Protein AF-A0A151SMK7-F1 (afdb_monomer)

Foldseek 3Di:
DVVVVVLVLVLVVLVLVLCLCLVFQVVVLVVLPDDVPPSVVLNVLSVVLVVLSVVLVVLVVVLVVLVVVCPDDDPVSVVVSVVVNVVSVVVNVVSVVVSVVSVVVSVVCCVVPRVVSCVVRDDLLVVLQSLLVSVVVDDPVSCVVVVVVVCVVDDPVVNVVVLVSNLSSNPPHPVNVVSVVVVVVVVVCVVDVDDPDDDDDDDDDPPPPLVVLVPQDPVNLVVVLVVLVPDPVDDPVRNVVVNVCSVCVVVVVVVVVVVVVVPDDDDDDPAAPLAFDACDVVVRFGAHPVAGWFKWWQQPVVRHTHRDQVRCVVVDPDGGDQVPTQWMAGNPPSDIDGQDQFDPPPVGRHGGAPDADPQRRDHHHPFQWDADPQLSDIDTDVDDVPQWHQDVQDSDIDGPVCVPPDRDHPQQQAAAPQPRHRRSPDPADKDQFPVGHIHGPVSVVVVVVPDQADPVQGAGRDDCVVVLVVVVVVVVPDDDDPVQQPDWFWKQASHVRDIDTFRDDPQFGADPPPRDRRIDGD

pLDDT: mean 75.45, std 16.43, range [25.84, 96.12]

Mean predicted aligned error: 21.35 Å

Organism: Cajanus cajan (NCBI:txid3821)

InterPro domains:
  IPR001841 Zinc finger, RING-type [PF13639] (414-457)
  IPR001841 Zinc finger, RING-type [PS50089] (416-458)
  IPR001841 Zinc finger, RING-type [SM00184] (416-457)
  IPR008913 Zinc finger, CHY-type [PF05495] (288-355)
  IPR008913 Zinc finger, CHY-type [PS51266] (281-350)
  IPR013083 Zinc finger, RING/FYVE/PHD-type [G3DSA:3.30.40.10] (409-460)
  IPR017921 Zinc finger, CTCHY-type [PS51270] (352-415)
  IPR037274 Zinc finger, CHY-type superfamily [SSF161219] (279-344)
  IPR037275 Zinc finger, CTCHY-type superfamily [SSF161245] (353-408)
  IPR039512 RCHY1, zinc-ribbon [PF14599] (463-520)

Secondary structure (DSSP, 8-state):
-HHHHHHHHHHHHHHHHHHHIIIIIHHHHHHTTS-TTHHHHHHHHHHHHHHHHHHHHHHHHHHHHHHHHTTSS-HHHHHHHHHHHHHHHHHHHHHHHHHHHHHHHHHHHHHHHHHHHHHHHS-HHHHHHHHHHHHTTS-HHHHHHHHHHHHHTS-HHHHHHHHHHHHHHHTTSHHHHHHHHHHHHHHHHHH--------------SHHHHHHHHT--HHHHHHHHHHHHH-TTS-HHHHHHHHHHHHHHHHHHHHHHHHHGGGS-----SSTT-S--EEETTTTEEB-SS-B-SEEEEETTTTEEESSHHHHHHHSSS---TTT--EEEETTT--EEE--SB-S-TTT--BS-SEEETTTTEEESSS-EEEETTTTEEEESS-BTTTEEEETTTTEEEEGGGTT----TTTTSSB-TTT--BTTT--S-EEE-TTS-EEEHHHHHHHHTT-SB-TTT--BSS--HHHHHHHHHHHHHS---TTTTT-EEEEEETTT--EEEEEP-SS----TTT--S-EEE-

Structure (mmCIF, N/CA/C/O backbone):
data_AF-A0A151SMK7-F1
#
_entry.id   AF-A0A151SMK7-F1
#
loop_
_atom_site.group_PDB
_atom_site.id
_atom_site.type_symbol
_atom_site.label_atom_id
_atom_site.label_alt_id
_atom_site.label_comp_id
_atom_site.label_asym_id
_atom_site.label_entity_id
_atom_site.label_seq_id
_atom_site.pdbx_PDB_ins_code
_atom_site.Cartn_x
_atom_site.Cartn_y
_atom_site.Cartn_z
_atom_site.occupancy
_atom_site.B_iso_or_equiv
_atom_site.auth_seq_id
_atom_site.auth_comp_id
_atom_site.auth_asym_id
_atom_site.auth_atom_id
_atom_site.pdbx_PDB_model_num
ATOM 1 N N . MET A 1 1 ? -10.493 35.741 15.627 1.00 49.12 1 MET A N 1
ATOM 2 C CA . MET A 1 1 ? -9.877 35.306 14.353 1.00 49.12 1 MET A CA 1
ATOM 3 C C . MET A 1 1 ? -8.533 34.611 14.566 1.00 49.12 1 MET A C 1
ATOM 5 O O . MET A 1 1 ? -8.364 33.528 14.030 1.00 49.12 1 MET A O 1
ATOM 9 N N . ASP A 1 2 ? -7.620 35.162 15.374 1.00 71.56 2 ASP A N 1
ATOM 10 C CA . ASP A 1 2 ? -6.272 34.597 15.591 1.00 71.56 2 ASP A CA 1
ATOM 11 C C . ASP A 1 2 ? -6.269 33.219 16.298 1.00 71.56 2 ASP A C 1
ATOM 13 O O . ASP A 1 2 ? -5.710 32.258 15.781 1.00 71.56 2 ASP A O 1
ATOM 17 N N . PHE A 1 3 ? -7.017 33.062 17.400 1.00 77.25 3 PHE A N 1
ATOM 18 C CA . PHE A 1 3 ? -7.098 31.783 18.130 1.00 77.25 3 PHE A CA 1
ATOM 19 C C . PHE A 1 3 ? -7.582 30.607 17.266 1.00 77.25 3 PHE A C 1
ATOM 21 O O . PHE A 1 3 ? -6.972 29.543 17.279 1.00 77.25 3 PHE A O 1
ATOM 28 N N . LYS A 1 4 ? -8.656 30.796 16.479 1.00 74.88 4 LYS A N 1
ATOM 29 C CA . LYS A 1 4 ? -9.203 29.740 15.609 1.00 74.88 4 LYS A CA 1
ATOM 30 C C . LYS A 1 4 ? -8.151 29.290 14.593 1.00 74.88 4 LYS A C 1
ATOM 32 O O . LYS A 1 4 ? -7.987 28.092 14.417 1.00 74.88 4 LYS A O 1
ATOM 37 N N . LYS A 1 5 ? -7.411 30.215 13.974 1.00 72.81 5 LYS A N 1
ATOM 38 C CA . LYS A 1 5 ? -6.344 29.877 13.017 1.00 72.81 5 LYS A CA 1
ATOM 39 C C . LYS A 1 5 ? -5.215 29.079 13.676 1.00 72.81 5 LYS A C 1
ATOM 41 O O . LYS A 1 5 ? -4.864 28.021 13.170 1.00 72.81 5 LYS A O 1
ATOM 46 N N . ARG A 1 6 ? -4.720 29.531 14.835 1.00 77.25 6 ARG A N 1
ATOM 47 C CA . ARG A 1 6 ? -3.672 28.820 15.594 1.00 77.25 6 ARG A CA 1
ATOM 48 C C . ARG A 1 6 ? -4.114 27.427 16.034 1.00 77.25 6 ARG A C 1
ATOM 50 O O . ARG A 1 6 ? -3.344 26.483 15.939 1.00 77.25 6 ARG A O 1
ATOM 57 N N . PHE A 1 7 ? -5.368 27.287 16.456 1.00 83.00 7 PHE A N 1
ATOM 58 C CA . PHE A 1 7 ? -5.944 25.992 16.802 1.00 83.00 7 PHE A CA 1
ATOM 59 C C . PHE A 1 7 ? -5.971 25.027 15.604 1.00 83.00 7 PHE A C 1
ATOM 61 O O . PHE A 1 7 ? -5.558 23.882 15.749 1.00 83.00 7 PHE A O 1
ATOM 68 N N . HIS A 1 8 ? -6.409 25.484 14.424 1.00 77.75 8 HIS A N 1
ATOM 69 C CA . HIS A 1 8 ? -6.418 24.637 13.223 1.00 77.75 8 HIS A CA 1
ATOM 70 C C . HIS A 1 8 ? -5.002 24.239 12.799 1.00 77.75 8 HIS A C 1
ATOM 72 O O . HIS A 1 8 ? -4.809 23.103 12.386 1.00 77.75 8 HIS A O 1
ATOM 78 N N . LEU A 1 9 ? -4.022 25.137 12.945 1.00 74.75 9 LEU A N 1
ATOM 79 C CA . LEU A 1 9 ? -2.619 24.820 12.683 1.00 74.75 9 LEU A CA 1
ATOM 80 C C . LEU A 1 9 ? -2.107 23.716 13.619 1.00 74.75 9 LEU A C 1
ATOM 82 O O . LEU A 1 9 ? -1.549 22.739 13.142 1.00 74.75 9 LEU A O 1
ATOM 86 N N . ILE A 1 10 ? -2.344 23.829 14.931 1.00 78.94 10 ILE A N 1
ATOM 87 C CA . ILE A 1 10 ? -1.931 22.802 15.906 1.00 78.94 10 ILE A CA 1
ATOM 88 C C . ILE A 1 10 ? -2.620 21.465 15.618 1.00 78.94 10 ILE A C 1
ATOM 90 O O . ILE A 1 10 ? -1.970 20.426 15.651 1.00 78.94 10 ILE A O 1
ATOM 94 N N . TYR A 1 11 ? -3.920 21.485 15.314 1.00 82.81 11 TYR A N 1
ATOM 95 C CA . TYR A 1 11 ? -4.653 20.266 14.977 1.00 82.81 11 TYR A CA 1
ATOM 96 C C . TYR A 1 11 ? -4.084 19.588 13.725 1.00 82.81 11 TYR A C 1
ATOM 98 O O . TYR A 1 11 ? -3.905 18.375 13.697 1.00 82.81 11 TYR A O 1
ATOM 106 N N . PHE A 1 12 ? -3.742 20.385 12.715 1.00 80.44 12 PHE A N 1
ATOM 107 C CA . PHE A 1 12 ? -3.152 19.897 11.479 1.00 80.44 12 PHE A CA 1
ATOM 108 C C . PHE A 1 12 ? -1.731 19.342 11.674 1.00 80.44 12 PHE A C 1
ATOM 110 O O . PHE A 1 12 ? -1.420 18.278 11.148 1.00 80.44 12 PHE A O 1
ATOM 117 N N . LEU A 1 13 ? -0.887 20.009 12.470 1.00 77.19 13 LEU A N 1
ATOM 118 C CA . LEU A 1 13 ? 0.454 19.515 12.810 1.00 77.19 13 LEU A CA 1
ATOM 119 C C . LEU A 1 13 ? 0.395 18.203 13.597 1.00 77.19 13 LEU A C 1
ATOM 121 O O . LEU A 1 13 ? 1.144 17.282 13.293 1.00 77.19 13 LEU A O 1
ATOM 125 N N . HIS A 1 14 ? -0.528 18.096 14.556 1.00 84.94 14 HIS A N 1
ATOM 126 C CA . HIS A 1 14 ? -0.768 16.841 15.264 1.00 84.94 14 HIS A CA 1
ATOM 127 C C . HIS A 1 14 ? -1.184 15.726 14.303 1.00 84.94 14 HIS A C 1
ATOM 129 O O . HIS A 1 14 ? -0.706 14.612 14.437 1.00 84.94 14 HIS A O 1
ATOM 135 N N . GLN A 1 15 ? -2.062 16.006 13.336 1.00 82.56 15 GLN A N 1
ATOM 136 C CA . GLN A 1 15 ? -2.489 14.995 12.371 1.00 82.56 15 GLN A CA 1
ATOM 137 C C . GLN A 1 15 ? -1.313 14.484 11.526 1.00 82.56 15 GLN A C 1
ATOM 139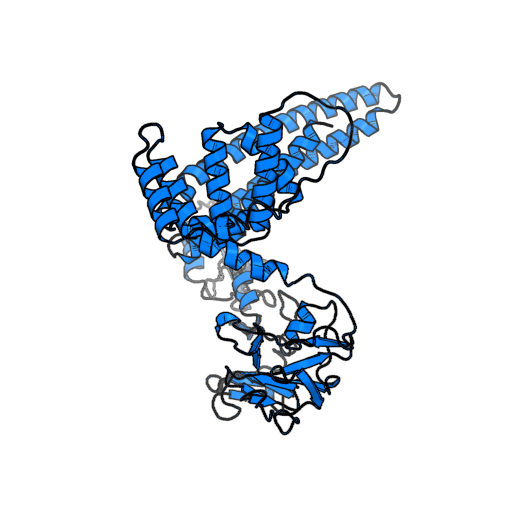 O O . GLN A 1 15 ? -1.164 13.283 11.354 1.00 82.56 15 GLN A O 1
ATOM 144 N N . ILE A 1 16 ? -0.440 15.383 11.062 1.00 78.88 16 ILE A N 1
ATOM 145 C CA . ILE A 1 16 ? 0.787 14.997 10.349 1.00 78.88 16 ILE A CA 1
ATOM 146 C C . ILE A 1 16 ? 1.687 14.120 11.229 1.00 78.88 16 ILE A C 1
ATOM 148 O O . ILE A 1 16 ? 2.227 13.131 10.740 1.00 78.88 16 ILE A O 1
ATOM 152 N N . HIS A 1 17 ? 1.847 14.489 12.503 1.00 83.56 17 HIS A N 1
ATOM 153 C CA . HIS A 1 17 ? 2.619 13.727 13.488 1.00 83.56 17 HIS A CA 1
ATOM 154 C C . HIS A 1 17 ? 2.049 12.315 13.673 1.00 83.56 17 HIS A C 1
ATOM 156 O O . HIS A 1 17 ? 2.737 11.342 13.370 1.00 83.56 17 HIS A O 1
ATOM 162 N N . SER A 1 18 ? 0.768 12.204 14.038 1.00 87.81 18 SER A N 1
ATOM 163 C CA . SER A 1 18 ? 0.119 10.914 14.294 1.00 87.81 18 SER A CA 1
ATOM 164 C C . SER A 1 18 ? 0.066 10.023 13.050 1.00 87.81 18 SER A C 1
ATOM 166 O O . SER A 1 18 ? 0.305 8.822 13.142 1.00 87.81 18 SER A O 1
ATOM 168 N N . ASP A 1 19 ? -0.192 10.597 11.866 1.00 84.44 19 ASP A N 1
ATOM 169 C CA . ASP A 1 19 ? -0.225 9.846 10.604 1.00 84.44 19 ASP A CA 1
A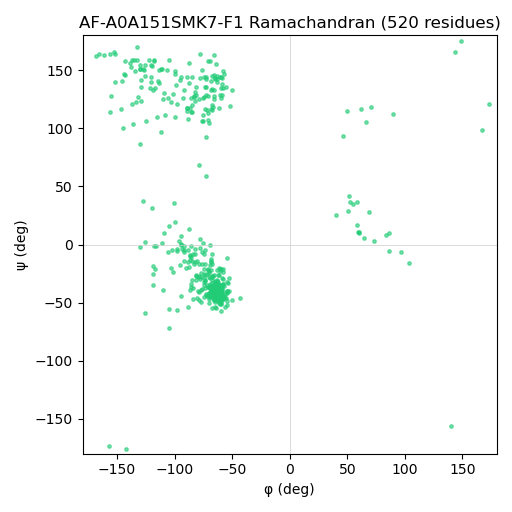TOM 170 C C . ASP A 1 19 ? 1.176 9.314 10.247 1.00 84.44 19 ASP A C 1
ATOM 172 O O . ASP A 1 19 ? 1.327 8.186 9.771 1.00 84.44 19 ASP A O 1
ATOM 176 N N . ALA A 1 20 ? 2.229 10.100 10.496 1.00 84.56 20 ALA A N 1
ATOM 177 C CA . ALA A 1 20 ? 3.606 9.663 10.283 1.00 84.56 20 ALA A CA 1
ATOM 178 C C . ALA A 1 20 ? 3.989 8.508 11.222 1.00 84.56 20 ALA A C 1
ATOM 180 O O . ALA A 1 20 ? 4.685 7.574 10.810 1.00 84.56 20 ALA A O 1
ATOM 181 N N . GLU A 1 21 ? 3.522 8.532 12.463 1.00 87.38 21 GLU A N 1
ATOM 182 C CA . GLU A 1 21 ? 3.764 7.458 13.421 1.00 87.38 21 GLU A CA 1
ATOM 183 C C . GLU A 1 21 ? 2.998 6.185 13.066 1.00 87.38 21 GLU A C 1
ATOM 185 O O . GLU A 1 21 ? 3.612 5.121 12.929 1.00 87.38 21 GLU A O 1
ATOM 190 N N . ASP A 1 22 ? 1.694 6.308 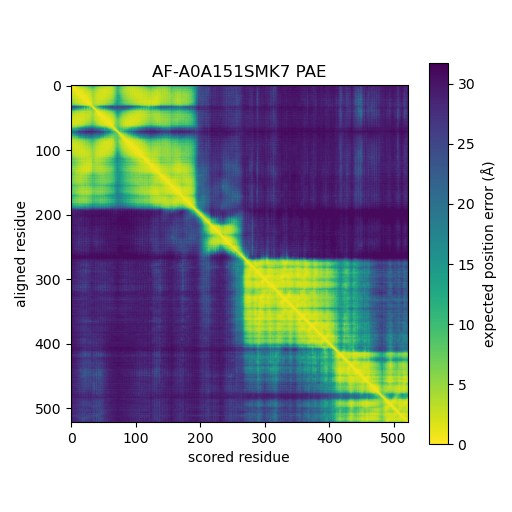12.814 1.00 86.44 22 ASP A N 1
ATOM 191 C CA . ASP A 1 22 ? 0.805 5.191 12.494 1.00 86.44 22 ASP A CA 1
ATOM 192 C C . ASP A 1 22 ? 1.169 4.514 11.161 1.00 86.44 22 ASP A C 1
ATOM 194 O O . ASP A 1 22 ? 1.091 3.289 11.041 1.00 86.44 22 ASP A O 1
ATOM 198 N N . GLU A 1 23 ? 1.606 5.275 10.153 1.00 86.62 23 GLU A N 1
ATOM 199 C CA . GLU A 1 23 ? 1.898 4.730 8.822 1.00 86.62 23 GLU A CA 1
ATOM 200 C C . GLU A 1 23 ? 3.371 4.372 8.580 1.00 86.62 23 GLU A C 1
ATOM 202 O O . GLU A 1 23 ? 3.673 3.657 7.615 1.00 86.62 23 GLU A O 1
ATOM 207 N N . ILE A 1 24 ? 4.305 4.887 9.389 1.00 87.19 24 ILE A N 1
ATOM 208 C CA . ILE A 1 24 ? 5.751 4.712 9.163 1.00 87.19 24 ILE A CA 1
ATOM 209 C C . ILE A 1 24 ? 6.442 4.129 10.387 1.00 87.19 24 ILE A C 1
ATOM 211 O O . ILE A 1 24 ? 7.067 3.071 10.277 1.00 87.19 24 ILE A O 1
ATOM 215 N N . VAL A 1 25 ? 6.357 4.804 11.536 1.00 86.12 25 VAL A N 1
ATOM 216 C CA . VAL A 1 25 ? 7.136 4.441 12.732 1.00 86.12 25 VAL A CA 1
ATOM 217 C C . VAL A 1 25 ? 6.680 3.107 13.288 1.00 86.12 25 VAL A C 1
ATOM 219 O O . VAL A 1 25 ? 7.494 2.191 13.428 1.00 86.12 25 VAL A O 1
ATOM 222 N N . PHE A 1 26 ? 5.385 2.968 13.570 1.00 86.25 26 PHE A N 1
ATOM 223 C CA . PHE A 1 26 ? 4.838 1.758 14.167 1.00 86.25 26 PHE A CA 1
ATOM 224 C C . PHE A 1 26 ? 4.972 0.548 13.240 1.00 86.25 26 PHE A C 1
ATOM 226 O O . PHE A 1 26 ? 5.500 -0.465 13.704 1.00 86.25 26 PHE A O 1
ATOM 233 N N . PRO A 1 27 ? 4.665 0.623 11.929 1.00 86.94 27 PRO A N 1
ATOM 234 C CA . PRO A 1 27 ? 4.912 -0.495 11.020 1.00 86.94 27 PRO A CA 1
ATOM 235 C C . PRO A 1 27 ? 6.392 -0.893 10.933 1.00 86.94 27 PRO A C 1
ATOM 237 O O . PRO A 1 27 ? 6.713 -2.084 10.883 1.00 86.94 27 PRO A O 1
ATOM 240 N N . ALA A 1 28 ? 7.317 0.077 10.948 1.00 85.56 28 ALA A N 1
ATOM 241 C CA . ALA A 1 28 ? 8.750 -0.214 10.951 1.00 85.56 28 ALA A CA 1
ATOM 242 C C . ALA A 1 28 ? 9.180 -0.934 12.240 1.00 85.56 28 ALA A C 1
ATOM 244 O O . ALA A 1 28 ? 9.970 -1.883 12.191 1.00 85.56 28 ALA A O 1
ATOM 245 N N . LEU A 1 29 ? 8.654 -0.503 13.388 1.00 82.81 29 LEU A N 1
ATOM 246 C CA . LEU A 1 29 ? 8.899 -1.106 14.699 1.00 82.81 29 LEU A CA 1
ATOM 247 C C . LEU A 1 29 ? 8.300 -2.516 14.813 1.00 82.81 29 LEU A C 1
ATOM 249 O O . LEU A 1 29 ? 8.955 -3.442 15.298 1.00 82.81 29 LEU A O 1
ATOM 253 N N . GLU A 1 30 ? 7.085 -2.717 14.311 1.00 82.19 30 GLU A N 1
ATOM 254 C CA . GLU A 1 30 ? 6.409 -4.014 14.284 1.00 82.19 30 GLU A CA 1
ATOM 255 C C . GLU A 1 30 ? 7.128 -5.029 13.393 1.00 82.19 30 GLU A C 1
ATOM 257 O O . GLU A 1 30 ? 7.262 -6.197 13.773 1.00 82.19 30 GLU A O 1
ATOM 262 N N . ALA A 1 31 ? 7.662 -4.588 12.249 1.00 82.38 31 ALA A N 1
ATOM 263 C CA . ALA A 1 31 ? 8.447 -5.430 11.347 1.00 82.38 31 ALA A CA 1
ATOM 264 C C . ALA A 1 31 ? 9.711 -6.009 12.014 1.00 82.38 31 ALA A C 1
ATOM 266 O O . ALA A 1 31 ? 10.206 -7.057 11.596 1.00 82.38 31 ALA A O 1
ATOM 267 N N . ARG A 1 32 ? 10.217 -5.373 13.082 1.00 79.00 32 ARG A N 1
ATOM 268 C CA . ARG A 1 32 ? 11.340 -5.869 13.901 1.00 79.00 32 ARG A CA 1
ATOM 269 C C . ARG A 1 32 ? 10.928 -6.897 14.964 1.00 79.00 32 ARG A C 1
ATOM 271 O O . ARG A 1 32 ? 11.795 -7.477 15.615 1.00 79.00 32 ARG A O 1
ATOM 278 N N . GLY A 1 33 ? 9.632 -7.181 15.108 1.00 62.31 33 GLY A N 1
ATOM 279 C CA . GLY A 1 33 ? 9.119 -8.384 15.768 1.00 62.31 33 GLY A CA 1
ATOM 280 C C . GLY A 1 33 ? 9.002 -8.354 17.295 1.00 62.31 33 GLY A C 1
ATOM 281 O O . GLY A 1 33 ? 8.704 -9.398 17.872 1.00 62.31 33 GLY A O 1
ATOM 282 N N . LYS A 1 34 ? 9.205 -7.211 17.970 1.00 55.47 34 LYS A N 1
ATOM 283 C CA . LYS A 1 34 ? 9.178 -7.132 19.450 1.00 55.47 34 LYS A CA 1
ATOM 284 C C . LYS A 1 34 ? 8.071 -6.274 20.076 1.00 55.47 34 LYS A C 1
ATOM 286 O O . LYS A 1 34 ? 7.981 -6.247 21.296 1.00 55.47 34 LYS A O 1
ATOM 291 N N . LEU A 1 35 ? 7.214 -5.622 19.287 1.00 59.91 35 LEU A N 1
ATOM 292 C CA . LEU A 1 35 ? 6.276 -4.601 19.793 1.00 59.91 35 LEU A CA 1
ATOM 293 C C . LEU A 1 35 ? 4.822 -4.851 19.381 1.00 59.91 35 LEU A C 1
ATOM 295 O O . LEU A 1 35 ? 4.072 -3.917 19.113 1.00 59.91 35 LEU A O 1
ATOM 299 N N . LYS A 1 36 ? 4.400 -6.119 19.343 1.00 54.53 36 LYS A N 1
ATOM 300 C CA . LYS A 1 36 ? 2.973 -6.428 19.195 1.00 54.53 36 LYS A CA 1
ATOM 301 C C . LYS A 1 36 ? 2.243 -5.847 20.411 1.00 54.53 36 LYS A C 1
ATOM 303 O O . LYS A 1 36 ? 2.535 -6.275 21.523 1.00 54.53 36 LYS A O 1
ATOM 308 N N . ASN A 1 37 ? 1.340 -4.891 20.170 1.00 55.81 37 ASN A N 1
ATOM 309 C CA . ASN A 1 37 ? 0.442 -4.189 21.110 1.00 55.81 37 ASN A CA 1
ATOM 310 C C . ASN A 1 37 ? 0.823 -2.753 21.513 1.00 55.81 37 ASN A C 1
ATOM 312 O O . ASN A 1 37 ? -0.060 -2.053 21.999 1.00 55.81 37 ASN A O 1
ATOM 316 N N . ILE A 1 38 ? 2.059 -2.282 21.299 1.00 63.31 38 ILE A N 1
ATOM 317 C CA . ILE A 1 38 ? 2.413 -0.884 21.632 1.00 63.31 38 ILE A CA 1
ATOM 318 C C . ILE A 1 38 ? 1.813 0.084 20.609 1.00 63.31 38 ILE A C 1
ATOM 320 O O . ILE A 1 38 ? 1.150 1.043 20.988 1.00 63.31 38 ILE A O 1
ATOM 324 N N . SER A 1 39 ? 1.932 -0.239 19.324 1.00 67.38 39 SER A N 1
ATOM 325 C CA . SER A 1 39 ? 1.276 0.483 18.228 1.00 67.38 39 SER A CA 1
ATOM 326 C C . SER A 1 39 ? -0.222 0.684 18.472 1.00 67.38 39 SER A C 1
ATOM 328 O O . SER A 1 39 ? -0.720 1.797 18.402 1.00 67.38 39 SER A O 1
ATOM 330 N N . HIS A 1 40 ? -0.938 -0.374 18.862 1.00 68.75 40 HIS A N 1
ATOM 331 C CA . HIS A 1 40 ? -2.373 -0.306 19.141 1.00 68.75 40 HIS A CA 1
ATOM 332 C C . HIS A 1 40 ? -2.735 0.639 20.297 1.00 68.75 40 HIS A C 1
ATOM 334 O O . HIS A 1 40 ? -3.801 1.254 20.243 1.00 68.75 40 HIS A O 1
ATOM 340 N N . ALA A 1 41 ? -1.883 0.756 21.322 1.00 74.50 41 ALA A N 1
ATOM 341 C CA . ALA A 1 41 ? -2.100 1.681 22.432 1.00 74.50 41 ALA A CA 1
ATOM 342 C C . ALA A 1 41 ? -1.936 3.141 21.980 1.00 74.50 41 ALA A C 1
ATOM 344 O O . ALA A 1 41 ? -2.831 3.950 22.216 1.00 74.50 41 ALA A O 1
ATOM 345 N N . TYR A 1 42 ? -0.865 3.453 21.242 1.00 79.25 42 TYR A N 1
ATOM 346 C CA . TYR A 1 42 ? -0.631 4.802 20.715 1.00 79.25 42 TYR A CA 1
ATOM 347 C C . TYR A 1 42 ? -1.663 5.202 19.648 1.00 79.25 42 TYR A C 1
ATOM 349 O O . TYR A 1 42 ? -2.238 6.282 19.735 1.00 79.25 42 TYR A O 1
ATOM 357 N N . THR A 1 43 ? -2.046 4.307 18.729 1.00 77.81 43 THR A N 1
ATOM 358 C CA . THR A 1 43 ? -3.123 4.585 17.759 1.00 77.81 43 THR A CA 1
ATOM 359 C C . THR A 1 43 ? -4.480 4.815 18.449 1.00 77.81 43 THR A C 1
ATOM 361 O O . THR A 1 43 ? -5.329 5.563 17.952 1.00 77.81 43 THR A O 1
ATOM 364 N N . PHE A 1 44 ? -4.737 4.175 19.597 1.00 78.19 44 PHE A N 1
ATOM 365 C CA . PHE A 1 44 ? -5.931 4.466 20.396 1.00 78.19 44 PHE A CA 1
ATOM 366 C C . PHE A 1 44 ? -5.840 5.846 21.059 1.00 78.19 44 PHE A C 1
ATOM 368 O O . PHE A 1 44 ? -6.808 6.612 20.999 1.00 78.19 44 PHE A O 1
ATOM 375 N N . ASP A 1 45 ? -4.676 6.192 21.612 1.00 81.69 45 ASP A N 1
ATOM 376 C CA . ASP A 1 45 ? -4.405 7.525 22.150 1.00 81.69 45 ASP A CA 1
ATOM 377 C C . ASP A 1 45 ? -4.598 8.606 21.071 1.00 81.69 45 ASP A C 1
ATOM 379 O O . ASP A 1 45 ? -5.324 9.570 21.319 1.00 81.69 45 ASP A O 1
ATOM 383 N N . HIS A 1 46 ? -4.106 8.405 19.840 1.00 85.44 46 HIS A N 1
ATOM 384 C CA . HIS A 1 46 ? -4.318 9.320 18.705 1.00 85.44 46 HIS A CA 1
ATOM 385 C C . HIS A 1 46 ? -5.805 9.584 18.450 1.00 85.44 46 HIS A C 1
ATOM 387 O O . HIS A 1 46 ? -6.233 10.735 18.321 1.00 85.44 46 HIS A O 1
ATOM 393 N N . LYS A 1 47 ? -6.637 8.532 18.440 1.00 85.00 47 LYS A N 1
ATOM 394 C CA . LYS A 1 47 ? -8.095 8.675 18.275 1.00 85.00 47 LYS A CA 1
ATOM 395 C C . LYS A 1 47 ? -8.709 9.492 19.407 1.00 85.00 47 LYS A C 1
ATOM 397 O O . LYS A 1 47 ? -9.537 10.370 19.154 1.00 85.00 47 LYS A O 1
ATOM 402 N N . HIS A 1 48 ? -8.286 9.245 20.643 1.00 84.88 48 HIS A N 1
ATOM 403 C CA . HIS A 1 48 ? -8.768 9.982 21.806 1.00 84.88 48 HIS A CA 1
ATOM 404 C C . HIS A 1 48 ? -8.355 11.467 21.776 1.00 84.88 48 HIS A C 1
ATOM 406 O O . HIS A 1 48 ? -9.147 12.347 22.142 1.00 84.88 48 HIS A O 1
ATOM 412 N N . VAL A 1 49 ? -7.151 11.773 21.285 1.00 87.50 49 VAL A N 1
ATOM 413 C CA . VAL A 1 49 ? -6.661 13.143 21.076 1.00 87.50 49 VAL A CA 1
ATOM 414 C C . VAL A 1 49 ? -7.467 13.850 19.974 1.00 87.50 49 VAL A C 1
ATOM 416 O O . VAL A 1 49 ? -7.947 14.972 20.171 1.00 87.50 49 VAL A O 1
ATOM 419 N N . VAL A 1 50 ? -7.739 13.174 18.852 1.00 88.69 50 VAL A N 1
ATOM 420 C CA . VAL A 1 50 ? -8.591 13.686 17.759 1.00 88.69 50 VAL A CA 1
ATOM 421 C C . VAL A 1 50 ? -10.016 13.986 18.237 1.00 88.69 50 VAL A C 1
ATOM 423 O O . VAL A 1 50 ? -10.601 15.016 17.883 1.00 88.69 50 VAL A O 1
ATOM 426 N N . GLU A 1 51 ? -10.600 13.143 19.089 1.00 88.00 51 GLU A N 1
ATOM 427 C CA . GLU A 1 51 ? -11.905 13.427 19.693 1.00 88.00 51 GLU A CA 1
ATOM 428 C C . GLU A 1 51 ? -11.905 14.717 20.525 1.00 88.00 51 GLU A C 1
ATOM 430 O O . GLU A 1 51 ? -12.887 15.471 20.498 1.00 88.00 51 GLU A O 1
ATOM 435 N N . HIS A 1 52 ? -10.813 15.011 21.236 1.00 86.94 52 HIS A N 1
ATOM 436 C CA . HIS A 1 52 ? -10.663 16.251 21.997 1.00 86.94 52 HIS A CA 1
ATOM 437 C C . HIS A 1 52 ? -10.538 17.480 21.093 1.00 86.94 52 HIS A C 1
ATOM 439 O O . HIS A 1 52 ? -11.244 18.469 21.325 1.00 86.94 52 HIS A O 1
ATOM 445 N N . PHE A 1 53 ? -9.756 17.401 20.013 1.00 89.69 53 PHE A N 1
ATOM 446 C CA . PHE A 1 53 ? -9.729 18.444 18.984 1.00 89.69 53 PHE A CA 1
ATOM 447 C C . PHE A 1 53 ? -11.130 18.709 18.412 1.00 89.69 53 PHE A C 1
ATOM 449 O O . PHE A 1 53 ? -11.586 19.854 18.368 1.00 89.69 53 PHE A O 1
ATOM 456 N N . ASN A 1 54 ? -11.884 17.656 18.086 1.00 88.44 54 ASN A N 1
ATOM 457 C CA . ASN A 1 54 ? -13.254 17.783 17.584 1.00 88.44 54 ASN A CA 1
ATOM 458 C C . ASN A 1 54 ? -14.208 18.451 18.593 1.00 88.44 54 ASN A C 1
ATOM 460 O O . ASN A 1 54 ? -15.099 19.211 18.196 1.00 88.44 54 ASN A O 1
ATOM 464 N N . LYS A 1 55 ? -14.036 18.219 19.904 1.00 90.56 55 LYS A N 1
ATOM 465 C CA . LYS A 1 55 ? -14.797 18.933 20.949 1.00 90.56 55 LYS A CA 1
ATOM 466 C C . LYS A 1 55 ? -14.506 20.438 20.913 1.00 90.56 55 LYS A C 1
ATOM 468 O O . LYS A 1 55 ? -15.454 21.222 20.994 1.00 90.56 55 LYS A O 1
ATOM 473 N N . ILE A 1 56 ? -13.243 20.840 20.751 1.00 89.62 56 ILE A N 1
ATOM 474 C CA . ILE A 1 56 ? -12.841 22.253 20.659 1.00 89.62 56 ILE A CA 1
ATOM 475 C C . ILE A 1 56 ? -13.410 22.902 19.390 1.00 89.62 56 ILE A C 1
ATOM 477 O O . ILE A 1 56 ? -14.038 23.960 19.489 1.00 89.62 56 ILE A O 1
ATOM 481 N N . SER A 1 57 ? -13.298 22.247 18.228 1.00 89.38 57 SER A N 1
ATOM 482 C CA . SER A 1 57 ? -13.871 22.731 16.960 1.00 89.38 57 SER A CA 1
ATOM 483 C C . SER A 1 57 ? -15.368 23.020 17.085 1.00 89.38 57 SER A C 1
ATOM 485 O O . SER A 1 57 ? -15.819 24.129 16.795 1.00 89.38 57 SER A O 1
ATOM 487 N N . ARG A 1 58 ? -16.137 22.076 17.650 1.00 88.94 58 ARG A N 1
ATOM 488 C CA . ARG A 1 58 ? -17.584 22.243 17.881 1.00 88.94 58 ARG A CA 1
ATOM 489 C C . ARG A 1 58 ? -17.908 23.432 18.790 1.00 88.94 58 ARG A C 1
ATOM 491 O O . ARG A 1 58 ? -18.948 24.066 18.613 1.00 88.94 58 ARG A O 1
ATOM 498 N N . ILE A 1 59 ? -17.069 23.728 19.787 1.00 87.56 59 ILE A N 1
ATOM 499 C CA . ILE A 1 59 ? -17.251 24.901 20.659 1.00 87.56 59 ILE A CA 1
ATOM 500 C C . ILE A 1 59 ? -16.970 26.189 19.874 1.00 87.56 59 ILE A C 1
ATOM 502 O O . ILE A 1 59 ? -17.779 27.116 19.928 1.00 87.56 59 ILE A O 1
ATOM 506 N N . LEU A 1 60 ? -15.885 26.235 19.097 1.00 86.69 60 LEU A N 1
ATOM 507 C CA . LEU A 1 60 ? -15.515 27.394 18.277 1.00 86.69 60 LEU A CA 1
ATOM 508 C C . LEU A 1 60 ? -16.553 27.718 17.194 1.00 86.69 60 LEU A C 1
ATOM 510 O O . LEU A 1 60 ? -16.815 28.894 16.922 1.00 86.69 60 LEU A O 1
ATOM 514 N N . ASP A 1 61 ? -17.181 26.703 16.605 1.00 85.44 61 ASP A N 1
ATOM 515 C CA . ASP A 1 61 ? -18.247 26.891 15.619 1.00 85.44 61 ASP A CA 1
ATOM 516 C C . ASP A 1 61 ? -19.525 27.433 16.267 1.00 85.44 61 ASP A C 1
ATOM 518 O O . ASP A 1 61 ? -20.112 28.395 15.767 1.00 85.44 61 ASP A O 1
ATOM 522 N N . LYS A 1 62 ? -19.896 26.925 17.453 1.00 85.44 62 LYS A N 1
ATOM 523 C CA . LYS A 1 62 ? -20.998 27.490 18.256 1.00 85.44 62 LYS A CA 1
ATOM 524 C C . LYS A 1 62 ? -20.743 28.948 18.642 1.00 85.44 62 LYS A C 1
ATOM 526 O O . LYS A 1 62 ? -21.662 29.762 18.591 1.00 85.44 62 LYS A O 1
ATOM 531 N N . MET A 1 63 ? -19.506 29.297 19.001 1.00 82.44 63 MET A N 1
ATOM 532 C CA . MET A 1 63 ? -19.127 30.679 19.322 1.00 82.44 63 MET A CA 1
ATOM 533 C C . MET A 1 63 ? -19.195 31.599 18.098 1.00 82.44 63 MET A C 1
ATOM 535 O O . MET A 1 63 ? -19.626 32.744 18.220 1.00 82.44 63 MET A O 1
ATOM 539 N N . SER A 1 64 ? -18.812 31.092 16.923 1.00 81.44 64 SER A N 1
ATOM 540 C CA . SER A 1 64 ? -18.869 31.833 15.658 1.00 81.44 64 SER A CA 1
ATOM 541 C C . SER A 1 64 ? -20.322 32.097 15.232 1.00 81.44 64 SER A C 1
ATOM 543 O O . SER A 1 64 ? -20.655 33.219 14.855 1.00 81.44 64 SER A O 1
ATOM 545 N N . GLY A 1 65 ? -21.211 31.106 15.382 1.00 75.75 65 GLY A N 1
ATOM 546 C CA . GLY A 1 65 ? -22.651 31.259 15.133 1.00 75.75 65 GLY A CA 1
ATOM 547 C C . GLY A 1 65 ? -23.341 32.247 16.082 1.00 75.75 65 GLY A C 1
ATOM 548 O O . GLY A 1 65 ? -24.205 33.013 15.659 1.00 75.75 65 GLY A O 1
ATOM 549 N N . LEU A 1 66 ? -22.927 32.294 17.354 1.00 70.25 66 LEU A N 1
ATOM 550 C CA . LEU A 1 66 ? -23.468 33.255 18.322 1.00 70.25 66 LEU A CA 1
ATOM 551 C C . LEU A 1 66 ? -23.018 34.695 18.043 1.00 70.25 66 LEU A C 1
ATOM 553 O O . LEU A 1 66 ? -23.834 35.604 18.181 1.00 70.25 66 LEU A O 1
ATOM 557 N N . HIS A 1 67 ? -21.775 34.908 17.594 1.00 63.09 67 HIS A N 1
ATOM 558 C CA . HIS A 1 67 ? -21.288 36.237 17.181 1.00 63.09 67 HIS A CA 1
ATOM 559 C C . HIS A 1 67 ? -22.120 36.835 16.040 1.00 63.09 67 HIS A C 1
ATOM 561 O O . HIS A 1 67 ? -22.415 38.026 16.061 1.00 63.09 67 HIS A O 1
ATOM 567 N N . LEU A 1 68 ? -22.564 36.006 15.090 1.00 58.78 68 LEU A N 1
ATOM 568 C CA . LEU A 1 68 ? -23.453 36.429 14.001 1.00 58.78 68 LEU A CA 1
ATOM 569 C C . LEU A 1 68 ? -24.856 36.810 14.510 1.00 58.78 68 LEU A C 1
ATOM 571 O O . LEU A 1 68 ? -25.417 37.812 14.069 1.00 58.78 68 LEU A O 1
ATOM 575 N N . SER A 1 69 ? -25.398 36.062 15.478 1.00 55.53 69 SER A N 1
ATOM 576 C CA . SER A 1 69 ? -26.756 36.277 16.013 1.00 55.53 69 SER A CA 1
ATOM 577 C C . SER A 1 69 ? -26.912 37.491 16.943 1.00 55.53 69 SER A C 1
ATOM 579 O O . SER A 1 69 ? -28.018 37.981 17.130 1.00 55.53 69 SER A O 1
ATOM 581 N N . VAL A 1 70 ? -25.822 37.992 17.533 1.00 55.25 70 VAL A N 1
ATOM 582 C CA . VAL A 1 70 ? -25.846 39.109 18.504 1.00 55.25 70 VAL A CA 1
ATOM 583 C C . VAL A 1 70 ? -25.820 40.488 17.814 1.00 55.25 70 VAL A C 1
ATOM 585 O O . VAL A 1 70 ? -25.904 41.521 18.473 1.00 55.25 70 VAL A O 1
ATOM 588 N N . SER A 1 71 ? -25.762 40.526 16.479 1.00 53.25 71 SER A N 1
ATOM 589 C CA . SER A 1 71 ? -25.798 41.763 15.682 1.00 53.25 71 SER A CA 1
ATOM 590 C C . SER A 1 71 ? -27.193 42.410 15.560 1.00 53.25 71 SER A C 1
ATOM 592 O O . SER A 1 71 ? -27.305 43.524 15.054 1.00 53.25 71 SER A O 1
ATOM 594 N N . THR A 1 72 ? -28.257 41.759 16.051 1.00 55.09 72 THR A N 1
ATOM 595 C CA . THR A 1 72 ? -29.643 42.268 16.027 1.00 55.09 72 THR A CA 1
ATOM 596 C C . THR A 1 72 ? -30.055 42.979 17.329 1.00 55.09 72 THR A C 1
ATOM 598 O O . THR A 1 72 ? -29.710 42.544 18.423 1.00 55.09 72 THR A O 1
ATOM 601 N N . ILE A 1 73 ? -30.830 44.063 17.188 1.00 54.19 73 ILE A N 1
ATOM 602 C CA . ILE A 1 73 ? -30.980 45.244 18.076 1.00 54.19 73 ILE A CA 1
ATOM 603 C C . ILE A 1 73 ? -31.673 45.003 19.451 1.00 54.19 73 ILE A C 1
ATOM 605 O O . ILE A 1 73 ? -31.772 45.927 20.254 1.00 54.19 73 ILE A O 1
ATOM 609 N N . ASP A 1 74 ? -32.108 43.787 19.795 1.00 58.84 74 ASP A N 1
ATOM 610 C CA . ASP A 1 74 ? -32.875 43.539 21.034 1.00 58.84 74 ASP A CA 1
ATOM 611 C C . ASP A 1 74 ? -31.978 43.321 22.279 1.00 58.84 74 ASP A C 1
ATOM 613 O O . ASP A 1 74 ? -31.163 42.392 22.349 1.00 58.84 74 ASP A O 1
ATOM 617 N N . SER A 1 75 ? -32.144 44.177 23.292 1.00 60.19 75 SER A N 1
ATOM 618 C CA . SER A 1 75 ? -31.341 44.218 24.523 1.00 60.19 75 SER A CA 1
ATOM 619 C C . SER A 1 75 ? -31.465 42.952 25.381 1.00 60.19 75 SER A C 1
ATOM 621 O O . SER A 1 75 ? -30.458 42.491 25.923 1.00 60.19 75 SER A O 1
ATOM 623 N N . ASN A 1 76 ? -32.646 42.326 25.433 1.00 59.94 76 ASN A N 1
ATOM 624 C CA . ASN A 1 76 ? -32.877 41.094 26.203 1.00 59.94 76 ASN A CA 1
ATOM 625 C C . ASN A 1 76 ? -32.245 39.855 25.541 1.00 59.94 76 ASN A C 1
ATOM 627 O O . ASN A 1 76 ? -31.806 38.916 26.215 1.00 59.94 76 ASN A O 1
ATOM 631 N N . ILE A 1 77 ? -32.178 39.842 24.205 1.00 60.56 77 ILE A N 1
ATOM 632 C CA . ILE A 1 77 ? -31.534 38.772 23.427 1.00 60.56 77 ILE A CA 1
ATOM 633 C C . ILE A 1 77 ? -30.011 38.887 23.543 1.00 60.56 77 ILE A C 1
ATOM 635 O O . ILE A 1 77 ? -29.317 37.876 23.691 1.00 60.56 77 ILE A O 1
ATOM 639 N N . ARG A 1 78 ? -29.494 40.119 23.559 1.00 60.22 78 ARG A N 1
ATOM 640 C CA . ARG A 1 78 ? -28.069 40.420 23.716 1.00 60.22 78 ARG A CA 1
ATOM 641 C C . ARG A 1 78 ? -27.517 39.969 25.072 1.00 60.22 78 ARG A C 1
ATOM 643 O O . ARG A 1 78 ? -26.445 39.371 25.107 1.00 60.22 78 ARG A O 1
ATOM 650 N N . GLU A 1 79 ? -28.261 40.148 26.164 1.00 62.53 79 GLU A N 1
ATOM 651 C CA . GLU A 1 79 ? -27.841 39.721 27.510 1.00 62.53 79 GLU A CA 1
ATOM 652 C C . GLU A 1 79 ? -27.807 38.184 27.662 1.00 62.53 79 GLU A C 1
ATOM 654 O O . GLU A 1 79 ? -26.807 37.611 28.107 1.00 62.53 79 GLU A O 1
ATOM 659 N N . LYS A 1 80 ? -28.839 37.476 27.171 1.00 64.25 80 LYS A N 1
ATOM 660 C CA . LYS A 1 80 ? -28.844 35.997 27.107 1.00 64.25 80 LYS A CA 1
ATOM 661 C C . LYS A 1 80 ? -27.765 35.443 26.170 1.00 64.25 80 LYS A C 1
ATOM 663 O O . LYS A 1 80 ? -27.165 34.406 26.467 1.00 64.25 80 LYS A O 1
ATOM 668 N N . GLY A 1 81 ? -27.508 36.115 25.047 1.00 65.06 81 GLY A N 1
ATOM 669 C CA . GLY A 1 81 ? -26.435 35.776 24.109 1.00 65.06 81 GLY A CA 1
ATOM 670 C C . GLY A 1 81 ? -25.047 35.931 24.735 1.00 65.06 81 GLY A C 1
ATOM 671 O O . GLY A 1 81 ? -24.200 35.051 24.583 1.00 65.06 81 GLY A O 1
ATOM 672 N N . MET A 1 82 ? -24.844 36.991 25.518 1.00 68.56 82 MET A N 1
ATOM 673 C CA . MET A 1 82 ? -23.590 37.272 26.216 1.00 68.56 82 MET A CA 1
ATOM 674 C C . MET A 1 82 ? -23.315 36.263 27.344 1.00 68.56 82 MET A C 1
ATOM 676 O O . MET A 1 82 ? -22.198 35.756 27.447 1.00 68.56 82 MET A O 1
ATOM 680 N N . LEU A 1 83 ? -24.334 35.859 28.113 1.00 72.56 83 LEU A N 1
ATOM 681 C CA . LEU A 1 83 ? -24.228 34.773 29.103 1.00 72.56 83 LEU A CA 1
ATOM 682 C C . LEU A 1 83 ? -23.859 33.425 28.457 1.00 72.56 83 LEU A C 1
ATOM 684 O O . LEU A 1 83 ? -22.976 32.716 28.947 1.00 72.56 83 LEU A O 1
ATOM 688 N N . ARG A 1 84 ? -24.488 33.080 27.323 1.00 75.62 84 ARG A N 1
ATOM 689 C CA . ARG A 1 84 ? -24.158 31.867 26.549 1.00 75.62 84 ARG A CA 1
ATOM 690 C C . ARG A 1 84 ? -22.738 31.909 25.990 1.00 75.62 84 ARG A C 1
ATOM 692 O O . ARG A 1 84 ? -22.042 30.896 26.032 1.00 75.62 84 ARG A O 1
ATOM 699 N N . TYR A 1 85 ? -22.295 33.068 25.510 1.00 78.81 85 TYR A N 1
ATOM 700 C CA . TYR A 1 85 ? -20.932 33.262 25.026 1.00 78.81 85 TYR A CA 1
ATOM 701 C C . TYR A 1 85 ? -19.904 33.092 26.153 1.00 78.81 85 TYR A C 1
ATOM 703 O O . TYR A 1 85 ? -18.949 32.335 25.996 1.00 78.81 85 TYR A O 1
ATOM 711 N N . HIS A 1 86 ? -20.138 33.690 27.327 1.00 79.19 86 HIS A N 1
ATOM 712 C CA . HIS A 1 86 ? -19.281 33.498 28.503 1.00 79.19 86 HIS A CA 1
ATOM 713 C C . HIS A 1 86 ? -19.220 32.036 28.963 1.00 79.19 86 HIS A C 1
ATOM 715 O O . HIS A 1 86 ? -18.141 31.552 29.311 1.00 79.19 86 HIS A O 1
ATOM 721 N N . HIS A 1 87 ? -20.343 31.313 28.934 1.00 81.56 87 HIS A N 1
ATOM 722 C CA . HIS A 1 87 ? -20.361 29.882 29.241 1.00 81.56 87 HIS A CA 1
ATOM 723 C C . HIS A 1 87 ? -19.512 29.071 28.248 1.00 81.56 87 HIS A C 1
ATOM 725 O O . HIS A 1 87 ? -18.717 28.227 28.662 1.00 81.56 87 HIS A O 1
ATOM 731 N N . LEU A 1 88 ? -19.618 29.360 26.946 1.00 83.44 88 LEU A N 1
ATOM 732 C CA . LEU A 1 88 ? -18.791 28.710 25.925 1.00 83.44 88 LEU A CA 1
ATOM 733 C C . LEU A 1 88 ? -17.306 29.052 26.066 1.00 83.44 88 LEU A C 1
ATOM 735 O O . LEU A 1 88 ? -16.489 28.160 25.879 1.00 83.44 88 LEU A O 1
ATOM 739 N N . CYS A 1 89 ? -16.948 30.281 26.453 1.00 85.44 89 CYS A N 1
ATOM 740 C CA . CYS A 1 89 ? -15.561 30.646 26.749 1.00 85.44 89 CYS A CA 1
ATOM 741 C C . CYS A 1 89 ? -14.982 29.821 27.906 1.00 85.44 89 CYS A C 1
ATOM 743 O O . CYS A 1 89 ? -13.867 29.318 27.789 1.00 85.44 89 CYS A O 1
ATOM 745 N N . ARG A 1 90 ? -15.733 29.643 29.006 1.00 85.50 90 ARG A N 1
ATOM 746 C CA . ARG A 1 90 ? -15.281 28.802 30.132 1.00 85.50 90 ARG A CA 1
ATOM 747 C C . ARG A 1 90 ? -15.117 27.347 29.707 1.00 85.50 90 ARG A C 1
ATOM 749 O O . ARG A 1 90 ? -14.077 26.752 29.958 1.00 85.50 90 ARG A O 1
ATOM 756 N N . LYS A 1 91 ? -16.101 26.812 28.980 1.00 88.25 91 LYS A N 1
ATOM 757 C CA . LYS A 1 91 ? -16.044 25.446 28.453 1.00 88.25 91 LYS A CA 1
ATOM 758 C C . LYS A 1 91 ? -14.876 25.254 27.481 1.00 88.25 91 LYS A C 1
ATOM 760 O O . LYS A 1 91 ? -14.202 24.234 27.534 1.00 88.25 91 LYS A O 1
ATOM 765 N N . LEU A 1 92 ? -14.612 26.232 26.612 1.00 89.19 92 LEU A N 1
ATOM 766 C CA . LEU A 1 92 ? -13.451 26.230 25.722 1.00 89.19 92 LEU A CA 1
ATOM 767 C C . LEU A 1 92 ? -12.155 26.180 26.533 1.00 89.19 92 LEU A C 1
ATOM 769 O O . LEU A 1 92 ? -11.290 25.365 26.243 1.00 89.19 92 LEU A O 1
ATOM 773 N N . GLN A 1 93 ? -12.038 27.009 27.571 1.00 91.12 93 GLN A N 1
ATOM 774 C CA . GLN A 1 93 ? -10.861 27.042 28.434 1.00 91.12 93 GLN A CA 1
ATOM 775 C C . GLN A 1 93 ? -10.629 25.705 29.156 1.00 91.12 93 GLN A C 1
ATOM 777 O O . GLN A 1 93 ? -9.495 25.235 29.201 1.00 91.12 93 GLN A O 1
ATOM 782 N N . GLU A 1 94 ? -11.678 25.084 29.698 1.00 89.44 94 GLU A N 1
ATOM 783 C CA . GLU A 1 94 ? -11.599 23.773 30.357 1.00 89.44 94 GLU A CA 1
ATOM 784 C C . GLU A 1 94 ? -11.149 22.675 29.389 1.00 89.44 94 GLU A C 1
ATOM 786 O O . GLU A 1 94 ? -10.219 21.926 29.690 1.00 89.44 94 GLU A O 1
ATOM 791 N N . VAL A 1 95 ? -11.750 22.618 28.196 1.00 88.81 95 VAL A N 1
ATOM 792 C CA . VAL A 1 95 ? -11.388 21.614 27.187 1.00 88.81 95 VAL A CA 1
ATOM 793 C C . VAL A 1 95 ? -9.975 21.859 26.648 1.00 88.81 95 VAL A C 1
ATOM 795 O O . VAL A 1 95 ? -9.236 20.899 26.468 1.00 88.81 95 VAL A O 1
ATOM 798 N N . CYS A 1 96 ? -9.547 23.112 26.460 1.00 89.50 96 CYS A N 1
ATOM 799 C CA . CYS A 1 96 ? -8.170 23.432 26.066 1.00 89.50 96 CYS A CA 1
ATOM 800 C C . CYS A 1 96 ? -7.142 23.021 27.131 1.00 89.50 96 CYS A C 1
ATOM 802 O O . CYS A 1 96 ? -6.075 22.532 26.776 1.00 89.50 96 CYS A O 1
ATOM 804 N N . LYS A 1 97 ? -7.451 23.178 28.427 1.00 91.56 97 LYS A N 1
ATOM 805 C CA . LYS A 1 97 ? -6.580 22.693 29.513 1.00 91.56 97 LYS A CA 1
ATOM 806 C C . LYS A 1 97 ? -6.481 21.170 29.514 1.00 91.56 97 LYS A C 1
ATOM 808 O O . LYS A 1 97 ? -5.385 20.632 29.594 1.00 91.56 97 LYS A O 1
ATOM 813 N N . SER A 1 98 ? -7.618 20.488 29.375 1.00 91.56 98 SER A N 1
ATOM 814 C CA . SER A 1 98 ? -7.648 19.027 29.257 1.00 91.56 98 SER A CA 1
ATOM 815 C C . SER A 1 98 ? -6.849 18.542 28.047 1.00 91.56 98 SER A C 1
ATOM 817 O O . SER A 1 98 ? -6.127 17.559 28.151 1.00 91.56 98 SER A O 1
ATOM 819 N N . MET A 1 99 ? -6.969 19.239 26.915 1.00 89.50 99 MET A N 1
ATOM 820 C CA . MET A 1 99 ? -6.243 18.940 25.684 1.00 89.50 99 MET A CA 1
ATOM 821 C C . MET A 1 99 ? -4.735 19.129 25.851 1.00 89.50 99 MET A C 1
ATOM 823 O O . MET A 1 99 ? -3.965 18.293 25.399 1.00 89.50 99 MET A O 1
ATOM 827 N N . HIS A 1 100 ? -4.319 20.213 26.508 1.00 90.31 100 HIS A N 1
ATOM 828 C CA . HIS A 1 100 ? -2.910 20.470 26.783 1.00 90.31 100 HIS A CA 1
ATOM 829 C C . HIS A 1 100 ? -2.290 19.345 27.613 1.00 90.31 100 HIS A C 1
ATOM 831 O O . HIS A 1 100 ? -1.283 18.792 27.193 1.00 90.31 100 HIS A O 1
ATOM 837 N N . ASN A 1 101 ? -2.929 18.954 28.721 1.00 90.06 101 ASN A N 1
ATOM 838 C CA . ASN A 1 101 ? -2.439 17.857 29.557 1.00 90.06 101 ASN A CA 1
ATOM 839 C C . ASN A 1 101 ? -2.370 16.543 28.769 1.00 90.06 101 ASN A C 1
ATOM 841 O O . ASN A 1 101 ? -1.342 15.881 28.778 1.00 90.06 101 ASN A O 1
ATOM 845 N N . LEU A 1 102 ? -3.436 16.209 28.031 1.00 89.69 102 LEU A N 1
ATOM 846 C CA . LEU A 1 102 ? -3.493 14.989 27.227 1.00 89.69 102 LEU A CA 1
ATOM 847 C C . LEU A 1 102 ? -2.359 14.930 26.193 1.00 89.69 102 LEU A C 1
ATOM 849 O O . LEU A 1 102 ? -1.703 13.901 26.071 1.00 89.69 102 LEU A O 1
ATOM 853 N N . LEU A 1 103 ? -2.133 16.025 25.462 1.00 87.88 103 LEU A N 1
ATOM 854 C CA . LEU A 1 103 ? -1.109 16.091 24.421 1.00 87.88 103 LEU A CA 1
ATOM 855 C C . LEU A 1 103 ? 0.304 16.077 25.013 1.00 87.88 103 LEU A C 1
ATOM 857 O O . LEU A 1 103 ? 1.173 15.390 24.493 1.00 87.88 103 LEU A O 1
ATOM 861 N N . SER A 1 104 ? 0.530 16.803 26.109 1.00 89.94 104 SER A N 1
ATOM 862 C CA . SER A 1 104 ? 1.817 16.804 26.804 1.00 89.94 104 SER A CA 1
ATOM 863 C C . SER A 1 104 ? 2.157 15.431 27.381 1.00 89.94 104 SER A C 1
ATOM 865 O O . SER A 1 104 ? 3.287 14.980 27.223 1.00 89.94 104 SER A O 1
ATOM 867 N N . ASP A 1 105 ? 1.189 14.744 27.991 1.00 86.12 105 ASP A N 1
ATOM 868 C CA . ASP A 1 105 ? 1.392 13.392 28.516 1.00 86.12 105 ASP A CA 1
ATOM 869 C C . ASP A 1 105 ? 1.667 12.391 27.388 1.00 86.12 105 ASP A C 1
ATOM 871 O O . ASP A 1 105 ? 2.516 11.515 27.538 1.00 86.12 105 ASP A O 1
ATOM 875 N N . HIS A 1 106 ? 0.964 12.524 26.263 1.00 85.88 106 HIS A N 1
ATOM 876 C CA . HIS A 1 106 ? 1.137 11.680 25.085 1.00 85.88 106 HIS A CA 1
ATOM 877 C C . HIS A 1 106 ? 2.533 11.841 24.465 1.00 85.88 106 HIS A C 1
ATOM 879 O O . HIS A 1 106 ? 3.273 10.862 24.425 1.00 85.88 106 HIS A O 1
ATOM 885 N N . ILE A 1 107 ? 2.942 13.071 24.128 1.00 87.44 107 ILE A N 1
ATOM 886 C CA . ILE A 1 107 ? 4.273 13.357 23.561 1.00 87.44 107 ILE A CA 1
ATOM 887 C C . ILE A 1 107 ? 5.382 12.912 24.524 1.00 87.44 107 ILE A C 1
ATOM 889 O O . ILE A 1 107 ? 6.358 12.296 24.112 1.00 87.44 107 ILE A O 1
ATOM 893 N N . ASN A 1 108 ? 5.229 13.157 25.829 1.00 87.44 108 ASN A N 1
ATOM 894 C CA . ASN A 1 108 ? 6.229 12.741 26.812 1.00 87.44 108 ASN A CA 1
ATOM 895 C C . ASN A 1 108 ? 6.364 11.208 26.899 1.00 87.44 108 ASN A C 1
ATOM 897 O O . ASN A 1 108 ? 7.471 10.689 27.046 1.00 87.44 108 ASN A O 1
ATOM 901 N N . ARG A 1 109 ? 5.256 10.458 26.793 1.00 84.38 109 ARG A N 1
ATOM 902 C CA . ARG A 1 109 ? 5.318 8.988 26.722 1.00 84.38 109 ARG A CA 1
ATOM 903 C C . ARG A 1 109 ? 6.023 8.523 25.457 1.00 84.38 109 ARG A C 1
ATOM 905 O O . ARG A 1 109 ? 6.814 7.586 25.525 1.00 84.38 109 ARG A O 1
ATOM 912 N N . GLU A 1 110 ? 5.749 9.156 24.323 1.00 85.50 110 GLU A N 1
ATOM 913 C CA . GLU A 1 110 ? 6.441 8.854 23.072 1.00 85.50 110 GLU A CA 1
ATOM 914 C C . GLU A 1 110 ? 7.945 9.091 23.227 1.00 85.50 110 GLU A C 1
ATOM 916 O O . GLU A 1 110 ? 8.724 8.170 22.989 1.00 85.50 110 GLU A O 1
ATOM 921 N N . GLU A 1 111 ? 8.352 10.264 23.725 1.00 85.31 111 GLU A N 1
ATOM 922 C CA . GLU A 1 111 ? 9.756 10.654 23.946 1.00 85.31 111 GLU A CA 1
ATOM 923 C C . GLU A 1 111 ? 10.535 9.662 24.801 1.00 85.31 111 GLU A C 1
ATOM 925 O O . GLU A 1 111 ? 11.693 9.348 24.515 1.00 85.31 111 GLU A O 1
ATOM 930 N N . ILE A 1 112 ? 9.902 9.125 25.837 1.00 83.25 112 ILE A N 1
ATOM 931 C CA . ILE A 1 112 ? 10.555 8.186 26.743 1.00 83.25 112 ILE A CA 1
ATOM 932 C C . ILE A 1 112 ? 10.611 6.783 26.130 1.00 83.25 112 ILE A C 1
ATOM 934 O O . ILE A 1 112 ? 11.663 6.137 26.148 1.00 83.25 112 ILE A O 1
ATOM 938 N N . GLU A 1 113 ? 9.493 6.297 25.594 1.00 82.81 113 GLU A N 1
ATOM 939 C CA . GLU A 1 113 ? 9.363 4.901 25.179 1.00 82.81 113 GLU A CA 1
ATOM 940 C C . GLU A 1 113 ? 9.828 4.693 23.733 1.00 82.81 113 GLU A C 1
ATOM 942 O O . GLU A 1 113 ? 10.720 3.880 23.473 1.00 82.81 113 GLU A O 1
ATOM 947 N N . LEU A 1 114 ? 9.282 5.455 22.783 1.00 82.12 114 LEU A N 1
ATOM 948 C CA . LEU A 1 114 ? 9.521 5.255 21.354 1.00 82.12 114 LEU A CA 1
ATOM 949 C C . LEU A 1 114 ? 10.934 5.656 20.940 1.00 82.12 114 LEU A C 1
ATOM 951 O O . LEU A 1 114 ? 11.584 4.896 20.223 1.00 82.12 114 LEU A O 1
ATOM 955 N N . TRP A 1 115 ? 11.460 6.796 21.399 1.00 81.44 115 TRP A N 1
ATOM 956 C CA . TRP A 1 115 ? 12.806 7.226 20.989 1.00 81.44 115 TRP A CA 1
ATOM 957 C C . TRP A 1 115 ? 13.901 6.289 21.501 1.00 81.44 115 TRP A C 1
ATOM 959 O O . TRP A 1 115 ? 14.877 6.050 20.783 1.00 81.44 115 TRP A O 1
ATOM 969 N N . SER A 1 116 ? 13.757 5.727 22.710 1.00 82.50 116 SER A N 1
ATOM 970 C CA . SER A 1 116 ? 14.720 4.731 23.194 1.00 82.50 116 SER A CA 1
ATOM 971 C C . SER A 1 116 ? 14.694 3.491 22.314 1.00 82.50 116 SER A C 1
ATOM 973 O O . SER A 1 116 ? 15.735 3.038 21.846 1.00 82.50 116 SER A O 1
ATOM 975 N N . ILE A 1 117 ? 13.496 2.995 22.010 1.00 83.25 117 ILE A N 1
ATOM 976 C CA . ILE A 1 117 ? 13.317 1.830 21.151 1.00 83.25 117 ILE A CA 1
ATOM 977 C C . ILE A 1 117 ? 13.880 2.102 19.747 1.00 83.25 117 ILE A C 1
ATOM 979 O O . ILE A 1 117 ? 14.637 1.295 19.214 1.00 83.25 117 ILE A O 1
ATOM 983 N N . ILE A 1 118 ? 13.573 3.241 19.128 1.00 84.06 118 ILE A N 1
ATOM 984 C CA . ILE A 1 118 ? 14.059 3.551 17.778 1.00 84.06 118 ILE A CA 1
ATOM 985 C C . ILE A 1 118 ? 15.592 3.566 17.740 1.00 84.06 118 ILE A C 1
ATOM 987 O O . ILE A 1 118 ? 16.194 2.988 16.831 1.00 84.06 118 ILE A O 1
ATOM 991 N N . ARG A 1 119 ? 16.225 4.171 18.751 1.00 84.19 119 ARG A N 1
ATOM 992 C CA . ARG A 1 119 ? 17.684 4.233 18.871 1.00 84.19 119 ARG A CA 1
ATOM 993 C C . ARG A 1 119 ? 18.321 2.855 19.046 1.00 84.19 119 ARG A C 1
ATOM 995 O O . ARG A 1 119 ? 19.385 2.612 18.482 1.00 84.19 119 ARG A O 1
ATOM 1002 N N . ASP A 1 120 ? 17.676 1.968 19.795 1.00 84.25 120 ASP A N 1
ATOM 1003 C CA . ASP A 1 120 ? 18.220 0.648 20.117 1.00 84.25 120 ASP A CA 1
ATOM 1004 C C . ASP A 1 120 ? 18.007 -0.369 18.980 1.00 84.25 120 ASP A C 1
ATOM 1006 O O . ASP A 1 120 ? 18.814 -1.282 18.792 1.00 84.25 120 ASP A O 1
ATOM 1010 N N . PHE A 1 121 ? 16.927 -0.223 18.204 1.00 83.69 121 PHE A N 1
ATOM 1011 C CA . PHE A 1 121 ? 16.518 -1.207 17.195 1.00 83.69 121 PHE A CA 1
ATOM 1012 C C . PHE A 1 121 ? 16.882 -0.843 15.751 1.00 83.69 121 PHE A C 1
ATOM 1014 O O . PHE A 1 121 ? 16.996 -1.751 14.916 1.00 83.69 121 PHE A O 1
ATOM 1021 N N . PHE A 1 122 ? 17.081 0.438 15.436 1.00 85.56 122 PHE A N 1
ATOM 1022 C CA . PHE A 1 122 ? 17.433 0.888 14.089 1.00 85.56 122 PHE A CA 1
ATOM 1023 C C . PHE A 1 122 ? 18.831 1.480 14.032 1.00 85.56 122 PHE A C 1
ATOM 1025 O O . PHE A 1 122 ? 19.234 2.274 14.877 1.00 85.56 122 PHE A O 1
ATOM 1032 N N . THR A 1 123 ? 19.554 1.155 12.964 1.00 88.69 123 THR A N 1
ATOM 1033 C CA . THR A 1 123 ? 20.819 1.827 12.652 1.00 88.69 123 THR A CA 1
ATOM 1034 C C . THR A 1 123 ? 20.571 3.276 12.227 1.00 88.69 123 THR A C 1
ATOM 1036 O O . THR A 1 123 ? 19.507 3.596 11.700 1.00 88.69 123 THR A O 1
ATOM 1039 N N . ASN A 1 124 ? 21.575 4.151 12.345 1.00 83.25 124 ASN A N 1
ATOM 1040 C CA . ASN A 1 124 ? 21.465 5.552 11.901 1.00 83.25 124 ASN A CA 1
ATOM 1041 C C . ASN A 1 124 ? 21.015 5.686 10.433 1.00 83.25 124 ASN A C 1
ATOM 1043 O O . ASN A 1 124 ? 20.292 6.614 10.082 1.00 83.25 124 ASN A O 1
ATOM 1047 N N . GLN A 1 125 ? 21.400 4.740 9.567 1.00 82.12 125 GLN A N 1
ATOM 1048 C CA . GLN A 1 125 ? 20.962 4.730 8.171 1.00 82.12 125 GLN A CA 1
ATOM 1049 C C . GLN A 1 125 ? 19.465 4.409 8.034 1.00 82.12 125 GLN A C 1
ATOM 1051 O O . GLN A 1 125 ? 18.791 4.939 7.155 1.00 82.12 125 GLN A O 1
ATOM 1056 N N . GLU A 1 126 ? 18.935 3.530 8.879 1.00 86.12 126 GLU A N 1
ATOM 1057 C CA . GLU A 1 126 ? 17.518 3.158 8.886 1.00 86.12 126 GLU A CA 1
ATOM 1058 C C . GLU A 1 126 ? 16.657 4.230 9.545 1.00 86.12 126 GLU A C 1
ATOM 1060 O O . GLU A 1 126 ? 15.603 4.557 9.009 1.00 86.12 126 GLU A O 1
ATOM 1065 N N . GLN A 1 127 ? 17.144 4.842 10.626 1.00 86.44 127 GLN A N 1
ATOM 1066 C CA . GLN A 1 127 ? 16.533 6.032 11.215 1.00 86.44 127 GLN A CA 1
ATOM 1067 C C . GLN A 1 127 ? 16.437 7.158 10.175 1.00 86.44 127 GLN A C 1
ATOM 1069 O O . GLN A 1 127 ? 15.372 7.740 9.996 1.00 86.44 127 GLN A O 1
ATOM 1074 N N . GLY A 1 128 ? 17.505 7.389 9.399 1.00 82.25 128 GLY A N 1
ATOM 1075 C CA . GLY A 1 128 ? 17.493 8.344 8.288 1.00 82.25 128 GLY A CA 1
ATOM 1076 C C . GLY A 1 128 ? 16.445 8.019 7.218 1.00 82.25 128 GLY A C 1
ATOM 1077 O O . GLY A 1 128 ? 15.765 8.920 6.741 1.00 82.25 128 GLY A O 1
ATOM 1078 N N . LYS A 1 129 ? 16.241 6.737 6.880 1.00 84.62 129 LYS A N 1
ATOM 1079 C CA . LYS A 1 129 ? 15.166 6.327 5.954 1.00 84.62 129 LYS A CA 1
ATOM 1080 C C . LYS A 1 129 ? 13.776 6.598 6.524 1.00 84.62 129 LYS A C 1
ATOM 1082 O O . LYS A 1 129 ? 12.917 7.060 5.782 1.00 84.62 129 LYS A O 1
ATOM 1087 N N . ILE A 1 130 ? 13.556 6.321 7.811 1.00 86.06 130 ILE A N 1
ATOM 1088 C CA . ILE A 1 130 ? 12.279 6.592 8.488 1.00 86.06 130 ILE A CA 1
ATOM 1089 C C . ILE A 1 130 ? 11.983 8.094 8.442 1.00 86.06 130 ILE A C 1
ATOM 1091 O O . ILE A 1 130 ? 10.932 8.483 7.940 1.00 86.06 130 ILE A O 1
ATOM 1095 N N . ILE A 1 131 ? 12.942 8.929 8.851 1.00 84.25 131 ILE A N 1
ATOM 1096 C CA . ILE A 1 131 ? 12.823 10.395 8.814 1.00 84.25 131 ILE A CA 1
ATOM 1097 C C . ILE A 1 131 ? 12.583 10.891 7.381 1.00 84.25 131 ILE A C 1
ATOM 1099 O O . ILE A 1 131 ? 11.695 11.708 7.152 1.00 84.25 131 ILE A O 1
ATOM 1103 N N . GLY A 1 132 ? 13.312 10.362 6.395 1.00 82.38 132 GLY A N 1
ATOM 1104 C CA . GLY A 1 132 ? 13.109 10.709 4.987 1.00 82.38 132 GLY A CA 1
ATOM 1105 C C . GLY A 1 132 ? 11.703 10.358 4.483 1.00 82.38 132 GLY A C 1
ATOM 1106 O O . GLY A 1 132 ? 11.089 11.150 3.771 1.00 82.38 132 GLY A O 1
ATOM 1107 N N . CYS A 1 133 ? 11.152 9.210 4.891 1.00 84.31 133 CYS A N 1
ATOM 1108 C CA . CYS A 1 133 ? 9.775 8.828 4.572 1.00 84.31 133 CYS A CA 1
ATOM 1109 C C . CYS A 1 133 ? 8.731 9.720 5.259 1.00 84.31 133 CYS A C 1
ATOM 1111 O O . CYS A 1 133 ? 7.692 9.981 4.654 1.00 84.31 133 CYS A O 1
ATOM 1113 N N . MET A 1 134 ? 8.989 10.179 6.489 1.00 83.25 134 MET A N 1
ATOM 1114 C CA . MET A 1 134 ? 8.114 11.126 7.191 1.00 83.25 134 MET A CA 1
ATOM 1115 C C . MET A 1 134 ? 8.083 12.466 6.469 1.00 83.25 134 MET A C 1
ATOM 1117 O O . MET A 1 134 ? 7.015 12.925 6.077 1.00 83.25 134 MET A O 1
ATOM 1121 N N . LEU A 1 135 ? 9.258 13.050 6.217 1.00 79.88 135 LEU A N 1
ATOM 1122 C CA . LEU A 1 135 ? 9.384 14.328 5.516 1.00 79.88 135 LEU A CA 1
ATOM 1123 C C . LEU A 1 135 ? 8.759 14.260 4.117 1.00 79.88 135 LEU A C 1
ATOM 1125 O O . LEU A 1 135 ? 8.050 15.178 3.723 1.00 79.88 135 LEU A O 1
ATOM 1129 N N . GLY A 1 136 ? 8.936 13.143 3.402 1.00 78.00 136 GLY A N 1
ATOM 1130 C CA . GLY A 1 136 ? 8.364 12.934 2.070 1.00 78.00 136 GLY A CA 1
ATOM 1131 C C . GLY A 1 136 ? 6.835 12.801 2.017 1.00 78.00 136 GLY A C 1
ATOM 1132 O O . GLY A 1 136 ? 6.265 12.906 0.932 1.00 78.00 136 GLY A O 1
ATOM 1133 N N . ARG A 1 137 ? 6.156 12.573 3.150 1.00 78.00 137 ARG A N 1
ATOM 1134 C CA . ARG A 1 137 ? 4.683 12.592 3.234 1.00 78.0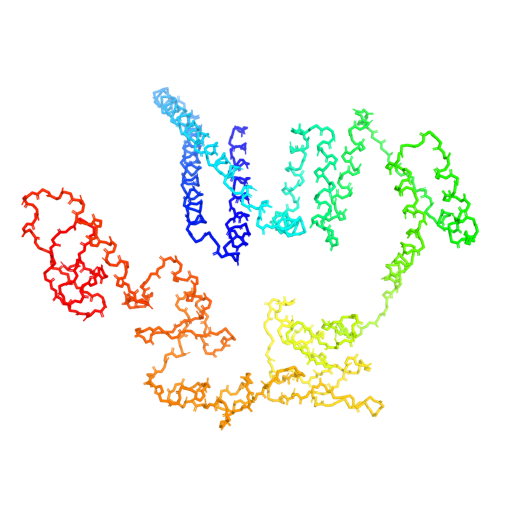0 137 ARG A CA 1
ATOM 1135 C C . ARG A 1 137 ? 4.119 13.987 3.496 1.00 78.00 137 ARG A C 1
ATOM 1137 O O . ARG A 1 137 ? 2.941 14.226 3.233 1.00 78.00 137 ARG A O 1
ATOM 1144 N N . ILE A 1 138 ? 4.938 14.907 3.999 1.00 73.81 138 ILE A N 1
ATOM 1145 C CA . ILE A 1 138 ? 4.519 16.279 4.265 1.00 73.81 138 ILE A CA 1
ATOM 1146 C C . ILE A 1 138 ? 4.619 17.064 2.959 1.00 73.81 138 ILE A C 1
ATOM 1148 O O . ILE A 1 138 ? 5.657 17.085 2.301 1.00 73.81 138 ILE A O 1
ATOM 1152 N N . ARG A 1 139 ? 3.530 17.726 2.561 1.00 70.25 139 ARG A N 1
ATOM 1153 C CA . ARG A 1 139 ? 3.551 18.551 1.348 1.00 70.25 139 ARG A CA 1
ATOM 1154 C C . ARG A 1 139 ? 4.499 19.742 1.520 1.00 70.25 139 ARG A C 1
ATOM 1156 O O . ARG A 1 139 ? 4.578 20.323 2.605 1.00 70.25 139 ARG A O 1
ATOM 1163 N N . ALA A 1 140 ? 5.159 20.145 0.438 1.00 70.38 140 ALA A N 1
ATOM 1164 C CA . ALA A 1 140 ? 6.182 21.190 0.459 1.00 70.38 140 ALA A CA 1
ATOM 1165 C C . ALA A 1 140 ? 5.671 22.541 0.992 1.00 70.38 140 ALA A C 1
ATOM 1167 O O . ALA A 1 140 ? 6.407 23.234 1.689 1.00 70.38 140 ALA A O 1
ATOM 1168 N N . GLU A 1 141 ? 4.407 22.895 0.738 1.00 70.62 141 GLU A N 1
ATOM 1169 C CA . GLU A 1 141 ? 3.826 24.157 1.220 1.00 70.62 141 GLU A CA 1
ATOM 1170 C C . GLU A 1 141 ? 3.745 24.189 2.751 1.00 70.62 141 GLU A C 1
ATOM 1172 O O . GLU A 1 141 ? 3.901 25.235 3.366 1.00 70.62 141 GLU A O 1
ATOM 1177 N N . ILE A 1 142 ? 3.540 23.029 3.379 1.00 70.38 142 ILE A N 1
ATOM 1178 C CA . ILE A 1 142 ? 3.478 22.916 4.839 1.00 70.38 142 ILE A CA 1
ATOM 1179 C C . ILE A 1 142 ? 4.878 22.982 5.446 1.00 70.38 142 ILE A C 1
ATOM 1181 O O . ILE A 1 142 ? 5.074 23.606 6.487 1.00 70.38 142 ILE A O 1
ATOM 1185 N N . LEU A 1 143 ? 5.865 22.368 4.792 1.00 74.69 143 LEU A N 1
ATOM 1186 C CA . LEU A 1 143 ? 7.261 22.437 5.224 1.00 74.69 143 LEU A CA 1
ATOM 1187 C C . LEU A 1 143 ? 7.794 23.875 5.156 1.00 74.69 143 LEU A C 1
ATOM 1189 O O . LEU A 1 143 ? 8.504 24.296 6.065 1.00 74.69 143 LEU A O 1
ATOM 1193 N N . GLN A 1 144 ? 7.387 24.654 4.151 1.00 74.12 144 GLN A N 1
ATOM 1194 C CA . GLN A 1 144 ? 7.713 26.082 4.047 1.00 74.12 144 GLN A CA 1
ATOM 1195 C C . GLN A 1 144 ? 7.226 26.905 5.244 1.00 74.12 144 GLN A C 1
ATOM 1197 O O . GLN A 1 144 ? 7.928 27.823 5.661 1.00 74.12 144 GLN A O 1
ATOM 1202 N N . ASP A 1 145 ? 6.075 26.556 5.820 1.00 71.06 145 ASP A N 1
ATOM 1203 C CA . ASP A 1 145 ? 5.528 27.234 6.998 1.00 71.06 145 ASP A CA 1
ATOM 1204 C C . ASP A 1 145 ? 6.117 26.691 8.314 1.00 71.06 145 ASP A C 1
ATOM 1206 O O . ASP A 1 145 ? 6.369 27.443 9.259 1.00 71.06 145 ASP A O 1
ATOM 1210 N N . MET A 1 146 ? 6.350 25.378 8.392 1.00 73.88 146 MET A N 1
ATOM 1211 C CA . MET A 1 146 ? 6.777 24.694 9.616 1.00 73.88 146 MET A CA 1
ATOM 1212 C C . MET A 1 146 ? 8.272 24.860 9.905 1.00 73.88 146 MET A C 1
ATOM 1214 O O . MET A 1 146 ? 8.650 25.059 11.061 1.00 73.88 146 MET A O 1
ATOM 1218 N N . ILE A 1 147 ? 9.130 24.781 8.880 1.00 80.06 147 ILE A N 1
ATOM 1219 C CA . ILE A 1 147 ? 10.587 24.841 9.060 1.00 80.06 147 ILE A CA 1
ATOM 1220 C C . ILE A 1 147 ? 11.016 26.171 9.705 1.00 80.06 147 ILE A C 1
ATOM 1222 O O . ILE A 1 147 ? 11.723 26.101 10.706 1.00 80.06 147 ILE A O 1
ATOM 1226 N N . PRO A 1 148 ? 10.565 27.368 9.270 1.00 79.94 148 PRO A N 1
ATOM 1227 C CA . PRO A 1 148 ? 10.912 28.617 9.952 1.00 79.94 148 PRO A CA 1
ATOM 1228 C C . PRO A 1 148 ? 10.576 28.618 11.450 1.00 79.94 148 PRO A C 1
ATOM 1230 O O . PRO A 1 148 ? 11.362 29.113 12.259 1.00 79.94 148 PRO A O 1
ATOM 1233 N N . TRP A 1 149 ? 9.425 28.051 11.829 1.00 75.44 149 TRP A N 1
ATOM 1234 C CA . TRP A 1 149 ? 9.002 27.954 13.227 1.00 75.44 149 TRP A CA 1
ATOM 1235 C C . TRP A 1 149 ? 9.909 27.016 14.029 1.00 75.44 149 TRP A C 1
ATOM 1237 O O . TRP A 1 149 ? 10.336 27.363 15.131 1.00 75.44 149 TRP A O 1
ATOM 1247 N N . LEU A 1 150 ? 10.264 25.868 13.446 1.00 78.12 150 LEU A N 1
ATOM 1248 C CA . LEU A 1 150 ? 11.214 24.930 14.036 1.00 78.12 150 LEU A CA 1
ATOM 1249 C C . LEU A 1 150 ? 12.591 25.580 14.210 1.00 78.12 150 LEU A C 1
ATOM 1251 O O . LEU A 1 150 ? 13.152 25.534 15.302 1.00 78.12 150 LEU A O 1
ATOM 1255 N N . MET A 1 151 ? 13.107 26.265 13.188 1.00 80.06 151 MET A N 1
ATOM 1256 C CA . MET A 1 151 ? 14.409 26.933 13.267 1.00 80.06 151 MET A CA 1
ATOM 1257 C C . MET A 1 151 ? 14.426 28.028 14.333 1.00 80.06 151 MET A C 1
ATOM 1259 O O . MET A 1 151 ? 15.386 28.118 15.093 1.00 80.06 151 MET A O 1
ATOM 1263 N N . ALA A 1 152 ? 13.347 28.802 14.468 1.00 80.88 152 ALA A N 1
ATOM 1264 C CA . ALA A 1 152 ? 13.227 29.830 15.502 1.00 80.88 152 ALA A CA 1
ATOM 1265 C C . ALA A 1 152 ? 13.255 29.268 16.938 1.00 80.88 152 ALA A C 1
ATOM 1267 O O . ALA A 1 152 ? 13.566 30.003 17.874 1.00 80.88 152 ALA A O 1
ATOM 1268 N N . SER A 1 153 ? 12.939 27.980 17.118 1.00 77.62 153 SER A N 1
ATOM 1269 C CA . SER A 1 153 ? 12.979 27.295 18.417 1.00 77.62 153 SER A CA 1
ATOM 1270 C C . SER A 1 153 ? 14.350 26.702 18.777 1.00 77.62 153 SER A C 1
ATOM 1272 O O . SER A 1 153 ? 14.553 26.295 19.919 1.00 77.62 153 SER A O 1
ATOM 1274 N N . LEU A 1 154 ? 15.291 26.677 17.826 1.00 74.81 154 LEU A N 1
ATOM 1275 C CA . LEU A 1 154 ? 16.599 26.034 17.948 1.00 74.81 154 LEU A CA 1
ATOM 1276 C C . LEU A 1 154 ? 17.731 27.062 18.004 1.00 74.81 154 LEU A C 1
ATOM 1278 O O . LEU A 1 154 ? 17.661 28.136 17.401 1.00 74.81 154 LEU A O 1
ATOM 1282 N N . LYS A 1 155 ? 18.825 26.713 18.683 1.00 81.56 155 LYS A N 1
ATOM 1283 C CA . LYS A 1 155 ? 20.072 27.491 18.638 1.00 81.56 155 LYS A CA 1
ATOM 1284 C C . LYS A 1 155 ? 20.736 27.347 17.273 1.00 81.56 155 LYS A C 1
ATOM 1286 O O . LYS A 1 155 ? 20.568 26.341 16.594 1.00 81.56 155 LYS A O 1
ATOM 1291 N N . GLN A 1 156 ? 21.586 28.304 16.906 1.00 74.00 156 GLN A N 1
ATOM 1292 C CA . GLN A 1 156 ? 22.271 28.303 15.608 1.00 74.00 156 GLN A CA 1
ATOM 1293 C C . GLN A 1 156 ? 23.055 27.003 15.339 1.00 74.00 156 GLN A C 1
ATOM 1295 O O . GLN A 1 156 ? 22.987 26.449 14.247 1.00 74.00 156 GLN A O 1
ATOM 1300 N N . GLU A 1 157 ? 23.748 26.459 16.341 1.00 70.56 157 GLU A N 1
ATOM 1301 C CA . GLU A 1 157 ? 24.459 25.177 16.215 1.00 70.56 157 GLU A CA 1
ATOM 1302 C C . GLU A 1 157 ? 23.500 23.996 15.971 1.00 70.56 157 GLU A C 1
ATOM 1304 O O . GLU A 1 157 ? 23.766 23.139 15.129 1.00 70.56 157 GLU A O 1
ATOM 1309 N N . GLU A 1 158 ? 22.351 23.979 16.652 1.00 67.44 158 GLU A N 1
ATOM 1310 C CA . GLU A 1 158 ? 21.316 22.943 16.526 1.00 67.44 158 GLU A CA 1
ATOM 1311 C C . GLU A 1 158 ? 20.619 23.014 15.161 1.00 67.44 158 GLU A C 1
ATOM 1313 O O . GLU A 1 158 ? 20.353 21.983 14.546 1.00 67.44 158 GLU A O 1
ATOM 1318 N N . GLN A 1 159 ? 20.400 24.226 14.647 1.00 75.06 159 GLN A N 1
ATOM 1319 C CA . GLN A 1 159 ? 19.874 24.475 13.307 1.00 75.06 159 GLN A CA 1
ATOM 1320 C C . GLN A 1 159 ? 20.769 23.854 12.222 1.00 75.06 159 GLN A C 1
ATOM 1322 O O . GLN A 1 159 ? 20.282 23.138 11.345 1.00 75.06 159 GLN A O 1
ATOM 1327 N N . HIS A 1 160 ? 22.087 24.078 12.301 1.00 72.94 160 HIS A N 1
ATOM 1328 C CA . HIS A 1 160 ? 23.049 23.498 11.359 1.00 72.94 160 HIS A CA 1
ATOM 1329 C C . HIS A 1 160 ? 23.067 21.965 11.420 1.00 72.94 160 HIS A C 1
ATOM 1331 O O . HIS A 1 160 ? 23.118 21.307 10.378 1.00 72.94 160 HIS A O 1
ATOM 1337 N N . VAL A 1 161 ? 23.009 21.389 12.626 1.00 73.06 161 VAL A N 1
ATOM 1338 C CA . VAL A 1 161 ? 22.973 19.931 12.817 1.00 73.06 161 VAL A CA 1
ATOM 1339 C C . VAL A 1 161 ? 21.686 19.337 12.252 1.00 73.06 161 VAL A C 1
ATOM 1341 O O . VAL A 1 161 ? 21.750 18.348 11.523 1.00 73.06 161 VAL A O 1
ATOM 1344 N N . LEU A 1 162 ? 20.530 19.942 12.533 1.00 74.38 162 LEU A N 1
ATOM 1345 C CA . LEU A 1 162 ? 19.243 19.473 12.022 1.00 74.38 162 LEU A CA 1
ATOM 1346 C C . LEU A 1 162 ? 19.225 19.468 10.492 1.00 74.38 162 LEU A C 1
ATOM 1348 O O . LEU A 1 162 ? 18.860 18.463 9.883 1.00 74.38 162 LEU A O 1
ATOM 1352 N N . MET A 1 163 ? 19.679 20.563 9.878 1.00 78.69 163 MET A N 1
ATOM 1353 C CA . MET A 1 163 ? 19.704 20.700 8.425 1.00 78.69 163 MET A CA 1
ATOM 1354 C C . MET A 1 163 ? 20.618 19.662 7.769 1.00 78.69 163 MET A C 1
ATOM 1356 O O . MET A 1 163 ? 20.247 19.015 6.789 1.00 78.69 163 MET A O 1
ATOM 1360 N N . TYR A 1 164 ? 21.792 19.433 8.361 1.00 77.19 164 TYR A N 1
ATOM 1361 C CA . TYR A 1 164 ? 22.702 18.378 7.928 1.00 77.19 164 TYR A CA 1
ATOM 1362 C C . TYR A 1 164 ? 22.056 16.986 8.013 1.00 77.19 164 TYR A C 1
ATOM 1364 O O . TYR A 1 164 ? 22.142 16.206 7.063 1.00 77.19 164 TYR A O 1
ATOM 1372 N N . LEU A 1 165 ? 21.378 16.672 9.122 1.00 75.25 165 LEU A N 1
ATOM 1373 C CA . LEU A 1 165 ? 20.704 15.385 9.304 1.00 75.25 165 LEU A CA 1
ATOM 1374 C C . LEU A 1 165 ? 19.561 15.189 8.301 1.00 75.25 165 LEU A C 1
ATOM 1376 O O . LEU A 1 165 ? 19.417 14.093 7.760 1.00 75.25 165 LEU A O 1
ATOM 1380 N N . TRP A 1 166 ? 18.784 16.234 8.012 1.00 81.00 166 TRP A N 1
ATOM 1381 C CA . TRP A 1 166 ? 17.693 16.180 7.037 1.00 81.00 166 TRP A CA 1
ATOM 1382 C C . TRP A 1 166 ? 18.202 16.024 5.602 1.00 81.00 166 TRP A C 1
ATOM 1384 O O . TRP A 1 166 ? 17.686 15.173 4.877 1.00 81.00 166 TRP A O 1
ATOM 1394 N N . SER A 1 167 ? 19.258 16.743 5.210 1.00 77.50 167 SER A N 1
ATOM 1395 C CA . SER A 1 167 ? 19.919 16.546 3.909 1.00 77.50 167 SER A CA 1
ATOM 1396 C C . SER A 1 167 ? 20.478 15.123 3.778 1.00 77.50 167 SER A C 1
ATOM 1398 O O . SER A 1 167 ? 20.277 14.445 2.772 1.00 77.50 167 SER A O 1
ATOM 1400 N N . MET A 1 168 ? 21.090 14.580 4.836 1.00 73.75 168 MET A N 1
ATOM 1401 C CA . MET A 1 168 ? 21.547 13.185 4.834 1.00 73.75 168 MET A CA 1
ATOM 1402 C C . MET A 1 168 ? 20.398 12.173 4.739 1.00 73.75 168 MET A C 1
ATOM 1404 O O . MET A 1 168 ? 20.522 11.189 4.007 1.00 73.75 168 MET A O 1
ATOM 1408 N N . ALA A 1 169 ? 19.286 12.408 5.438 1.00 76.88 169 ALA A N 1
ATOM 1409 C CA . ALA A 1 169 ? 18.099 11.551 5.411 1.00 76.88 169 ALA A CA 1
ATOM 1410 C C . ALA A 1 169 ? 17.378 11.572 4.052 1.00 76.88 169 ALA A C 1
ATOM 1412 O O . ALA A 1 169 ? 16.785 10.571 3.649 1.00 76.88 169 ALA A O 1
ATOM 1413 N N . THR A 1 170 ? 17.453 12.693 3.335 1.00 78.62 170 THR A N 1
ATOM 1414 C CA . THR A 1 170 ? 16.729 12.930 2.075 1.00 78.62 170 THR A CA 1
ATOM 1415 C C . THR A 1 170 ? 17.641 12.944 0.848 1.00 78.62 170 THR A C 1
ATOM 1417 O O . THR A 1 170 ? 17.199 13.228 -0.264 1.00 78.62 170 THR A O 1
ATOM 1420 N N . LYS A 1 171 ? 18.906 12.555 1.021 1.00 73.75 171 LYS A N 1
ATOM 1421 C CA . LYS A 1 171 ? 19.929 12.521 -0.023 1.00 73.75 171 LYS A CA 1
ATOM 1422 C C . LYS A 1 171 ? 19.458 11.785 -1.282 1.00 73.75 171 LYS A C 1
ATOM 1424 O O . LYS A 1 171 ? 19.005 10.639 -1.215 1.00 73.75 171 LYS A O 1
ATOM 1429 N N . ASN A 1 172 ? 19.696 12.395 -2.444 1.00 70.50 172 ASN A N 1
ATOM 1430 C CA . ASN A 1 172 ? 19.244 11.928 -3.766 1.00 70.50 172 ASN A CA 1
ATOM 1431 C C . ASN A 1 172 ? 17.719 12.006 -3.980 1.00 70.50 172 ASN A C 1
ATOM 1433 O O . ASN A 1 172 ? 17.161 11.221 -4.750 1.00 70.50 172 ASN A O 1
ATOM 1437 N N . THR A 1 173 ? 17.038 12.933 -3.306 1.00 73.94 173 THR A N 1
ATOM 1438 C CA . THR A 1 173 ? 15.638 13.275 -3.585 1.00 73.94 173 THR A CA 1
ATOM 1439 C C . THR A 1 173 ? 15.533 14.732 -4.026 1.00 73.94 173 THR A C 1
ATOM 1441 O O . THR A 1 173 ? 16.381 15.546 -3.675 1.00 73.94 173 THR A O 1
ATOM 1444 N N . MET A 1 174 ? 14.456 15.082 -4.735 1.00 72.31 174 MET A N 1
ATOM 1445 C CA . MET A 1 174 ? 14.155 16.482 -5.084 1.00 72.31 174 MET A CA 1
ATOM 1446 C C . MET A 1 174 ? 13.985 17.376 -3.842 1.00 72.31 174 MET A C 1
ATOM 1448 O O . MET A 1 174 ? 14.104 18.593 -3.933 1.00 72.31 174 MET A O 1
ATOM 1452 N N . PHE A 1 175 ? 13.694 16.779 -2.681 1.00 76.56 175 PHE A N 1
ATOM 1453 C CA . PHE A 1 175 ? 13.574 17.509 -1.425 1.00 76.56 175 PHE A CA 1
ATOM 1454 C C . PHE A 1 175 ? 14.932 17.985 -0.897 1.00 76.56 175 PHE A C 1
ATOM 1456 O O . PHE A 1 175 ? 14.997 19.080 -0.362 1.00 76.56 175 PHE A O 1
ATOM 1463 N N . ASP A 1 176 ? 16.011 17.218 -1.085 1.00 76.62 176 ASP A N 1
ATOM 1464 C CA . ASP A 1 176 ? 17.373 17.619 -0.687 1.00 76.62 176 ASP A CA 1
ATOM 1465 C C . ASP A 1 176 ? 17.836 18.856 -1.474 1.00 76.62 176 ASP A C 1
ATOM 1467 O O . ASP A 1 176 ? 18.350 19.805 -0.890 1.00 76.62 176 ASP A O 1
ATOM 1471 N N . GLU A 1 177 ? 17.555 18.899 -2.783 1.00 77.19 177 GLU A N 1
ATOM 1472 C CA . GLU A 1 177 ? 17.832 20.071 -3.630 1.00 77.19 177 GLU A CA 1
ATOM 1473 C C . GLU A 1 177 ? 17.063 21.309 -3.146 1.00 77.19 177 GLU A C 1
ATOM 1475 O O . GLU A 1 177 ? 17.654 22.367 -2.930 1.00 77.19 177 GLU A O 1
ATOM 1480 N N . TRP A 1 178 ? 15.759 21.156 -2.897 1.00 84.19 178 TRP A N 1
ATOM 1481 C CA . TRP A 1 178 ? 14.917 22.229 -2.369 1.00 84.19 178 TRP A CA 1
ATOM 1482 C C . TRP A 1 178 ? 15.363 22.704 -0.976 1.00 84.19 178 TRP A C 1
ATOM 1484 O O . TRP A 1 178 ? 15.372 23.902 -0.697 1.00 84.19 178 TRP A O 1
ATOM 1494 N N . LEU A 1 179 ? 15.747 21.776 -0.097 1.00 78.06 179 LEU A N 1
ATOM 1495 C CA . LEU A 1 179 ? 16.140 22.060 1.280 1.00 78.06 179 LEU A CA 1
ATOM 1496 C C . LEU A 1 179 ? 17.449 22.863 1.342 1.00 78.06 179 LEU A C 1
ATOM 1498 O O . LEU A 1 179 ? 17.567 23.771 2.165 1.00 78.06 179 LEU A O 1
ATOM 1502 N N . VAL A 1 180 ? 18.403 22.569 0.452 1.00 75.94 180 VAL A N 1
ATOM 1503 C CA . VAL A 1 180 ? 19.651 23.337 0.307 1.00 75.94 180 VAL A CA 1
ATOM 1504 C C . VAL A 1 180 ? 19.363 24.764 -0.161 1.00 75.94 180 VAL A C 1
ATOM 1506 O O . VAL A 1 180 ? 19.849 25.709 0.457 1.00 75.94 180 VAL A O 1
ATOM 1509 N N . GLU A 1 181 ? 18.532 24.937 -1.194 1.00 81.00 181 GLU A N 1
ATOM 1510 C CA . GLU A 1 181 ? 18.143 26.269 -1.681 1.00 81.00 181 GLU A CA 1
ATOM 1511 C C . GLU A 1 181 ? 17.415 27.086 -0.605 1.00 81.00 181 GLU A C 1
ATOM 1513 O O . GLU A 1 181 ? 17.703 28.270 -0.410 1.00 81.00 181 GLU A O 1
ATOM 1518 N N . TRP A 1 182 ? 16.496 26.447 0.127 1.00 83.81 182 TRP A N 1
ATOM 1519 C CA . TRP A 1 182 ? 15.771 27.076 1.227 1.00 83.81 182 TRP A CA 1
ATOM 1520 C C . TRP A 1 182 ? 16.716 27.510 2.357 1.00 83.81 182 TRP A C 1
ATOM 1522 O O . TRP A 1 182 ? 16.610 28.632 2.855 1.00 83.81 182 TRP A O 1
ATOM 1532 N N . TRP A 1 183 ? 17.664 26.650 2.745 1.00 80.31 183 TRP A N 1
ATOM 1533 C CA . TRP A 1 183 ? 18.622 26.932 3.816 1.00 80.31 183 TRP A CA 1
ATOM 1534 C C . TRP A 1 183 ? 19.598 28.057 3.462 1.00 80.31 183 TRP A C 1
ATOM 1536 O O . TRP A 1 183 ? 19.848 28.936 4.290 1.00 80.31 183 TRP A O 1
ATOM 1546 N N . ASP A 1 184 ? 20.103 28.076 2.228 1.00 77.06 184 ASP A N 1
ATOM 1547 C CA . ASP A 1 184 ? 20.970 29.150 1.735 1.00 77.06 184 ASP A CA 1
ATOM 1548 C C . ASP A 1 184 ? 20.231 30.501 1.732 1.00 77.06 184 ASP A C 1
ATOM 1550 O O . ASP A 1 184 ? 20.790 31.521 2.152 1.00 77.06 184 ASP A O 1
ATOM 1554 N N . GLY A 1 185 ? 18.952 30.510 1.338 1.00 78.00 185 GLY A N 1
ATOM 1555 C CA . GLY A 1 185 ? 18.080 31.682 1.452 1.00 78.00 185 GLY A CA 1
ATOM 1556 C C . GLY A 1 185 ? 17.899 32.143 2.902 1.00 78.00 185 GLY A C 1
ATOM 1557 O O . GLY A 1 185 ? 18.140 33.308 3.215 1.00 78.00 185 GLY A O 1
ATOM 1558 N N . TYR A 1 186 ? 17.578 31.219 3.810 1.00 73.19 186 TYR A N 1
ATOM 1559 C CA . TYR A 1 186 ? 17.366 31.504 5.233 1.00 73.19 186 TYR A CA 1
ATOM 1560 C C . TYR A 1 186 ? 18.606 32.101 5.923 1.00 73.19 186 TYR A C 1
ATOM 1562 O O . TYR A 1 186 ? 18.500 33.062 6.688 1.00 73.19 186 TYR A O 1
ATOM 1570 N N . ILE A 1 187 ? 19.806 31.589 5.625 1.00 67.94 187 ILE A N 1
ATOM 1571 C CA . ILE A 1 187 ? 21.066 32.152 6.138 1.00 67.94 187 ILE A CA 1
ATOM 1572 C C . ILE A 1 187 ? 21.318 33.554 5.573 1.00 67.94 187 ILE A C 1
ATOM 1574 O O . ILE A 1 187 ? 21.808 34.429 6.293 1.00 67.94 187 ILE A O 1
ATOM 1578 N N . THR A 1 188 ? 20.963 33.794 4.310 1.00 65.69 188 THR A N 1
ATOM 1579 C CA . THR A 1 188 ? 21.101 35.111 3.671 1.00 65.69 188 THR A CA 1
ATOM 1580 C C . THR A 1 188 ? 20.184 36.150 4.329 1.00 65.69 188 THR A C 1
ATOM 1582 O O . THR A 1 188 ? 20.626 37.266 4.605 1.00 65.69 188 THR A O 1
ATOM 1585 N N . ASP A 1 189 ? 18.956 35.761 4.678 1.00 60.81 189 ASP A N 1
ATOM 1586 C CA . ASP A 1 189 ? 17.990 36.614 5.381 1.00 60.81 189 ASP A CA 1
ATOM 1587 C C . ASP A 1 189 ? 18.399 36.909 6.836 1.00 60.81 189 ASP A C 1
ATOM 1589 O O . ASP A 1 189 ? 18.236 38.030 7.317 1.00 60.81 189 ASP A O 1
ATOM 1593 N N . ILE A 1 190 ? 18.994 35.941 7.546 1.00 59.53 190 ILE A N 1
ATOM 1594 C CA . ILE A 1 190 ? 19.511 36.153 8.913 1.00 59.53 190 ILE A CA 1
ATOM 1595 C C . ILE A 1 190 ? 20.743 37.061 8.918 1.00 59.53 190 ILE A C 1
ATOM 1597 O O . ILE A 1 190 ? 20.942 37.849 9.846 1.00 59.53 190 ILE A O 1
ATOM 1601 N N . THR A 1 191 ? 21.596 36.942 7.901 1.00 51.22 191 THR A N 1
ATOM 1602 C CA . THR A 1 191 ? 22.866 37.678 7.836 1.00 51.22 191 THR A CA 1
ATOM 1603 C C . THR A 1 191 ? 22.721 39.112 7.325 1.00 51.22 191 THR A C 1
ATOM 1605 O O . THR A 1 191 ? 23.619 39.914 7.577 1.00 51.22 191 THR A O 1
ATOM 1608 N N . ASN A 1 192 ? 21.589 39.476 6.708 1.00 45.22 192 ASN A N 1
ATOM 1609 C CA . ASN A 1 192 ? 21.295 40.840 6.253 1.00 45.22 192 ASN A CA 1
ATOM 1610 C C . ASN A 1 192 ? 19.910 41.333 6.727 1.00 45.22 192 ASN A C 1
ATOM 1612 O O . ASN A 1 192 ? 18.947 41.287 5.964 1.00 45.22 192 ASN A O 1
ATOM 1616 N N . PRO A 1 193 ? 19.784 41.906 7.941 1.00 42.50 193 PRO A N 1
ATOM 1617 C CA . PRO A 1 193 ? 18.477 42.304 8.473 1.00 42.50 193 PRO A CA 1
ATOM 1618 C C . PRO A 1 193 ? 17.894 43.619 7.917 1.00 42.50 193 PRO A C 1
ATOM 1620 O O . PRO A 1 193 ? 16.876 44.081 8.429 1.00 42.50 193 PRO A O 1
ATOM 1623 N N . VAL A 1 194 ? 18.515 44.289 6.934 1.00 38.97 194 VAL A N 1
ATOM 1624 C CA . VAL A 1 194 ? 18.093 45.637 6.496 1.00 38.97 194 VAL A CA 1
ATOM 1625 C C . VAL A 1 194 ? 18.275 45.833 4.987 1.00 38.97 194 VAL A C 1
ATOM 1627 O O . VAL A 1 194 ? 19.381 46.101 4.527 1.00 38.97 194 VAL A O 1
ATOM 1630 N N . ASN A 1 195 ? 17.180 45.713 4.226 1.00 32.91 195 ASN A N 1
ATOM 1631 C CA . ASN A 1 195 ? 16.676 46.721 3.273 1.00 32.91 195 ASN A CA 1
ATOM 1632 C C . ASN A 1 195 ? 15.595 46.119 2.361 1.00 32.91 195 ASN A C 1
ATOM 1634 O O . ASN A 1 195 ? 15.875 45.504 1.334 1.00 32.91 195 ASN A O 1
ATOM 1638 N N . ASN A 1 196 ? 14.339 46.379 2.717 1.00 38.59 196 ASN A N 1
ATOM 1639 C CA . ASN A 1 196 ? 13.259 46.454 1.742 1.00 38.59 196 ASN A CA 1
ATOM 1640 C C . ASN A 1 196 ? 13.465 47.738 0.925 1.00 38.59 196 ASN A C 1
ATOM 1642 O O . ASN A 1 196 ? 13.267 48.811 1.479 1.00 38.59 196 ASN A O 1
ATOM 1646 N N . GLU A 1 197 ? 13.887 47.619 -0.340 1.00 29.83 197 GLU A N 1
ATOM 1647 C CA . GLU A 1 197 ? 13.427 48.419 -1.494 1.00 29.83 197 GLU A CA 1
ATOM 1648 C C . GLU A 1 197 ? 14.257 48.120 -2.767 1.00 29.83 197 GLU A C 1
ATOM 1650 O O . GLU A 1 197 ? 15.456 48.360 -2.818 1.00 29.83 197 GLU A O 1
ATOM 1655 N N . GLY A 1 198 ? 13.580 47.659 -3.829 1.00 32.25 198 GLY A N 1
ATOM 1656 C CA . GLY A 1 198 ? 13.844 48.038 -5.228 1.00 32.25 198 GLY A CA 1
ATOM 1657 C C . GLY A 1 198 ? 15.112 47.567 -5.982 1.00 32.25 198 GLY A C 1
ATOM 1658 O O . GLY A 1 198 ? 16.200 48.083 -5.778 1.00 32.25 198 GLY A O 1
ATOM 1659 N N . LYS A 1 199 ? 14.854 46.811 -7.069 1.00 27.16 199 LYS A N 1
ATOM 1660 C CA . LYS A 1 199 ? 15.573 46.712 -8.375 1.00 27.16 199 LYS A CA 1
ATOM 1661 C C . LYS A 1 199 ? 16.723 45.696 -8.592 1.00 27.16 199 LYS A C 1
ATOM 1663 O O . LYS A 1 199 ? 17.859 45.901 -8.203 1.00 27.16 199 LYS A O 1
ATOM 1668 N N . SER A 1 200 ? 16.389 44.730 -9.462 1.00 27.92 200 SER A N 1
ATOM 1669 C CA . SER A 1 200 ? 17.001 44.388 -10.771 1.00 27.92 200 SER A CA 1
ATOM 1670 C C . SER A 1 200 ? 18.471 43.935 -10.888 1.00 27.92 200 SER A C 1
ATOM 1672 O O . SER A 1 200 ? 19.393 44.731 -10.802 1.00 27.92 200 SER A O 1
ATOM 1674 N N . SER A 1 201 ? 18.613 42.678 -11.339 1.00 38.38 201 SER A N 1
ATOM 1675 C CA . SER A 1 201 ? 19.546 42.159 -12.364 1.00 38.38 201 SER A CA 1
ATOM 1676 C C . SER A 1 201 ? 21.045 42.497 -12.291 1.00 38.38 201 SER A C 1
ATOM 1678 O O . SER A 1 201 ? 21.453 43.587 -12.687 1.00 38.38 201 SER A O 1
ATOM 1680 N N . GLN A 1 202 ? 21.879 41.472 -12.070 1.00 26.89 202 GLN A N 1
ATOM 1681 C CA . GLN A 1 202 ? 23.141 41.322 -12.808 1.00 26.89 202 GLN A CA 1
ATOM 1682 C C . GLN A 1 202 ? 23.618 39.860 -12.829 1.00 26.89 202 GLN A C 1
ATOM 1684 O O . GLN A 1 202 ? 23.958 39.277 -11.802 1.00 26.89 202 GLN A O 1
ATOM 1689 N N . LEU A 1 203 ? 23.625 39.270 -14.031 1.00 36.47 203 LEU A N 1
ATOM 1690 C CA . LEU A 1 203 ? 24.355 38.044 -14.351 1.00 36.47 203 LEU A CA 1
ATOM 1691 C C . LEU A 1 203 ? 25.854 38.269 -14.099 1.00 36.47 203 LEU A C 1
ATOM 1693 O O . LEU A 1 203 ? 26.413 39.247 -14.594 1.00 36.47 203 LEU A O 1
ATOM 1697 N N . CYS A 1 204 ? 26.516 37.318 -13.438 1.00 25.84 204 CYS A N 1
ATOM 1698 C CA . CYS A 1 204 ? 27.960 37.143 -13.553 1.00 25.84 204 CYS A CA 1
ATOM 1699 C C . CYS A 1 204 ? 28.289 35.677 -13.868 1.00 25.84 204 CYS A C 1
ATOM 1701 O O . CYS A 1 204 ? 27.700 34.737 -13.335 1.00 25.84 204 CYS A O 1
ATOM 1703 N N . ASP A 1 205 ? 29.203 35.549 -14.816 1.00 30.86 205 ASP A N 1
ATOM 1704 C CA . ASP A 1 205 ? 29.529 34.433 -15.688 1.00 30.86 205 ASP A CA 1
ATOM 1705 C C . ASP A 1 205 ? 30.140 33.221 -14.948 1.00 30.86 205 ASP A C 1
ATOM 1707 O O . ASP A 1 205 ? 31.189 33.317 -14.306 1.00 30.86 205 ASP A O 1
ATOM 1711 N N . LYS A 1 206 ? 29.482 32.051 -15.033 1.00 36.28 206 LYS A N 1
ATOM 1712 C CA . LYS A 1 206 ? 29.912 30.794 -14.383 1.00 36.28 206 LYS A CA 1
ATOM 1713 C C . LYS A 1 206 ? 30.957 30.013 -15.195 1.00 36.28 206 LYS A C 1
ATOM 1715 O O . LYS A 1 206 ? 31.520 29.054 -14.669 1.00 36.28 206 LYS A O 1
ATOM 1720 N N . SER A 1 207 ? 31.265 30.396 -16.438 1.00 34.25 207 SER A N 1
ATOM 1721 C CA . SER A 1 207 ? 32.070 29.547 -17.332 1.00 34.25 207 SER A CA 1
ATOM 1722 C C . SER A 1 207 ? 33.579 29.552 -17.025 1.00 34.25 207 SER A C 1
ATOM 1724 O O . SER A 1 207 ? 34.263 28.562 -17.273 1.00 34.25 207 SER A O 1
ATOM 1726 N N . GLY A 1 208 ? 34.129 30.628 -16.448 1.00 34.09 208 GLY A N 1
ATOM 1727 C CA . GLY A 1 208 ? 35.586 30.798 -16.300 1.00 34.09 208 GLY A CA 1
ATOM 1728 C C . GLY A 1 208 ? 36.242 30.101 -15.097 1.00 34.09 208 GLY A C 1
ATOM 1729 O O . GLY A 1 208 ? 37.465 29.947 -15.061 1.00 34.09 208 GLY A O 1
ATOM 1730 N N . ARG A 1 209 ? 35.466 29.675 -14.090 1.00 34.19 209 ARG A N 1
ATOM 1731 C CA . ARG A 1 209 ? 36.015 29.104 -12.841 1.00 34.19 209 ARG A CA 1
ATOM 1732 C C . ARG A 1 209 ? 36.326 27.606 -12.951 1.00 34.19 209 ARG A C 1
ATOM 1734 O O . ARG A 1 209 ? 37.275 27.137 -12.326 1.00 34.19 209 ARG A O 1
ATOM 1741 N N . TYR A 1 210 ? 35.573 26.875 -13.770 1.00 33.53 210 TYR A N 1
ATOM 1742 C CA . TYR A 1 210 ? 35.723 25.425 -13.941 1.00 33.53 210 TYR A CA 1
ATOM 1743 C C . TYR A 1 210 ? 36.904 25.052 -14.843 1.00 33.53 210 TYR A C 1
ATOM 1745 O O . TYR A 1 210 ? 37.570 24.044 -14.608 1.00 33.53 210 TYR A O 1
ATOM 1753 N N . ASP A 1 211 ? 37.240 25.916 -15.801 1.00 35.50 211 ASP A N 1
ATOM 1754 C CA . ASP A 1 211 ? 38.303 25.659 -16.776 1.00 35.50 211 ASP A CA 1
ATOM 1755 C C . ASP A 1 211 ? 39.718 25.737 -16.156 1.00 35.50 211 ASP A C 1
ATOM 1757 O O . ASP A 1 211 ? 40.646 25.051 -16.586 1.00 35.50 211 ASP A O 1
ATOM 1761 N N . ARG A 1 212 ? 39.885 26.498 -15.059 1.00 38.44 212 ARG A N 1
ATOM 1762 C CA . ARG A 1 212 ? 41.136 26.511 -14.270 1.00 38.44 212 ARG A CA 1
ATOM 1763 C C . ARG A 1 212 ? 41.328 25.252 -13.421 1.00 38.44 212 ARG A C 1
ATOM 1765 O O . ARG A 1 212 ? 42.465 24.856 -13.193 1.00 38.44 212 ARG A O 1
ATOM 1772 N N . LEU A 1 213 ? 40.244 24.620 -12.964 1.00 38.91 213 LEU A N 1
ATOM 1773 C CA . LEU A 1 213 ? 40.298 23.413 -12.128 1.00 38.91 213 LEU A CA 1
ATOM 1774 C C . LEU A 1 213 ? 40.518 22.134 -12.953 1.00 38.91 213 LEU A C 1
ATOM 1776 O O . LEU A 1 213 ? 41.120 21.184 -12.459 1.00 38.91 213 LEU A O 1
ATOM 1780 N N . LEU A 1 214 ? 40.098 22.128 -14.223 1.00 41.50 214 LEU A N 1
ATOM 1781 C CA . LEU A 1 214 ? 40.318 21.023 -15.164 1.00 41.50 214 LEU A CA 1
ATOM 1782 C C . LEU A 1 214 ? 41.782 20.875 -15.617 1.00 41.50 214 LEU A C 1
ATOM 1784 O O . LEU A 1 214 ? 42.179 19.786 -16.028 1.00 41.50 214 LEU A O 1
ATOM 1788 N N . LYS A 1 215 ? 42.593 21.939 -15.519 1.00 42.25 215 LYS A N 1
ATOM 1789 C CA . LYS A 1 215 ? 44.006 21.955 -15.951 1.00 42.25 215 LYS A CA 1
ATOM 1790 C C . LYS A 1 215 ? 45.023 21.657 -14.842 1.00 42.25 215 LYS A C 1
ATOM 1792 O O . LYS A 1 215 ? 46.217 21.652 -15.126 1.00 42.25 215 LYS A O 1
ATOM 1797 N N . LEU A 1 216 ? 44.585 21.400 -13.606 1.00 47.22 216 LEU A N 1
ATOM 1798 C CA . LEU A 1 216 ? 45.488 21.053 -12.502 1.00 47.22 216 LEU A CA 1
ATOM 1799 C C . LEU A 1 216 ? 46.112 19.670 -12.736 1.00 47.22 216 LEU A C 1
ATOM 1801 O O . LEU A 1 216 ? 45.412 18.645 -12.778 1.00 47.22 216 LEU A O 1
ATOM 1805 N N . SER A 1 217 ? 47.438 19.652 -12.889 1.00 51.69 217 SER A N 1
ATOM 1806 C CA . SER A 1 217 ? 48.207 18.415 -12.981 1.00 51.69 217 SER A CA 1
ATOM 1807 C C . SER A 1 217 ? 48.142 17.654 -11.650 1.00 51.69 217 SER A C 1
ATOM 1809 O O . SER A 1 217 ? 47.742 18.193 -10.615 1.00 51.69 217 SER A O 1
ATOM 1811 N N . GLN A 1 218 ? 48.485 16.365 -11.667 1.00 47.62 218 GLN A N 1
ATOM 1812 C CA . GLN A 1 218 ? 48.451 15.549 -10.450 1.00 47.62 218 GLN A CA 1
ATOM 1813 C C . GLN A 1 218 ? 49.426 16.074 -9.380 1.00 47.62 218 GLN A C 1
ATOM 1815 O O . GLN A 1 218 ? 49.090 16.062 -8.195 1.00 47.62 218 GLN A O 1
ATOM 1820 N N . ASP A 1 219 ? 50.551 16.648 -9.810 1.00 49.09 219 ASP A N 1
ATOM 1821 C CA . ASP A 1 219 ? 51.555 17.253 -8.933 1.00 49.09 219 ASP A CA 1
ATOM 1822 C C . ASP A 1 219 ? 51.039 18.536 -8.257 1.00 49.09 219 ASP A C 1
ATOM 1824 O O . ASP A 1 219 ? 51.298 18.766 -7.073 1.00 49.09 219 ASP A O 1
ATOM 1828 N N . ASP A 1 220 ? 50.229 19.341 -8.955 1.00 49.94 220 ASP A N 1
ATOM 1829 C CA . ASP A 1 220 ? 49.637 20.568 -8.398 1.00 49.94 220 ASP A CA 1
ATOM 1830 C C . ASP A 1 220 ? 48.576 20.268 -7.331 1.00 49.94 220 ASP A C 1
ATOM 1832 O O . ASP A 1 220 ? 48.459 20.980 -6.327 1.00 49.94 220 ASP A O 1
ATOM 1836 N N . LEU A 1 221 ? 47.812 19.186 -7.523 1.00 54.19 221 LEU A N 1
ATOM 1837 C CA . LEU A 1 221 ? 46.806 18.733 -6.566 1.00 54.19 221 LEU A CA 1
ATOM 1838 C C . LEU A 1 221 ? 47.463 18.237 -5.271 1.00 54.19 221 LEU A C 1
ATOM 1840 O O . LEU A 1 221 ? 47.027 18.601 -4.176 1.00 54.19 221 LEU A O 1
ATOM 1844 N N . GLU A 1 222 ? 48.547 17.466 -5.380 1.00 55.06 222 GLU A N 1
ATOM 1845 C CA . GLU A 1 222 ? 49.327 17.040 -4.216 1.00 55.06 222 GLU A CA 1
ATOM 1846 C C . GLU A 1 222 ? 49.975 18.225 -3.492 1.00 55.06 222 GLU A C 1
ATOM 1848 O O . GLU A 1 222 ? 49.997 18.264 -2.258 1.00 55.06 222 GLU A O 1
ATOM 1853 N N . MET A 1 223 ? 50.462 19.224 -4.232 1.00 53.00 223 MET A N 1
ATOM 1854 C CA . MET A 1 223 ? 51.049 20.431 -3.653 1.00 53.00 223 MET A CA 1
ATOM 1855 C C . MET A 1 223 ? 50.007 21.261 -2.886 1.00 53.00 223 MET A C 1
ATOM 1857 O O . MET A 1 223 ? 50.282 21.729 -1.777 1.00 53.00 223 MET A O 1
ATOM 1861 N N . ALA A 1 224 ? 48.786 21.378 -3.419 1.00 51.66 224 ALA A N 1
ATOM 1862 C CA . ALA A 1 224 ? 47.661 22.032 -2.753 1.00 51.66 224 ALA A CA 1
ATOM 1863 C C . ALA A 1 224 ? 47.224 21.288 -1.478 1.00 51.66 224 ALA A C 1
ATOM 1865 O O . ALA A 1 224 ? 47.032 21.918 -0.435 1.00 51.66 224 ALA A O 1
ATOM 1866 N N . ILE A 1 225 ? 47.151 19.953 -1.516 1.00 59.00 225 ILE A N 1
ATOM 1867 C CA . ILE A 1 225 ? 46.823 19.126 -0.343 1.00 59.00 225 ILE A CA 1
ATOM 1868 C C . ILE A 1 225 ? 47.899 19.271 0.744 1.00 59.00 225 ILE A C 1
ATOM 1870 O O . ILE A 1 225 ? 47.578 19.484 1.915 1.00 59.00 225 ILE A O 1
ATOM 1874 N N . ARG A 1 226 ? 49.185 19.235 0.369 1.00 63.53 226 ARG A N 1
ATOM 1875 C CA . ARG A 1 226 ? 50.306 19.426 1.308 1.00 63.53 226 ARG A CA 1
ATOM 1876 C C . ARG A 1 226 ? 50.304 20.821 1.932 1.00 63.53 226 ARG A C 1
ATOM 1878 O O . ARG A 1 226 ? 50.633 20.949 3.110 1.00 63.53 226 ARG A O 1
ATOM 1885 N N . ARG A 1 227 ? 49.913 21.854 1.180 1.00 65.69 227 ARG A N 1
ATOM 1886 C CA . ARG A 1 227 ? 49.797 23.232 1.682 1.00 65.69 227 ARG A CA 1
ATOM 1887 C C . ARG A 1 227 ? 48.692 23.360 2.732 1.00 65.69 227 ARG A C 1
ATOM 1889 O O . ARG A 1 227 ? 48.954 23.885 3.807 1.00 65.69 227 ARG A O 1
ATOM 1896 N N . VAL A 1 228 ? 47.506 22.815 2.460 1.00 63.88 228 VAL A N 1
ATOM 1897 C CA . VAL A 1 228 ? 46.367 22.827 3.400 1.00 63.88 228 VAL A CA 1
ATOM 1898 C C . VAL A 1 228 ? 46.661 21.989 4.648 1.00 63.88 228 VAL A C 1
ATOM 1900 O O . VAL A 1 228 ? 46.332 22.389 5.763 1.00 63.88 228 VAL A O 1
ATOM 1903 N N . SER A 1 229 ? 47.349 20.855 4.491 1.00 65.12 229 SER A N 1
ATOM 1904 C CA . SER A 1 229 ? 47.738 20.004 5.619 1.00 65.12 229 SER A CA 1
ATOM 1905 C C . SER A 1 229 ? 48.733 20.681 6.571 1.00 65.12 229 SER A C 1
ATOM 1907 O O . SER A 1 229 ? 48.716 20.383 7.765 1.00 65.12 229 SER A O 1
ATOM 1909 N N . ARG A 1 230 ? 49.599 21.569 6.064 1.00 64.31 230 ARG A N 1
ATOM 1910 C CA . ARG A 1 230 ? 50.651 22.250 6.843 1.00 64.31 230 ARG A CA 1
ATOM 1911 C C . ARG A 1 230 ? 50.222 23.597 7.431 1.00 64.31 230 ARG A C 1
ATOM 1913 O O . ARG A 1 230 ? 50.981 24.174 8.200 1.00 64.31 230 ARG A O 1
ATOM 1920 N N . ASP A 1 231 ? 49.035 24.095 7.095 1.00 61.41 231 ASP A N 1
ATOM 1921 C CA . ASP A 1 231 ? 48.569 25.414 7.530 1.00 61.41 231 ASP A CA 1
ATOM 1922 C C . ASP A 1 231 ? 48.110 25.397 8.997 1.00 61.41 231 ASP A C 1
ATOM 1924 O O . ASP A 1 231 ? 47.057 24.860 9.321 1.00 61.41 231 ASP A O 1
ATOM 1928 N N . SER A 1 232 ? 48.883 25.960 9.921 1.00 59.53 232 SER A N 1
ATOM 1929 C CA . SER A 1 232 ? 48.561 25.960 11.356 1.00 59.53 232 SER A CA 1
ATOM 1930 C C . SER A 1 232 ? 47.345 26.815 11.745 1.00 59.53 232 SER A C 1
ATOM 1932 O O . SER A 1 232 ? 46.853 26.655 12.857 1.00 59.53 232 SER A O 1
ATOM 1934 N N . CYS A 1 233 ? 46.835 27.679 10.859 1.00 63.94 233 CYS A N 1
ATOM 1935 C CA . CYS A 1 233 ? 45.692 28.560 11.135 1.00 63.94 233 CYS A CA 1
ATOM 1936 C C . CYS A 1 233 ? 44.327 27.904 10.866 1.00 63.94 233 CYS A C 1
ATOM 1938 O O . CYS A 1 233 ? 43.289 28.480 11.190 1.00 63.94 233 CYS A O 1
ATOM 1940 N N . LEU A 1 234 ? 44.309 26.714 10.259 1.00 53.47 234 LEU A N 1
ATOM 1941 C CA . LEU A 1 234 ? 43.082 25.986 9.945 1.00 53.47 234 LEU A CA 1
ATOM 1942 C C . LEU A 1 234 ? 42.818 24.870 10.961 1.00 53.47 234 LEU A C 1
ATOM 1944 O O . LEU A 1 234 ? 43.678 24.022 11.219 1.00 53.47 234 LEU A O 1
ATOM 1948 N N . ASP A 1 235 ? 41.591 24.854 11.481 1.00 66.25 235 ASP A N 1
ATOM 1949 C CA . ASP A 1 235 ? 41.089 23.809 12.372 1.00 66.25 235 ASP A CA 1
ATOM 1950 C C . ASP A 1 235 ? 41.101 22.418 11.685 1.00 66.25 235 ASP A C 1
ATOM 1952 O O . ASP A 1 235 ? 40.838 22.333 10.474 1.00 66.25 235 ASP A O 1
ATOM 1956 N N . PRO A 1 236 ? 41.397 21.316 12.410 1.00 53.78 236 PRO A N 1
ATOM 1957 C CA . PRO A 1 236 ? 41.506 19.973 11.837 1.00 53.78 236 PRO A CA 1
ATOM 1958 C C . PRO A 1 236 ? 40.279 19.497 11.044 1.00 53.78 236 PRO A C 1
ATOM 1960 O O . PRO A 1 236 ? 40.444 18.776 10.052 1.00 53.78 236 PRO A O 1
ATOM 1963 N N . GLN A 1 237 ? 39.060 19.916 11.408 1.00 52.41 237 GLN A N 1
ATOM 1964 C CA . GLN A 1 237 ? 37.851 19.555 10.658 1.00 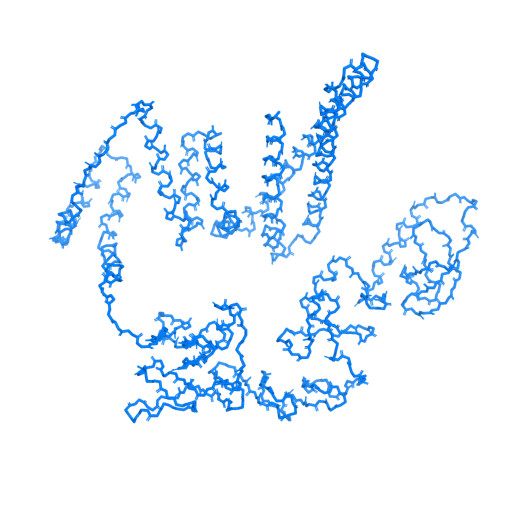52.41 237 GLN A CA 1
ATOM 1965 C C . GLN A 1 237 ? 37.768 20.313 9.327 1.00 52.41 237 GLN A C 1
ATOM 1967 O O . GLN A 1 237 ? 37.509 19.707 8.283 1.00 52.41 237 GLN A O 1
ATOM 1972 N N . LYS A 1 238 ? 38.092 21.614 9.319 1.00 49.72 238 LYS A N 1
ATOM 1973 C CA . LYS A 1 238 ? 38.152 22.421 8.084 1.00 49.72 238 LYS A CA 1
ATOM 1974 C C . LYS A 1 238 ? 39.262 21.953 7.142 1.00 49.72 238 LYS A C 1
ATOM 1976 O O . LYS A 1 238 ? 39.056 21.918 5.930 1.00 49.72 238 LYS A O 1
ATOM 1981 N N . LYS A 1 239 ? 40.410 21.522 7.675 1.00 54.38 239 LYS A N 1
ATOM 1982 C CA . LYS A 1 239 ? 41.481 20.899 6.876 1.00 54.38 239 LYS A CA 1
ATOM 1983 C C . LYS A 1 239 ? 41.015 19.626 6.184 1.00 54.38 239 LYS A C 1
ATOM 1985 O O . LYS A 1 239 ? 41.219 19.475 4.981 1.00 54.38 239 LYS A O 1
ATOM 1990 N N . SER A 1 240 ? 40.365 18.739 6.935 1.00 47.31 240 SER A N 1
ATOM 1991 C CA . SER A 1 240 ? 39.864 17.463 6.416 1.00 47.31 240 SER A CA 1
ATOM 1992 C C . SER A 1 240 ? 38.830 17.681 5.308 1.00 47.31 240 SER A C 1
ATOM 1994 O O . SER A 1 240 ? 38.900 17.035 4.263 1.00 47.31 240 SER A O 1
ATOM 1996 N N . TYR A 1 241 ? 37.946 18.666 5.482 1.00 53.31 241 TYR A N 1
ATOM 1997 C CA . TYR A 1 241 ? 36.953 19.066 4.486 1.00 53.31 241 TYR A CA 1
ATOM 1998 C C . TYR A 1 241 ? 37.575 19.612 3.189 1.00 53.31 241 TYR A C 1
ATOM 2000 O O . TYR A 1 241 ? 37.176 19.219 2.092 1.00 53.31 241 TYR A O 1
ATOM 2008 N N . ILE A 1 242 ? 38.571 20.500 3.280 1.00 48.22 242 ILE A N 1
ATOM 2009 C CA . ILE A 1 242 ? 39.221 21.081 2.092 1.00 48.22 242 ILE A CA 1
ATOM 2010 C C . ILE A 1 242 ? 40.001 20.005 1.323 1.00 48.22 242 ILE A C 1
ATOM 2012 O O . ILE A 1 242 ? 39.940 19.960 0.094 1.00 48.22 242 ILE A O 1
ATOM 2016 N N . ILE A 1 243 ? 40.683 19.100 2.030 1.00 56.16 243 ILE A N 1
ATOM 2017 C CA . ILE A 1 243 ? 41.425 17.993 1.412 1.00 56.16 243 ILE A CA 1
ATOM 2018 C C . ILE A 1 243 ? 40.467 17.010 0.724 1.00 56.16 243 ILE A C 1
ATOM 2020 O O . ILE A 1 243 ? 40.716 16.627 -0.418 1.00 56.16 243 ILE A O 1
ATOM 2024 N N . GLN A 1 244 ? 39.342 16.652 1.355 1.00 48.56 244 GLN A N 1
ATOM 2025 C CA . GLN A 1 244 ? 38.330 15.798 0.722 1.00 48.56 244 GLN A CA 1
ATOM 2026 C C . GLN A 1 244 ? 37.719 16.440 -0.529 1.00 48.56 244 GLN A C 1
ATOM 2028 O O . GLN A 1 244 ? 37.586 15.769 -1.551 1.00 48.56 244 GLN A O 1
ATOM 2033 N N . ASN A 1 245 ? 37.425 17.742 -0.504 1.00 48.22 245 ASN A N 1
ATOM 2034 C CA . ASN A 1 245 ? 36.907 18.448 -1.678 1.00 48.22 245 ASN A CA 1
ATOM 2035 C C . ASN A 1 245 ? 37.923 18.529 -2.824 1.00 48.22 245 ASN A C 1
ATOM 2037 O O . ASN A 1 245 ? 37.551 18.356 -3.985 1.00 48.22 245 ASN A O 1
ATOM 2041 N N . LEU A 1 246 ? 39.209 18.732 -2.521 1.00 50.53 246 LEU A N 1
ATOM 2042 C CA . LEU A 1 246 ? 40.273 18.687 -3.528 1.00 50.53 246 LEU A CA 1
ATOM 2043 C C . LEU A 1 246 ? 40.354 17.299 -4.184 1.00 50.53 246 LEU A C 1
ATOM 2045 O O . LEU A 1 246 ? 40.440 17.212 -5.408 1.00 50.53 246 LEU A O 1
ATOM 2049 N N . LEU A 1 247 ? 40.224 16.222 -3.404 1.00 49.28 247 LEU A N 1
ATOM 2050 C CA . LEU A 1 247 ? 40.232 14.840 -3.901 1.00 49.28 247 LEU A CA 1
ATOM 2051 C C . LEU A 1 247 ? 38.971 14.476 -4.711 1.00 49.28 247 LEU A C 1
ATOM 2053 O O . LEU A 1 247 ? 39.064 13.755 -5.703 1.00 49.28 247 LEU A O 1
ATOM 2057 N N . MET A 1 248 ? 37.800 14.993 -4.326 1.00 48.12 248 MET A N 1
ATOM 2058 C CA . MET A 1 248 ? 36.513 14.713 -4.985 1.00 48.12 248 MET A CA 1
ATOM 2059 C C . MET A 1 248 ? 36.223 15.607 -6.201 1.00 48.12 248 MET A C 1
ATOM 2061 O O . MET A 1 248 ? 35.351 15.284 -7.011 1.00 48.12 248 MET A O 1
ATOM 2065 N N . SER A 1 249 ? 36.970 16.699 -6.371 1.00 46.50 249 SER A N 1
ATOM 2066 C CA . SER A 1 249 ? 36.770 17.700 -7.429 1.00 46.50 249 SER A CA 1
ATOM 2067 C C . SER A 1 249 ? 36.713 17.112 -8.850 1.00 46.50 249 SER A C 1
ATOM 2069 O O . SER A 1 249 ? 35.850 17.490 -9.643 1.00 46.50 249 SER A O 1
ATOM 2071 N N . ARG A 1 250 ? 37.556 16.118 -9.168 1.00 44.00 250 ARG A N 1
ATOM 2072 C CA . ARG A 1 250 ? 37.568 15.441 -10.482 1.00 44.00 250 ARG A CA 1
ATOM 2073 C C . ARG A 1 250 ? 36.332 14.570 -10.737 1.00 44.00 250 ARG A C 1
ATOM 2075 O O . ARG A 1 250 ? 35.940 14.393 -11.889 1.00 44.00 250 ARG A O 1
ATOM 2082 N N . TRP A 1 251 ? 35.720 14.026 -9.685 1.00 43.81 251 TRP A N 1
ATOM 2083 C CA . TRP A 1 251 ? 34.526 13.182 -9.785 1.00 43.81 251 TRP A CA 1
ATOM 2084 C C . TRP A 1 251 ? 33.255 14.027 -9.958 1.00 43.81 251 TRP A C 1
ATOM 2086 O O . TRP A 1 251 ? 32.416 13.715 -10.801 1.00 43.81 251 TRP A O 1
ATOM 2096 N N . ILE A 1 252 ? 33.173 15.154 -9.243 1.00 46.31 252 ILE A N 1
ATOM 2097 C CA . ILE A 1 252 ? 32.043 16.098 -9.284 1.00 46.31 252 ILE A CA 1
ATOM 2098 C C . ILE A 1 252 ? 31.904 16.749 -10.672 1.00 46.31 252 ILE A C 1
ATOM 2100 O O . ILE A 1 252 ? 30.808 16.789 -11.229 1.00 46.31 252 ILE A O 1
ATOM 2104 N N . ILE A 1 253 ? 33.014 17.179 -11.286 1.00 42.03 253 ILE A N 1
ATOM 2105 C CA . ILE A 1 253 ? 32.997 17.813 -12.620 1.00 42.03 253 ILE A CA 1
ATOM 2106 C C . ILE A 1 253 ? 32.531 16.827 -13.706 1.00 42.03 253 ILE A C 1
ATOM 2108 O O . ILE A 1 253 ? 31.828 17.206 -14.641 1.00 42.03 253 ILE A O 1
ATOM 2112 N N . ARG A 1 254 ? 32.862 15.537 -13.570 1.00 40.31 254 ARG A N 1
ATOM 2113 C CA . ARG A 1 254 ? 32.503 14.508 -14.557 1.00 40.31 254 ARG A CA 1
ATOM 2114 C C . ARG A 1 254 ? 31.019 14.132 -14.524 1.00 40.31 254 ARG A C 1
ATOM 2116 O O . ARG A 1 254 ? 30.493 13.737 -15.557 1.00 40.31 254 ARG A O 1
ATOM 2123 N N . GLN A 1 255 ? 30.351 14.296 -13.381 1.00 44.59 255 GLN A N 1
ATOM 2124 C CA . GLN A 1 255 ? 28.904 14.093 -13.253 1.00 44.59 255 GLN A CA 1
ATOM 2125 C C . GLN A 1 255 ? 28.080 15.285 -13.772 1.00 44.59 255 GLN A C 1
ATOM 2127 O O . GLN A 1 255 ? 26.973 15.088 -14.268 1.00 44.59 255 GLN A O 1
ATOM 2132 N N . GLN A 1 256 ? 28.628 16.504 -13.733 1.00 39.69 256 GLN A N 1
ATOM 2133 C CA . GLN A 1 256 ? 27.939 17.707 -14.224 1.00 39.69 256 GLN A CA 1
ATOM 2134 C C . GLN A 1 256 ? 27.937 17.841 -15.761 1.00 39.69 256 GLN A C 1
ATOM 2136 O O . GLN A 1 256 ? 27.031 18.447 -16.332 1.00 39.69 256 GLN A O 1
ATOM 2141 N N . ILE A 1 257 ? 28.898 17.223 -16.458 1.00 42.69 257 ILE A N 1
ATOM 2142 C CA . ILE A 1 257 ? 28.898 17.154 -17.933 1.00 42.69 257 ILE A CA 1
ATOM 2143 C C . ILE A 1 257 ? 27.742 16.262 -18.429 1.00 42.69 257 ILE A C 1
ATOM 2145 O O . ILE A 1 257 ? 27.049 16.628 -19.373 1.00 42.69 257 ILE A O 1
ATOM 2149 N N . THR A 1 258 ? 27.449 15.156 -17.732 1.00 37.94 258 THR A N 1
ATOM 2150 C CA . THR A 1 258 ? 26.327 14.248 -18.049 1.00 37.94 258 THR A CA 1
ATOM 2151 C C . THR A 1 258 ? 24.938 14.867 -17.875 1.00 37.94 258 THR A C 1
ATOM 2153 O O . THR A 1 258 ? 24.004 14.440 -18.547 1.00 37.94 258 THR A O 1
ATOM 2156 N N . SER A 1 259 ? 24.776 15.869 -17.007 1.00 35.28 259 SER A N 1
ATOM 2157 C CA . SER A 1 259 ? 23.495 16.561 -16.802 1.00 35.28 259 SER A CA 1
ATOM 2158 C C . SER A 1 259 ? 23.284 17.755 -17.741 1.00 35.28 259 SER A C 1
ATOM 2160 O O . SER A 1 259 ? 22.150 18.195 -17.914 1.00 35.28 259 SER A O 1
ATOM 2162 N N . THR A 1 260 ? 24.335 18.247 -18.408 1.00 31.69 260 THR A N 1
ATOM 2163 C CA . THR A 1 260 ? 24.247 19.410 -19.313 1.00 31.69 260 THR A CA 1
ATOM 2164 C C . THR A 1 260 ? 23.926 19.018 -20.769 1.00 31.69 260 THR A C 1
ATOM 2166 O O . THR A 1 260 ? 23.378 19.824 -21.517 1.00 31.69 260 THR A O 1
ATOM 2169 N N . GLU A 1 261 ? 24.154 17.762 -21.175 1.00 32.88 261 GLU A N 1
ATOM 2170 C CA . GLU A 1 261 ? 23.802 17.260 -22.523 1.00 32.88 261 GLU A CA 1
ATOM 2171 C C . GLU A 1 261 ? 22.288 17.025 -22.736 1.00 32.88 261 GLU A C 1
ATOM 2173 O O . GLU A 1 261 ? 21.852 16.766 -23.856 1.00 32.88 261 GLU A O 1
ATOM 2178 N N . VAL A 1 262 ? 21.460 17.190 -21.696 1.00 37.38 262 VAL A N 1
ATOM 2179 C CA . VAL A 1 262 ? 19.989 17.034 -21.758 1.00 37.38 262 VAL A CA 1
ATOM 2180 C C . VAL A 1 262 ? 19.285 18.251 -22.391 1.00 37.38 262 VAL A C 1
ATOM 2182 O O . VAL A 1 262 ? 18.080 18.210 -22.616 1.00 37.38 262 VAL A O 1
ATOM 2185 N N . ASN A 1 263 ? 20.005 19.323 -22.751 1.00 30.97 263 ASN A N 1
ATOM 2186 C CA . ASN A 1 263 ? 19.387 20.572 -23.225 1.00 30.97 263 ASN A CA 1
ATOM 2187 C C . ASN A 1 263 ? 19.769 21.014 -24.651 1.00 30.97 263 ASN A C 1
ATOM 2189 O O . ASN A 1 263 ? 19.787 22.208 -24.955 1.00 30.97 263 ASN A O 1
ATOM 2193 N N . ILE A 1 264 ? 20.040 20.070 -25.561 1.00 28.70 264 ILE A N 1
ATOM 2194 C CA . ILE A 1 264 ? 20.228 20.383 -26.987 1.00 28.70 264 ILE A CA 1
ATOM 2195 C C . ILE A 1 264 ? 19.072 19.816 -27.828 1.00 28.70 264 ILE A C 1
ATOM 2197 O O . ILE A 1 264 ? 19.096 18.672 -28.262 1.00 28.70 264 ILE A O 1
ATOM 2201 N N . LYS A 1 265 ? 18.116 20.720 -28.090 1.00 31.30 265 LYS A N 1
ATOM 2202 C CA . LYS A 1 265 ? 17.241 20.857 -29.273 1.00 31.30 265 LYS A CA 1
ATOM 2203 C C . LYS A 1 265 ? 16.193 19.767 -29.558 1.00 31.30 265 LYS A C 1
ATOM 2205 O O . LYS A 1 265 ? 16.469 18.721 -30.132 1.00 31.30 265 LYS A O 1
ATOM 2210 N N . ASN A 1 266 ? 14.949 20.150 -29.260 1.00 36.09 266 ASN A N 1
ATOM 2211 C CA . ASN A 1 266 ? 13.730 19.710 -29.934 1.00 36.09 266 ASN A CA 1
ATOM 2212 C C . ASN A 1 266 ? 13.850 19.894 -31.455 1.00 36.09 266 ASN A C 1
ATOM 2214 O O . ASN A 1 266 ? 13.970 21.031 -31.900 1.00 36.09 266 ASN A O 1
ATOM 2218 N N . ASP A 1 267 ? 13.756 18.800 -32.209 1.00 32.66 267 ASP A N 1
ATOM 2219 C CA . ASP A 1 267 ? 13.137 18.752 -33.538 1.00 32.66 267 ASP A CA 1
ATOM 2220 C C . ASP A 1 267 ? 12.667 17.305 -33.822 1.00 32.66 267 ASP A C 1
ATOM 2222 O O . ASP A 1 267 ? 13.411 16.344 -33.638 1.00 32.66 267 ASP A O 1
ATOM 2226 N N . GLU A 1 268 ? 11.390 17.181 -34.198 1.00 38.75 268 GLU A N 1
ATOM 2227 C CA . GLU A 1 268 ? 10.702 16.047 -34.849 1.00 38.75 268 GLU A CA 1
ATOM 2228 C C . GLU A 1 268 ? 10.913 14.607 -34.308 1.00 38.75 268 GLU A C 1
ATOM 2230 O O . GLU A 1 268 ? 11.749 13.838 -34.781 1.00 38.75 268 GLU A O 1
ATOM 2235 N N . LEU A 1 269 ? 10.026 14.146 -33.412 1.00 41.56 269 LEU A N 1
ATOM 2236 C CA . LEU A 1 269 ? 9.831 12.712 -33.139 1.00 41.56 269 LEU A CA 1
ATOM 2237 C C . LEU A 1 269 ? 8.356 12.326 -33.327 1.00 41.56 269 LEU A C 1
ATOM 2239 O O . LEU A 1 269 ? 7.518 12.619 -32.481 1.00 41.56 269 LEU A O 1
ATOM 2243 N N . GLU A 1 270 ? 8.052 11.616 -34.422 1.00 56.25 270 GLU A N 1
ATOM 2244 C CA . GLU A 1 270 ? 6.704 11.155 -34.825 1.00 56.25 270 GLU A CA 1
ATOM 2245 C C . GLU A 1 270 ? 5.935 10.327 -33.767 1.00 56.25 270 GLU A C 1
ATOM 2247 O O . GLU A 1 270 ? 4.740 10.099 -33.932 1.00 56.25 270 GLU A O 1
ATOM 2252 N N . PHE A 1 271 ? 6.575 9.868 -32.680 1.00 62.09 271 PHE A N 1
ATOM 2253 C CA . PHE A 1 271 ? 5.923 9.092 -31.615 1.00 62.09 271 PHE A CA 1
ATOM 2254 C C . PHE A 1 271 ? 6.531 9.388 -30.229 1.00 62.09 271 PHE A C 1
ATOM 2256 O O . PHE A 1 271 ? 7.697 9.040 -29.993 1.00 62.09 271 PHE A O 1
ATOM 2263 N N . PRO A 1 272 ? 5.758 9.946 -29.275 1.00 74.19 272 PRO A N 1
ATOM 2264 C CA . PRO A 1 272 ? 6.188 10.092 -27.887 1.00 74.19 272 PRO A CA 1
ATOM 2265 C C . PRO A 1 272 ? 6.557 8.733 -27.268 1.00 74.19 272 PRO A C 1
ATOM 2267 O O . PRO A 1 272 ? 5.853 7.733 -27.435 1.00 74.19 272 PRO A O 1
ATOM 2270 N N . GLY A 1 273 ? 7.689 8.678 -26.560 1.00 76.31 273 GLY A N 1
ATOM 2271 C CA . GLY A 1 273 ? 8.168 7.455 -25.904 1.00 76.31 273 GLY A CA 1
ATOM 2272 C C . GLY A 1 273 ? 9.009 6.513 -26.781 1.00 76.31 273 GLY A C 1
ATOM 2273 O O . GLY A 1 273 ? 9.324 5.399 -26.339 1.00 76.31 273 GLY A O 1
ATOM 2274 N N . LYS A 1 274 ? 9.422 6.936 -27.989 1.00 86.50 274 LYS A N 1
ATOM 2275 C CA . LYS A 1 274 ? 10.321 6.194 -28.905 1.00 86.50 274 LYS A CA 1
ATOM 2276 C C . LYS A 1 274 ? 11.785 6.174 -28.427 1.00 86.50 274 LYS A C 1
ATOM 2278 O O . LYS A 1 274 ? 12.709 6.613 -29.100 1.00 86.50 274 LYS A O 1
ATOM 2283 N N . HIS A 1 275 ? 11.995 5.629 -27.240 1.00 85.50 275 HIS A N 1
ATOM 2284 C CA . HIS A 1 275 ? 13.296 5.378 -26.626 1.00 85.50 275 HIS A CA 1
ATOM 2285 C C . HIS A 1 275 ? 13.225 4.050 -25.852 1.00 85.50 275 HIS A C 1
ATOM 2287 O O . HIS A 1 275 ? 12.125 3.608 -25.492 1.00 85.50 275 HIS A O 1
ATOM 2293 N N . PRO A 1 276 ? 14.352 3.371 -25.586 1.00 88.06 276 PRO A N 1
ATOM 2294 C CA . PRO A 1 276 ? 14.337 2.159 -24.773 1.00 88.06 276 PRO A CA 1
ATOM 2295 C C . PRO A 1 276 ? 13.888 2.460 -23.336 1.00 88.06 276 PRO A C 1
ATOM 2297 O O . PRO A 1 276 ? 14.022 3.584 -22.849 1.00 88.06 276 PRO A O 1
ATOM 2300 N N . SER A 1 277 ? 13.352 1.450 -22.648 1.00 89.38 277 SER A N 1
ATOM 2301 C CA . SER A 1 277 ? 13.163 1.498 -21.195 1.00 89.38 277 SER A CA 1
ATOM 2302 C C . SER A 1 277 ? 13.937 0.368 -20.537 1.00 89.38 277 SER A C 1
ATOM 2304 O O . SER A 1 277 ? 14.009 -0.744 -21.070 1.00 89.38 277 SER A O 1
ATOM 2306 N N . TYR A 1 278 ? 14.484 0.655 -19.364 1.00 88.38 278 TYR A N 1
ATOM 2307 C CA . TYR A 1 278 ? 15.328 -0.271 -18.631 1.00 88.38 278 TYR A CA 1
ATOM 2308 C C . TYR A 1 278 ? 14.697 -0.589 -17.280 1.00 88.38 278 TYR A C 1
ATOM 2310 O O . TYR A 1 278 ? 14.264 0.306 -16.560 1.00 88.38 278 TYR A O 1
ATOM 2318 N N . ARG A 1 279 ? 14.659 -1.879 -16.937 1.00 85.69 279 ARG A N 1
ATOM 2319 C CA . ARG A 1 279 ? 14.346 -2.347 -15.582 1.00 85.69 279 ARG A CA 1
ATOM 2320 C C . ARG A 1 279 ? 15.527 -2.101 -14.638 1.00 85.69 279 ARG A C 1
ATOM 2322 O O . ARG A 1 279 ? 15.312 -1.794 -13.475 1.00 85.69 279 ARG A O 1
ATOM 2329 N N . ASP A 1 280 ? 16.748 -2.233 -15.155 1.00 80.56 280 ASP A N 1
ATOM 2330 C CA . ASP A 1 280 ? 18.005 -1.911 -14.470 1.00 80.56 280 ASP A CA 1
ATOM 2331 C C . ASP A 1 280 ? 18.903 -1.143 -15.461 1.00 80.56 280 ASP A C 1
ATOM 2333 O O . ASP A 1 280 ? 19.444 -1.763 -16.387 1.00 80.56 280 ASP A O 1
ATOM 2337 N N . PRO A 1 281 ? 19.023 0.194 -15.326 1.00 75.31 281 PRO A N 1
ATOM 2338 C CA . PRO A 1 281 ? 19.837 1.015 -16.222 1.00 75.31 281 PRO A CA 1
ATOM 2339 C C . PRO A 1 281 ? 21.337 0.701 -16.153 1.00 75.31 281 PRO A C 1
ATOM 2341 O O . PRO A 1 281 ? 22.009 0.758 -17.178 1.00 75.31 281 PRO A O 1
ATOM 2344 N N . LEU A 1 282 ? 21.860 0.319 -14.981 1.00 69.44 282 LEU A N 1
ATOM 2345 C CA . LEU A 1 282 ? 23.289 0.035 -14.784 1.00 69.44 282 LEU A CA 1
ATOM 2346 C C . LEU A 1 282 ? 23.714 -1.240 -15.516 1.00 69.44 282 LEU A C 1
ATOM 2348 O O . LEU A 1 282 ? 24.828 -1.332 -16.024 1.00 69.44 282 LEU A O 1
ATOM 2352 N N . LYS A 1 283 ? 22.809 -2.223 -15.588 1.00 77.94 283 LYS A N 1
ATOM 2353 C CA . LYS A 1 283 ? 23.027 -3.494 -16.297 1.00 77.94 283 LYS A CA 1
ATOM 2354 C C . LYS A 1 283 ? 22.458 -3.509 -17.718 1.00 77.94 283 LYS A C 1
ATOM 2356 O O . LYS A 1 283 ? 22.505 -4.554 -18.365 1.00 77.94 283 LYS A O 1
ATOM 2361 N N . LEU A 1 284 ? 21.893 -2.391 -18.187 1.00 82.50 284 LEU A N 1
ATOM 2362 C CA . LEU A 1 284 ? 21.229 -2.261 -19.491 1.00 82.50 284 LEU A CA 1
ATOM 2363 C C . LEU A 1 284 ? 20.155 -3.341 -19.739 1.00 82.50 284 LEU A C 1
ATOM 2365 O O . LEU A 1 284 ? 19.970 -3.821 -20.858 1.00 82.50 284 LEU A O 1
ATOM 2369 N N . ILE A 1 285 ? 19.420 -3.734 -18.692 1.00 87.50 285 ILE A N 1
ATOM 2370 C CA . ILE A 1 285 ? 18.369 -4.755 -18.798 1.00 87.50 285 ILE A CA 1
ATOM 2371 C C . ILE A 1 285 ? 17.071 -4.093 -19.253 1.00 87.50 285 ILE A C 1
ATOM 2373 O O . ILE A 1 285 ? 16.474 -3.318 -18.504 1.00 87.50 285 ILE A O 1
ATOM 2377 N N . TYR A 1 286 ? 16.598 -4.437 -20.451 1.00 92.94 286 TYR A N 1
ATOM 2378 C CA . TYR A 1 286 ? 15.332 -3.933 -20.983 1.00 92.94 286 TYR A CA 1
ATOM 2379 C C . TYR A 1 286 ? 14.111 -4.394 -20.171 1.00 92.94 286 TYR A C 1
ATOM 2381 O O . TYR A 1 286 ? 14.039 -5.526 -19.678 1.00 92.94 286 TYR A O 1
ATOM 2389 N N . GLY A 1 287 ? 13.128 -3.502 -20.047 1.00 92.69 287 GLY A N 1
ATOM 2390 C CA . GLY A 1 287 ? 11.849 -3.791 -19.402 1.00 92.69 287 GLY A CA 1
ATOM 2391 C C . GLY A 1 287 ? 11.339 -2.644 -18.538 1.00 92.69 287 GLY A C 1
ATOM 2392 O O . GLY A 1 287 ? 11.670 -1.480 -18.766 1.00 92.69 287 GLY A O 1
ATOM 2393 N N . CYS A 1 288 ? 10.491 -2.986 -17.572 1.00 92.69 288 CYS A N 1
ATOM 2394 C CA . CYS A 1 288 ? 9.967 -2.090 -16.539 1.00 92.69 288 CYS A CA 1
ATOM 2395 C C . CYS A 1 288 ? 9.862 -2.832 -15.195 1.00 92.69 288 CYS A C 1
ATOM 2397 O O . CYS A 1 288 ? 10.217 -4.010 -15.100 1.00 92.69 288 CYS A O 1
ATOM 2399 N N . LYS A 1 289 ? 9.317 -2.166 -14.167 1.00 89.94 289 LYS A N 1
ATOM 2400 C CA . LYS A 1 289 ? 9.035 -2.785 -12.860 1.00 89.94 289 LYS A CA 1
ATOM 2401 C C . LYS A 1 289 ? 8.079 -3.985 -12.944 1.00 89.94 289 LYS A C 1
ATOM 2403 O O . LYS A 1 289 ? 8.195 -4.900 -12.137 1.00 89.94 289 LYS A O 1
ATOM 2408 N N . HIS A 1 290 ? 7.177 -4.018 -13.932 1.00 89.06 290 HIS A N 1
ATOM 2409 C CA . HIS A 1 290 ? 6.183 -5.090 -14.067 1.00 89.06 290 HIS A CA 1
ATOM 2410 C C . HIS A 1 290 ? 6.671 -6.304 -14.851 1.00 89.06 290 HIS A C 1
ATOM 2412 O O . HIS A 1 290 ? 6.302 -7.413 -14.484 1.00 89.06 290 HIS A O 1
ATOM 2418 N N . TYR A 1 291 ? 7.436 -6.118 -15.935 1.00 91.88 291 TYR A N 1
ATOM 2419 C CA . TYR A 1 291 ? 7.880 -7.206 -16.819 1.00 91.88 291 TYR A CA 1
ATOM 2420 C C . TYR A 1 291 ? 9.281 -6.942 -17.376 1.00 91.88 291 TYR A C 1
ATOM 2422 O O . TYR A 1 291 ? 9.598 -5.823 -17.800 1.00 91.88 291 TYR A O 1
ATOM 2430 N N . LYS A 1 292 ? 10.090 -8.001 -17.452 1.00 94.00 292 LYS A N 1
ATOM 2431 C CA . LYS A 1 292 ? 11.373 -8.012 -18.168 1.00 94.00 292 LYS A CA 1
ATOM 2432 C C . LYS A 1 292 ? 11.127 -8.428 -19.619 1.00 94.00 292 LYS A C 1
ATOM 2434 O O . LYS A 1 292 ? 10.633 -9.528 -19.846 1.00 94.00 292 LYS A O 1
ATOM 2439 N N . ARG A 1 293 ? 11.419 -7.543 -20.575 1.00 94.88 293 ARG A N 1
ATOM 2440 C CA . ARG A 1 293 ? 11.156 -7.736 -22.014 1.00 94.88 293 ARG A CA 1
ATOM 2441 C C . ARG A 1 293 ? 11.915 -6.713 -22.849 1.00 94.88 293 ARG A C 1
ATOM 2443 O O . ARG A 1 293 ? 12.270 -5.652 -22.346 1.00 94.88 293 ARG A O 1
ATOM 2450 N N . SER A 1 294 ? 12.033 -6.976 -24.144 1.00 95.44 294 SER A N 1
ATOM 2451 C CA . SER A 1 294 ? 12.804 -6.158 -25.089 1.00 95.44 294 SER A CA 1
ATOM 2452 C C . SER A 1 294 ? 11.953 -5.280 -26.023 1.00 95.44 294 SER A C 1
ATOM 2454 O O . SER A 1 294 ? 12.455 -4.801 -27.045 1.00 95.44 294 SER A O 1
ATOM 2456 N N . CYS A 1 295 ? 10.668 -5.067 -25.716 1.00 95.56 295 CYS A N 1
ATOM 2457 C CA . CYS A 1 295 ? 9.756 -4.249 -26.525 1.00 95.56 295 CYS A CA 1
ATOM 2458 C C . CYS A 1 295 ? 8.844 -3.332 -25.708 1.00 95.56 295 CYS A C 1
ATOM 2460 O O . CYS A 1 295 ? 8.462 -3.664 -24.584 1.00 95.56 295 CYS A O 1
ATOM 2462 N N . LYS A 1 296 ? 8.440 -2.213 -26.322 1.00 96.12 296 LYS A N 1
ATOM 2463 C CA . LYS A 1 296 ? 7.316 -1.371 -25.882 1.00 96.12 296 LYS A CA 1
ATOM 2464 C C . LYS A 1 296 ? 6.072 -1.680 -26.709 1.00 96.12 296 LYS A C 1
ATOM 2466 O O . LYS A 1 296 ? 6.180 -1.984 -27.894 1.00 96.12 296 LYS A O 1
ATOM 2471 N N . LEU A 1 297 ? 4.901 -1.585 -26.100 1.00 95.06 297 LEU A N 1
ATOM 2472 C CA . LEU A 1 297 ? 3.612 -1.676 -26.772 1.00 95.06 297 LEU A CA 1
ATOM 2473 C C . LEU A 1 297 ? 3.199 -0.292 -27.269 1.00 95.06 297 LEU A C 1
ATOM 2475 O O . LEU A 1 297 ? 3.371 0.703 -26.568 1.00 95.06 297 LEU A O 1
ATOM 2479 N N . PHE A 1 298 ? 2.646 -0.243 -28.475 1.00 94.31 298 PHE A N 1
ATOM 2480 C CA . PHE A 1 298 ? 2.030 0.968 -28.999 1.00 94.31 298 PHE A CA 1
ATOM 2481 C C . PHE A 1 298 ? 0.571 1.019 -28.551 1.00 94.31 298 PHE A C 1
ATOM 2483 O O . PHE A 1 298 ? -0.203 0.127 -28.902 1.00 94.31 298 PHE A O 1
ATOM 2490 N N . ALA A 1 299 ? 0.225 2.035 -27.766 1.00 92.00 299 ALA A N 1
ATOM 2491 C CA . ALA A 1 299 ? -1.107 2.270 -27.236 1.00 92.00 299 ALA A CA 1
ATOM 2492 C C . ALA A 1 299 ? -1.926 3.120 -28.224 1.00 92.00 299 ALA A C 1
ATOM 2494 O O . ALA A 1 299 ? -1.658 4.315 -28.353 1.00 92.00 299 ALA A O 1
ATOM 2495 N N . PRO A 1 300 ? -2.926 2.554 -28.932 1.00 87.94 300 PRO A N 1
ATOM 2496 C CA . PRO A 1 300 ? -3.684 3.310 -29.931 1.00 87.94 300 PRO A CA 1
ATOM 2497 C C . PRO A 1 300 ? -4.604 4.376 -29.323 1.00 87.94 300 PRO A C 1
ATOM 2499 O O . PRO A 1 300 ? -4.962 5.317 -30.017 1.00 87.94 300 PRO A O 1
ATOM 2502 N N . CYS A 1 301 ? -4.989 4.228 -28.051 1.00 86.00 301 CYS A N 1
ATOM 2503 C CA . CYS A 1 301 ? -5.871 5.155 -27.337 1.00 86.00 301 CYS A CA 1
ATOM 2504 C C . CYS A 1 301 ? -5.255 6.548 -27.149 1.00 86.00 301 CYS A C 1
ATOM 2506 O O . CYS A 1 301 ? -5.956 7.541 -27.300 1.00 86.00 301 CYS A O 1
ATOM 2508 N N . CYS A 1 302 ? -3.952 6.619 -26.872 1.00 85.56 302 CYS A N 1
ATOM 2509 C CA . CYS A 1 302 ? -3.222 7.867 -26.632 1.00 85.56 302 CYS A CA 1
ATOM 2510 C C . CYS A 1 302 ? -2.105 8.132 -27.657 1.00 85.56 302 CYS A C 1
ATOM 2512 O O . CYS A 1 302 ? -1.448 9.167 -27.596 1.00 85.56 302 CYS A O 1
ATOM 2514 N N . ASN A 1 303 ? -1.895 7.218 -28.615 1.00 87.00 303 ASN A N 1
ATOM 2515 C CA . ASN A 1 303 ? -0.833 7.273 -29.626 1.00 87.00 303 ASN A CA 1
ATOM 2516 C C . ASN A 1 303 ? 0.591 7.323 -29.022 1.00 87.00 303 ASN A C 1
ATOM 2518 O O . ASN A 1 303 ? 1.480 7.990 -29.553 1.00 87.00 303 ASN A O 1
ATOM 2522 N N . GLN A 1 304 ? 0.819 6.610 -27.912 1.00 89.06 304 GLN A N 1
ATOM 2523 C CA . GLN A 1 304 ? 2.098 6.593 -27.186 1.00 89.06 304 GLN A CA 1
ATOM 2524 C C . GLN A 1 304 ? 2.694 5.187 -27.045 1.00 89.06 304 GLN A C 1
ATOM 2526 O O . GLN A 1 304 ? 2.009 4.165 -27.140 1.00 89.06 304 GLN A O 1
ATOM 2531 N N . LEU A 1 305 ? 4.009 5.126 -26.816 1.00 91.25 305 LEU A N 1
ATOM 2532 C CA . LEU A 1 305 ? 4.740 3.882 -26.571 1.00 91.25 305 LEU A CA 1
ATOM 2533 C C . LEU A 1 305 ? 4.980 3.662 -25.074 1.00 91.25 305 LEU A C 1
ATOM 2535 O O . LEU A 1 305 ? 5.862 4.286 -24.483 1.00 91.25 305 LEU A O 1
ATOM 2539 N N . HIS A 1 306 ? 4.297 2.676 -24.492 1.00 93.38 306 HIS A N 1
ATOM 2540 C CA . HIS A 1 306 ? 4.498 2.266 -23.098 1.00 93.38 306 HIS A CA 1
ATOM 2541 C C . HIS A 1 306 ? 5.127 0.884 -23.013 1.00 93.38 306 HIS A C 1
ATOM 2543 O O . HIS A 1 306 ? 4.923 0.021 -23.865 1.00 93.38 306 HIS A O 1
ATOM 2549 N N . THR A 1 307 ? 5.879 0.624 -21.949 1.00 93.06 307 THR A N 1
ATOM 2550 C CA . THR A 1 307 ? 6.549 -0.668 -21.793 1.00 93.06 307 THR A CA 1
ATOM 2551 C C . THR A 1 307 ? 5.544 -1.813 -21.631 1.00 93.06 307 THR A C 1
ATOM 2553 O O . THR A 1 307 ? 5.659 -2.804 -22.345 1.00 93.06 307 THR A O 1
ATOM 2556 N N . CYS A 1 308 ? 4.516 -1.671 -20.781 1.00 93.12 308 CYS A N 1
ATOM 2557 C CA . CYS A 1 308 ? 3.319 -2.539 -20.728 1.00 93.12 308 CYS A CA 1
ATOM 2558 C C . CYS A 1 308 ? 2.026 -1.735 -20.664 1.00 93.12 308 CYS A C 1
ATOM 2560 O O . CYS A 1 308 ? 2.042 -0.573 -20.286 1.00 93.12 308 CYS A O 1
ATOM 2562 N N . ILE A 1 309 ? 0.918 -2.466 -20.824 1.00 90.00 309 ILE A N 1
ATOM 2563 C CA . ILE A 1 309 ? -0.427 -2.134 -20.336 1.00 90.00 309 ILE A CA 1
ATOM 2564 C C . ILE A 1 309 ? -0.425 -1.588 -18.893 1.00 90.00 309 ILE A C 1
ATOM 2566 O O . ILE A 1 309 ? -1.049 -0.569 -18.649 1.00 90.00 309 ILE A O 1
ATOM 2570 N N . HIS A 1 310 ? 0.289 -2.201 -17.935 1.00 88.31 310 HIS A N 1
ATOM 2571 C CA . HIS A 1 310 ? 0.328 -1.666 -16.562 1.00 88.31 310 HIS A CA 1
ATOM 2572 C C . HIS A 1 310 ? 1.056 -0.322 -16.454 1.00 88.31 310 HIS A C 1
ATOM 2574 O O . HIS A 1 310 ? 0.596 0.527 -15.712 1.00 88.31 310 HIS A O 1
ATOM 2580 N N . CYS A 1 311 ? 2.138 -0.102 -17.212 1.00 89.50 311 CYS A N 1
ATOM 2581 C CA . CYS A 1 311 ? 2.785 1.217 -17.253 1.00 89.50 311 CYS A CA 1
ATOM 2582 C C . CYS A 1 311 ? 1.832 2.247 -17.859 1.00 89.50 311 CYS A C 1
ATOM 2584 O O . CYS A 1 311 ? 1.653 3.305 -17.290 1.00 89.50 311 CYS A O 1
ATOM 2586 N N . HIS A 1 312 ? 1.154 1.898 -18.957 1.00 88.69 312 HIS A N 1
ATOM 2587 C CA . HIS A 1 312 ? 0.136 2.764 -19.546 1.00 88.69 312 HIS A CA 1
ATOM 2588 C C . HIS A 1 312 ? -0.938 3.159 -18.524 1.00 88.69 312 HIS A C 1
ATOM 2590 O O . HIS A 1 312 ? -1.194 4.338 -18.348 1.00 88.69 312 HIS A O 1
ATOM 2596 N N . ASN A 1 313 ? -1.533 2.189 -17.825 1.00 84.19 313 ASN A N 1
ATOM 2597 C CA . ASN A 1 313 ? -2.606 2.455 -16.861 1.00 84.19 313 ASN A CA 1
ATOM 2598 C C . ASN A 1 313 ? -2.131 3.190 -15.591 1.00 84.19 313 ASN A C 1
ATOM 2600 O O . ASN A 1 313 ? -2.965 3.681 -14.844 1.00 84.19 313 ASN A O 1
ATOM 2604 N N . GLU A 1 314 ? -0.827 3.204 -15.304 1.00 84.94 314 GLU A N 1
ATOM 2605 C CA . GLU A 1 314 ? -0.243 4.010 -14.222 1.00 84.94 314 GLU A CA 1
ATOM 2606 C C . GLU A 1 314 ? 0.067 5.440 -14.687 1.00 84.94 314 GLU A C 1
ATOM 2608 O O . GLU A 1 314 ? -0.068 6.374 -13.904 1.00 84.94 314 GLU A O 1
ATOM 2613 N N . ASP A 1 315 ? 0.464 5.604 -15.952 1.00 78.06 315 ASP A N 1
ATOM 2614 C CA . ASP A 1 315 ? 0.821 6.892 -16.557 1.00 78.06 315 ASP A CA 1
ATOM 2615 C C . ASP A 1 315 ? -0.404 7.641 -17.130 1.00 78.06 315 ASP A C 1
ATOM 2617 O O . ASP A 1 315 ? -0.298 8.811 -17.492 1.00 78.06 315 ASP A O 1
ATOM 2621 N N . SER A 1 316 ? -1.551 6.964 -17.271 1.00 77.19 316 SER A N 1
ATOM 2622 C CA . SER A 1 316 ? -2.763 7.469 -17.933 1.00 77.19 316 SER A CA 1
ATOM 2623 C C . SER A 1 316 ? -4.001 7.335 -17.047 1.00 77.19 316 SER A C 1
ATOM 2625 O O . SER A 1 316 ? -4.137 6.400 -16.266 1.00 77.19 316 SER A O 1
ATOM 2627 N N . ASP A 1 317 ? -4.958 8.236 -17.242 1.00 76.44 317 ASP A N 1
ATOM 2628 C CA . ASP A 1 317 ? -6.271 8.277 -16.581 1.00 76.44 317 ASP A CA 1
ATOM 2629 C C . ASP A 1 317 ? -7.279 7.234 -17.107 1.00 76.44 317 ASP A C 1
ATOM 2631 O O . ASP A 1 317 ? -8.423 7.169 -16.654 1.00 76.44 317 ASP A O 1
ATOM 2635 N N . HIS A 1 318 ? -6.868 6.399 -18.061 1.00 76.81 318 HIS A N 1
ATOM 2636 C CA . HIS A 1 318 ? -7.706 5.397 -18.703 1.00 76.81 318 HIS A CA 1
ATOM 2637 C C . HIS A 1 318 ? -6.978 4.061 -18.870 1.00 76.81 318 HIS A C 1
ATOM 2639 O O . HIS A 1 318 ? -5.750 3.966 -18.894 1.00 76.81 318 HIS A O 1
ATOM 2645 N N . SER A 1 319 ? -7.768 2.998 -19.027 1.00 80.25 319 SER A N 1
ATOM 2646 C CA . SER A 1 319 ? -7.248 1.658 -19.291 1.00 80.25 319 SER A CA 1
ATOM 2647 C C . SER A 1 319 ? -7.221 1.348 -20.785 1.00 80.25 319 SER A C 1
ATOM 2649 O O . SER A 1 319 ? -8.116 1.743 -21.533 1.00 80.25 319 SER A O 1
ATOM 2651 N N . ILE A 1 320 ? -6.200 0.616 -21.226 1.00 83.06 320 ILE A N 1
ATOM 2652 C CA . ILE A 1 320 ? -6.094 0.166 -22.616 1.00 83.06 320 ILE A CA 1
ATOM 2653 C C . ILE A 1 320 ? -6.714 -1.222 -22.817 1.00 83.06 320 ILE A C 1
ATOM 2655 O O . ILE A 1 320 ? -6.400 -2.179 -22.101 1.00 83.06 320 ILE A O 1
ATOM 2659 N N . ASP A 1 321 ? -7.539 -1.370 -23.858 1.00 82.00 321 ASP A N 1
ATOM 2660 C CA . ASP A 1 321 ? -7.990 -2.688 -24.302 1.00 82.00 321 ASP A CA 1
ATOM 2661 C C . ASP A 1 321 ? -6.836 -3.445 -24.970 1.00 82.00 321 ASP A C 1
ATOM 2663 O O . ASP A 1 321 ? -6.359 -3.085 -26.051 1.00 82.00 321 ASP A O 1
ATOM 2667 N N . ARG A 1 322 ? -6.432 -4.561 -24.359 1.00 82.56 322 ARG A N 1
ATOM 2668 C CA . ARG A 1 322 ? -5.390 -5.464 -24.868 1.00 82.56 322 ARG A CA 1
ATOM 2669 C C . ARG A 1 322 ? -5.615 -5.924 -26.313 1.00 82.56 322 ARG A C 1
ATOM 2671 O O . ARG A 1 322 ? -4.637 -6.221 -26.998 1.00 82.56 322 ARG A O 1
ATOM 2678 N N . LYS A 1 323 ? -6.867 -6.012 -26.786 1.00 83.06 323 LYS A N 1
ATOM 267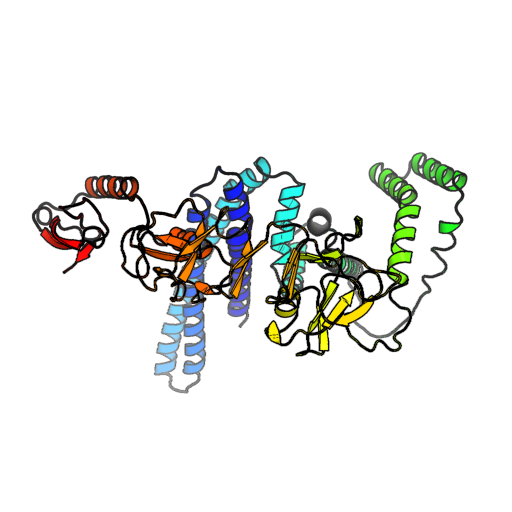9 C CA . LYS A 1 323 ? -7.169 -6.439 -28.166 1.00 83.06 323 LYS A CA 1
ATOM 2680 C C . LYS A 1 323 ? -6.845 -5.361 -29.198 1.00 83.06 323 LYS A C 1
ATOM 2682 O O . LYS A 1 323 ? -6.496 -5.708 -30.323 1.00 83.06 323 LYS A O 1
ATOM 2687 N N . SER A 1 324 ? -6.915 -4.087 -28.813 1.00 86.56 324 SER A N 1
ATOM 2688 C CA . SER A 1 324 ? -6.610 -2.951 -29.693 1.00 86.56 324 SER A CA 1
ATOM 2689 C C . SER A 1 324 ? -5.120 -2.857 -30.055 1.00 86.56 324 SER A C 1
ATOM 2691 O O . SER A 1 324 ? -4.754 -2.293 -31.086 1.00 86.56 324 SER A O 1
ATOM 2693 N N . ILE A 1 325 ? -4.240 -3.452 -29.241 1.00 91.00 325 ILE A N 1
ATOM 2694 C CA . ILE A 1 325 ? -2.788 -3.372 -29.412 1.00 91.00 325 ILE A CA 1
ATOM 2695 C C . ILE A 1 325 ? -2.345 -4.285 -30.564 1.00 91.00 325 ILE A C 1
ATOM 2697 O O . ILE A 1 325 ? -2.376 -5.517 -30.469 1.00 91.00 325 ILE A O 1
ATOM 2701 N N . THR A 1 326 ? -1.891 -3.671 -31.657 1.00 92.00 326 THR A N 1
ATOM 2702 C CA . THR A 1 326 ? -1.460 -4.366 -32.887 1.00 92.00 326 THR A CA 1
ATOM 2703 C C . THR A 1 326 ? 0.018 -4.172 -33.220 1.00 92.00 326 THR A C 1
ATOM 2705 O O . THR A 1 326 ? 0.601 -5.005 -33.919 1.00 92.00 326 THR A O 1
ATOM 2708 N N . LYS A 1 327 ? 0.644 -3.115 -32.689 1.00 94.50 327 LYS A N 1
ATOM 2709 C CA . LYS A 1 327 ? 2.040 -2.741 -32.948 1.00 94.50 327 LYS A CA 1
ATOM 2710 C C . LYS A 1 327 ? 2.873 -2.748 -31.661 1.00 94.50 327 LYS A C 1
ATOM 2712 O O . LYS A 1 327 ? 2.362 -2.542 -30.562 1.00 94.50 327 LYS A O 1
ATOM 2717 N N . MET A 1 328 ? 4.172 -2.972 -31.814 1.00 94.75 328 MET A N 1
ATOM 2718 C CA . MET A 1 328 ? 5.189 -2.891 -30.768 1.00 94.75 328 MET A CA 1
ATOM 2719 C C . MET A 1 328 ? 6.450 -2.216 -31.312 1.00 94.75 328 MET A C 1
ATOM 2721 O O . MET A 1 328 ? 6.713 -2.271 -32.510 1.00 94.75 328 MET A O 1
ATOM 2725 N N . MET A 1 329 ? 7.263 -1.633 -30.441 1.00 95.56 329 MET A N 1
ATOM 2726 C CA . MET A 1 329 ? 8.584 -1.108 -30.780 1.00 95.56 329 MET A CA 1
ATOM 2727 C C . MET A 1 329 ? 9.674 -1.987 -30.171 1.00 95.56 329 MET A C 1
ATOM 2729 O O . MET A 1 329 ? 9.648 -2.260 -28.970 1.00 95.56 329 MET A O 1
ATOM 2733 N N . CYS A 1 330 ? 10.664 -2.390 -30.969 1.00 95.50 330 CYS A N 1
ATOM 2734 C CA . CYS A 1 330 ? 11.864 -3.050 -30.453 1.00 95.50 330 CYS A CA 1
ATOM 2735 C C . CYS A 1 330 ? 12.740 -2.051 -29.681 1.00 95.50 330 CYS A C 1
ATOM 2737 O O . CYS A 1 330 ? 13.117 -1.021 -30.226 1.00 95.50 330 CYS A O 1
ATOM 2739 N N . MET A 1 331 ? 13.134 -2.365 -28.445 1.00 93.19 331 MET A N 1
ATOM 2740 C CA . MET A 1 331 ? 13.975 -1.470 -27.634 1.00 93.19 331 MET A CA 1
ATOM 2741 C C . MET A 1 331 ? 15.444 -1.419 -28.082 1.00 93.19 331 MET A C 1
ATOM 2743 O O . MET A 1 331 ? 16.144 -0.481 -27.725 1.00 93.19 331 MET A O 1
ATOM 2747 N N . LYS A 1 332 ? 15.911 -2.388 -28.883 1.00 90.19 332 LYS A N 1
ATOM 2748 C CA . LYS A 1 332 ? 17.289 -2.413 -29.404 1.00 90.19 332 LYS A CA 1
ATOM 2749 C C . LYS A 1 332 ? 17.464 -1.578 -30.672 1.00 90.19 332 LYS A C 1
ATOM 2751 O O . LYS A 1 332 ? 18.428 -0.835 -30.775 1.00 90.19 332 LYS A O 1
ATOM 2756 N N . CYS A 1 333 ? 16.566 -1.722 -31.649 1.00 91.94 333 CYS A N 1
ATOM 2757 C CA . CYS A 1 333 ? 16.673 -1.037 -32.947 1.00 91.94 333 CYS A CA 1
ATOM 2758 C C . CYS A 1 333 ? 15.617 0.056 -33.169 1.00 91.94 333 CYS A C 1
ATOM 2760 O O . CYS A 1 333 ? 15.579 0.640 -34.243 1.00 91.94 333 CYS A O 1
ATOM 2762 N N . LEU A 1 334 ? 14.741 0.300 -32.186 1.00 92.19 334 LEU A N 1
ATOM 2763 C CA . LEU A 1 334 ? 13.707 1.349 -32.181 1.00 92.19 334 LEU A CA 1
ATOM 2764 C C . LEU A 1 334 ? 12.697 1.286 -33.338 1.00 92.19 334 LEU A C 1
ATOM 2766 O O . LEU A 1 334 ? 11.945 2.231 -33.576 1.00 92.19 334 LEU A O 1
ATOM 2770 N N . MET A 1 335 ? 12.630 0.142 -34.022 1.00 91.56 335 MET A N 1
ATOM 2771 C CA . MET A 1 335 ? 11.670 -0.099 -35.093 1.00 91.56 335 MET A CA 1
ATOM 2772 C C . MET A 1 335 ? 10.297 -0.436 -34.519 1.00 91.56 335 MET A C 1
ATOM 2774 O O . MET A 1 335 ? 10.160 -1.376 -33.728 1.00 91.56 335 MET A O 1
ATOM 2778 N N . ILE A 1 336 ? 9.289 0.328 -34.945 1.00 92.56 336 ILE A N 1
ATOM 2779 C CA . ILE A 1 336 ? 7.871 0.050 -34.703 1.00 92.56 336 ILE A CA 1
ATOM 2780 C C . ILE A 1 336 ? 7.400 -0.949 -35.761 1.00 92.56 336 ILE A C 1
ATOM 2782 O O . ILE A 1 336 ? 7.604 -0.751 -36.955 1.00 92.56 336 ILE A O 1
ATOM 2786 N N . GLN A 1 337 ? 6.783 -2.037 -35.319 1.00 92.81 337 GLN A N 1
ATOM 2787 C CA . GLN A 1 337 ? 6.447 -3.194 -36.145 1.00 92.81 337 GLN A CA 1
ATOM 2788 C C . GLN A 1 337 ? 5.213 -3.920 -35.584 1.00 92.81 337 GLN A C 1
ATOM 2790 O O . GLN A 1 337 ? 4.819 -3.662 -34.443 1.00 92.81 337 GLN A O 1
ATOM 2795 N N . PRO A 1 338 ? 4.574 -4.826 -36.341 1.00 94.19 338 PRO A N 1
ATOM 2796 C CA . PRO A 1 338 ? 3.499 -5.661 -35.812 1.00 94.19 338 PRO A CA 1
ATOM 2797 C C . PRO A 1 338 ? 3.956 -6.491 -34.605 1.00 94.19 338 PRO A C 1
ATOM 2799 O O . PRO A 1 338 ? 5.119 -6.889 -34.518 1.00 94.19 338 PRO A O 1
ATOM 2802 N N . ILE A 1 339 ? 3.039 -6.780 -33.680 1.00 93.31 339 ILE A N 1
ATOM 2803 C CA . ILE A 1 339 ? 3.346 -7.629 -32.521 1.00 93.31 339 ILE A CA 1
ATOM 2804 C C . ILE A 1 339 ? 3.809 -9.015 -32.983 1.00 93.31 339 ILE A C 1
ATOM 2806 O O . ILE A 1 339 ? 3.100 -9.723 -33.700 1.00 93.31 339 ILE A O 1
ATOM 2810 N N . SER A 1 340 ? 4.979 -9.421 -32.501 1.00 93.38 340 SER A N 1
ATOM 2811 C CA . SER A 1 340 ? 5.608 -10.705 -32.800 1.00 93.38 340 SER A CA 1
ATOM 2812 C C . SER A 1 340 ? 6.499 -11.147 -31.636 1.00 93.38 340 SER A C 1
ATOM 2814 O O . SER A 1 340 ? 6.857 -10.340 -30.783 1.00 93.38 340 SER A O 1
ATOM 2816 N N . ALA A 1 341 ? 6.881 -12.424 -31.600 1.00 93.88 341 ALA A N 1
ATOM 2817 C CA . ALA A 1 341 ? 7.842 -12.940 -30.622 1.00 93.88 341 ALA A CA 1
ATOM 2818 C C . ALA A 1 341 ? 9.259 -12.377 -30.838 1.00 93.88 341 ALA A C 1
ATOM 2820 O O . ALA A 1 341 ? 10.047 -12.288 -29.899 1.00 93.88 341 ALA A O 1
ATOM 2821 N N . THR A 1 342 ? 9.591 -11.998 -32.073 1.00 95.75 342 THR A N 1
ATOM 2822 C CA . THR A 1 342 ? 10.926 -11.551 -32.485 1.00 95.75 342 THR A CA 1
ATOM 2823 C C . THR A 1 342 ? 10.855 -10.271 -33.310 1.00 95.75 342 THR A C 1
ATOM 2825 O O . THR A 1 342 ? 9.818 -9.928 -33.882 1.00 95.75 342 THR A O 1
ATOM 2828 N N . CYS A 1 343 ? 11.970 -9.542 -33.364 1.00 94.75 343 CYS A N 1
ATOM 2829 C CA . CYS A 1 343 ? 12.078 -8.325 -34.158 1.00 94.75 343 CYS A CA 1
ATOM 2830 C C . CYS A 1 343 ? 12.045 -8.642 -35.660 1.00 94.75 343 CYS A C 1
ATOM 2832 O O . CYS A 1 343 ? 12.793 -9.514 -36.103 1.00 94.75 343 CYS A O 1
ATOM 2834 N N . SER A 1 344 ? 11.241 -7.916 -36.450 1.00 92.19 344 SER A N 1
ATOM 2835 C CA . SER A 1 344 ? 11.166 -8.130 -37.904 1.00 92.19 344 SER A CA 1
ATOM 2836 C C . SER A 1 344 ? 12.359 -7.546 -38.661 1.00 92.19 344 SER A C 1
ATOM 2838 O O . SER A 1 344 ? 12.604 -7.921 -39.805 1.00 92.19 344 SER A O 1
ATOM 2840 N N . THR A 1 345 ? 13.130 -6.646 -38.045 1.00 90.88 345 THR A N 1
ATOM 2841 C CA . THR A 1 345 ? 14.346 -6.098 -38.655 1.00 90.88 345 THR A CA 1
ATOM 2842 C C . THR A 1 345 ? 15.408 -7.190 -38.803 1.00 90.88 345 THR A C 1
ATOM 2844 O O . THR A 1 345 ? 15.893 -7.732 -37.805 1.00 90.88 345 THR A O 1
ATOM 2847 N N . VAL A 1 346 ? 15.803 -7.481 -40.049 1.00 87.75 346 VAL A N 1
ATOM 2848 C CA . VAL A 1 346 ? 16.709 -8.589 -40.414 1.00 87.75 346 VAL A CA 1
ATOM 2849 C C . VAL A 1 346 ? 18.059 -8.522 -39.691 1.00 87.75 346 VAL A C 1
ATOM 2851 O O . VAL A 1 346 ? 18.582 -9.562 -39.301 1.00 87.75 346 VAL A O 1
ATOM 2854 N N . SER A 1 347 ? 18.592 -7.319 -39.463 1.00 88.62 347 SER A N 1
ATOM 2855 C CA . SER A 1 347 ? 19.854 -7.092 -38.743 1.00 88.62 347 SER A CA 1
ATOM 2856 C C . SER A 1 347 ? 19.732 -7.183 -37.215 1.00 88.62 347 SER A C 1
ATOM 2858 O O . SER A 1 347 ? 20.739 -7.329 -36.529 1.00 88.62 347 SER A O 1
ATOM 2860 N N . CYS A 1 348 ? 18.517 -7.104 -36.658 1.00 91.69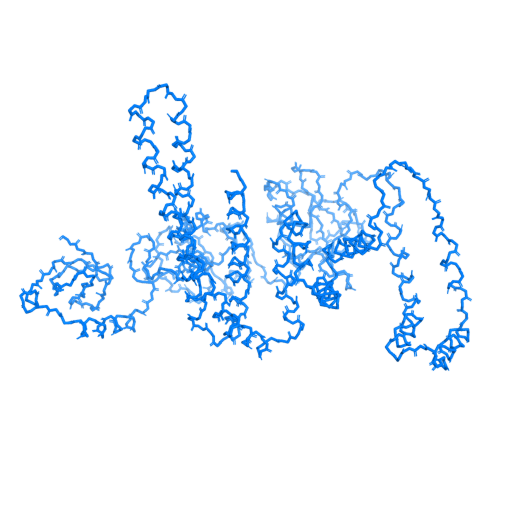 348 CYS A N 1
ATOM 2861 C CA . CYS A 1 348 ? 18.290 -7.129 -35.214 1.00 91.69 348 CYS A CA 1
ATOM 2862 C C . CYS A 1 348 ? 17.895 -8.526 -34.728 1.00 91.69 348 CYS A C 1
ATOM 2864 O O . CYS A 1 348 ? 18.543 -9.046 -33.820 1.00 91.69 348 CYS A O 1
ATOM 2866 N N . LYS A 1 349 ? 16.817 -9.098 -35.300 1.00 89.88 349 LYS A N 1
ATOM 2867 C CA . LYS A 1 349 ? 16.214 -10.409 -34.957 1.00 89.88 349 LYS A CA 1
ATOM 2868 C C . LYS A 1 349 ? 16.141 -10.735 -33.455 1.00 89.88 349 LYS A C 1
ATOM 2870 O O . LYS A 1 349 ? 16.106 -11.897 -33.062 1.00 89.88 349 LYS A O 1
ATOM 2875 N N . LEU A 1 350 ? 16.105 -9.711 -32.603 1.00 92.88 350 LEU A N 1
ATOM 2876 C CA . LEU A 1 350 ? 16.099 -9.869 -31.154 1.00 92.88 350 LEU A CA 1
ATOM 2877 C C . LEU A 1 350 ? 14.827 -10.602 -30.711 1.00 92.88 350 LEU A C 1
ATOM 2879 O O . LEU A 1 350 ? 13.747 -10.311 -31.228 1.00 92.88 350 LEU A O 1
ATOM 2883 N N . SER A 1 351 ? 14.942 -11.515 -29.746 1.00 94.38 351 SER A N 1
ATOM 2884 C CA . SER A 1 351 ? 13.774 -12.086 -29.069 1.00 94.38 351 SER A CA 1
ATOM 2885 C C . SER A 1 351 ? 13.156 -11.050 -28.131 1.00 94.38 351 SER A C 1
ATOM 2887 O O . SER A 1 351 ? 13.863 -10.429 -27.336 1.00 94.38 351 SER A O 1
ATOM 2889 N N . MET A 1 352 ? 11.846 -10.826 -28.235 1.00 94.69 352 MET A N 1
ATOM 2890 C CA . MET A 1 352 ? 11.155 -9.826 -27.417 1.00 94.69 352 MET A CA 1
ATOM 2891 C C . MET A 1 352 ? 10.986 -10.294 -25.968 1.00 94.69 352 MET A C 1
ATOM 2893 O O . MET A 1 352 ? 11.012 -9.459 -25.065 1.00 94.69 352 MET A O 1
ATOM 2897 N N . ALA A 1 353 ? 10.829 -11.605 -25.762 1.00 94.81 353 ALA A N 1
ATOM 2898 C CA . ALA A 1 353 ? 10.818 -12.275 -24.465 1.00 94.81 353 ALA A CA 1
ATOM 2899 C C . ALA A 1 353 ? 10.908 -13.806 -24.639 1.00 94.81 353 ALA A C 1
ATOM 2901 O O . ALA A 1 353 ? 10.596 -14.332 -25.708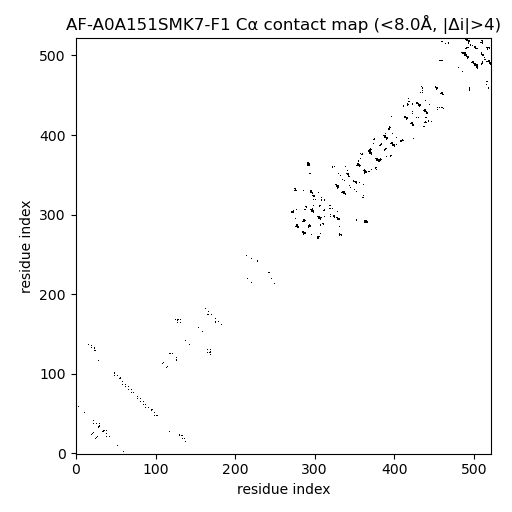 1.00 94.81 353 ALA A O 1
ATOM 2902 N N . LYS A 1 354 ? 11.270 -14.529 -23.576 1.00 93.25 354 LYS A N 1
ATOM 2903 C CA . LYS A 1 354 ? 11.208 -15.991 -23.461 1.00 93.25 354 LYS A CA 1
ATOM 2904 C C . LYS A 1 354 ? 9.767 -16.473 -23.533 1.00 93.25 354 LYS A C 1
ATOM 2906 O O . LYS A 1 354 ? 9.476 -17.407 -24.272 1.00 93.25 354 LYS A O 1
ATOM 2911 N N . TYR A 1 355 ? 8.870 -15.830 -22.784 1.00 94.69 355 TYR A N 1
ATOM 2912 C CA . TYR A 1 355 ? 7.441 -16.085 -22.860 1.00 94.69 355 TYR A CA 1
ATOM 2913 C C . TYR A 1 355 ? 6.747 -14.977 -23.651 1.00 94.69 355 TYR A C 1
ATOM 2915 O O . TYR A 1 355 ? 6.801 -13.803 -23.282 1.00 94.69 355 TYR A O 1
ATOM 2923 N N . TYR A 1 356 ? 6.049 -15.366 -24.718 1.00 95.00 356 TYR A N 1
ATOM 2924 C CA . TYR A 1 356 ? 5.198 -14.484 -25.510 1.00 95.00 356 TYR A CA 1
ATOM 2925 C C . TYR A 1 356 ? 3.808 -15.097 -25.678 1.00 95.00 356 TYR A C 1
ATOM 2927 O O . TYR A 1 356 ? 3.654 -16.189 -26.225 1.00 95.00 356 TYR A O 1
ATOM 2935 N N . CYS A 1 357 ? 2.775 -14.360 -25.266 1.00 92.06 357 CYS A N 1
ATOM 2936 C CA . CYS A 1 357 ? 1.389 -14.730 -25.522 1.00 92.06 357 CYS A CA 1
ATOM 2937 C C . CYS A 1 357 ? 0.759 -13.806 -26.568 1.00 92.06 357 CYS A C 1
ATOM 2939 O O . CYS A 1 357 ? 0.456 -12.644 -26.290 1.00 92.06 357 CYS A O 1
ATOM 2941 N N . ARG A 1 358 ? 0.461 -14.355 -27.752 1.00 89.31 358 ARG A N 1
ATOM 2942 C CA . ARG A 1 358 ? -0.229 -13.631 -28.836 1.00 89.31 358 ARG A CA 1
ATOM 2943 C C . ARG A 1 358 ? -1.643 -13.185 -28.463 1.00 89.31 358 ARG A C 1
ATOM 2945 O O . ARG A 1 358 ? -2.108 -12.175 -28.989 1.00 89.31 358 ARG A O 1
ATOM 2952 N N . ILE A 1 359 ? -2.327 -13.930 -27.598 1.00 87.69 359 ILE A N 1
ATOM 2953 C CA . ILE A 1 359 ? -3.713 -13.649 -27.201 1.00 87.69 359 ILE A CA 1
ATOM 2954 C C . ILE A 1 359 ? -3.740 -12.492 -26.197 1.00 87.69 359 ILE A C 1
ATOM 2956 O O . ILE A 1 359 ? -4.456 -11.516 -26.395 1.00 87.69 359 ILE A O 1
ATOM 2960 N N . CYS A 1 360 ? -2.902 -12.561 -25.160 1.00 88.12 360 CYS A N 1
ATOM 2961 C CA . CYS A 1 360 ? -2.850 -11.552 -24.100 1.00 88.12 360 CYS A CA 1
ATOM 2962 C C . CYS A 1 360 ? -1.894 -10.380 -24.385 1.00 88.12 360 CYS A C 1
ATOM 2964 O O . CYS A 1 360 ? -1.843 -9.457 -23.580 1.00 88.12 360 CYS A O 1
ATOM 2966 N N . LYS A 1 361 ? -1.132 -10.417 -25.489 1.00 90.06 361 LYS A N 1
ATOM 2967 C CA . LYS A 1 361 ? -0.065 -9.448 -25.830 1.00 90.06 361 LYS A CA 1
ATOM 2968 C C . LYS A 1 361 ? 0.989 -9.304 -24.723 1.00 90.06 361 LYS A C 1
ATOM 2970 O O . LYS A 1 361 ? 1.520 -8.222 -24.480 1.00 90.06 361 LYS A O 1
ATOM 2975 N N . LEU A 1 362 ? 1.271 -10.411 -24.037 1.00 92.44 362 LEU A N 1
ATOM 2976 C CA . LEU A 1 362 ? 2.148 -10.458 -22.870 1.00 92.44 362 LEU A CA 1
ATOM 2977 C C . LEU A 1 362 ? 3.550 -10.927 -23.261 1.00 92.44 362 LEU A C 1
ATOM 2979 O O . LEU A 1 362 ? 3.674 -11.897 -24.007 1.00 92.44 362 LEU A O 1
ATOM 2983 N N . PHE A 1 363 ? 4.569 -10.267 -22.714 1.00 95.06 363 PHE A N 1
ATOM 2984 C CA . PHE A 1 363 ? 5.988 -10.554 -22.926 1.00 95.06 363 PHE A CA 1
ATOM 2985 C C . PHE A 1 363 ? 6.704 -10.558 -21.572 1.00 95.06 363 PHE A C 1
ATOM 2987 O O . PHE A 1 363 ? 6.633 -9.544 -20.872 1.00 95.06 363 PHE A O 1
ATOM 2994 N N . ASP A 1 364 ? 7.366 -11.658 -21.206 1.00 94.62 364 ASP A N 1
ATOM 2995 C CA . ASP A 1 364 ? 8.139 -11.757 -19.959 1.00 94.62 364 ASP A CA 1
ATOM 2996 C C . ASP A 1 364 ? 9.311 -12.760 -20.052 1.00 94.62 364 ASP A C 1
ATOM 2998 O O . ASP A 1 364 ? 9.185 -13.835 -20.640 1.00 94.62 364 ASP A O 1
ATOM 3002 N N . ASP A 1 365 ? 10.456 -12.395 -19.470 1.00 92.31 365 ASP A N 1
ATOM 3003 C CA . ASP A 1 365 ? 11.695 -13.194 -19.421 1.00 92.31 365 ASP A CA 1
ATOM 3004 C C . ASP A 1 365 ? 11.999 -13.832 -18.053 1.00 92.31 365 ASP A C 1
ATOM 3006 O O . ASP A 1 365 ? 13.001 -14.552 -17.919 1.00 92.31 365 ASP A O 1
ATOM 3010 N N . ASP A 1 366 ? 11.212 -13.497 -17.032 1.00 90.25 366 ASP A N 1
ATOM 3011 C CA . ASP A 1 366 ? 11.559 -13.680 -15.620 1.00 90.25 366 ASP A CA 1
ATOM 3012 C C . ASP A 1 366 ? 10.723 -14.779 -14.956 1.00 90.25 366 ASP A C 1
ATOM 3014 O O . ASP A 1 366 ? 11.239 -15.564 -14.166 1.00 90.25 366 ASP A O 1
ATOM 3018 N N . ARG A 1 367 ? 9.433 -14.859 -15.293 1.00 90.62 367 ARG A N 1
ATOM 3019 C CA . ARG A 1 367 ? 8.463 -15.751 -14.651 1.00 90.62 367 ARG A CA 1
ATOM 3020 C C . ARG A 1 367 ? 8.080 -16.927 -15.538 1.00 90.62 367 ARG A C 1
ATOM 3022 O O . ARG A 1 367 ? 7.990 -16.811 -16.758 1.00 90.62 367 ARG A O 1
ATOM 3029 N N . GLU A 1 368 ? 7.750 -18.041 -14.892 1.00 91.62 368 GLU A N 1
ATOM 3030 C CA . GLU A 1 368 ? 7.002 -19.126 -15.524 1.00 91.62 368 GLU A CA 1
ATOM 3031 C C . GLU A 1 368 ? 5.548 -18.672 -15.683 1.00 91.62 368 GLU A C 1
ATOM 3033 O O . GLU A 1 368 ? 4.869 -18.352 -14.705 1.00 91.62 368 GLU A O 1
ATOM 3038 N N . ILE A 1 369 ? 5.092 -18.555 -16.927 1.00 92.69 369 ILE A N 1
ATOM 3039 C CA . ILE A 1 369 ? 3.752 -18.080 -17.266 1.00 92.69 369 ILE A CA 1
ATOM 3040 C C . ILE A 1 369 ? 3.133 -19.084 -18.230 1.00 92.69 369 ILE A C 1
ATOM 3042 O O . ILE A 1 369 ? 3.799 -19.582 -19.135 1.00 92.69 369 ILE A O 1
ATOM 3046 N N . TYR A 1 370 ? 1.837 -19.334 -18.073 1.00 91.12 370 TYR A N 1
ATOM 3047 C CA . TYR A 1 370 ? 1.045 -20.098 -19.028 1.00 91.12 370 TYR A CA 1
ATOM 3048 C C . TYR A 1 370 ? -0.236 -19.349 -19.385 1.00 91.12 370 TYR A C 1
ATOM 3050 O O . TYR A 1 370 ? -0.748 -18.530 -18.619 1.00 91.12 370 TYR A O 1
ATOM 3058 N N . HIS A 1 371 ? -0.778 -19.622 -20.567 1.00 89.44 371 HIS A N 1
ATOM 3059 C CA . HIS A 1 371 ? -2.092 -19.134 -20.962 1.00 89.44 371 HIS A CA 1
ATOM 3060 C C . HIS A 1 371 ? -3.149 -20.178 -20.602 1.00 89.44 371 HIS A C 1
ATOM 3062 O O . HIS A 1 371 ? -3.036 -21.330 -21.014 1.00 89.44 371 HIS A O 1
ATOM 3068 N N . CYS A 1 372 ? -4.178 -19.781 -19.855 1.00 85.19 372 CYS A N 1
ATOM 3069 C CA . CYS A 1 372 ? -5.354 -20.613 -19.637 1.00 85.19 372 CYS A CA 1
ATOM 3070 C C . CYS A 1 372 ? -6.386 -20.334 -20.743 1.00 85.19 372 CYS A C 1
ATOM 3072 O O . CYS A 1 372 ? -6.925 -19.222 -20.769 1.00 85.19 372 CYS A O 1
ATOM 3074 N N . PRO A 1 373 ? -6.710 -21.311 -21.614 1.00 83.31 373 PRO A N 1
ATOM 3075 C CA . PRO A 1 373 ? -7.683 -21.121 -22.692 1.00 83.31 373 PRO A CA 1
ATOM 3076 C C . PRO A 1 373 ? -9.098 -20.840 -22.176 1.00 83.31 373 PRO A C 1
ATOM 3078 O O . PRO A 1 373 ? -9.827 -20.064 -22.782 1.00 83.31 373 PRO A O 1
ATOM 3081 N N . TYR A 1 374 ? -9.460 -21.426 -21.031 1.00 82.44 374 TYR A N 1
ATOM 3082 C CA . TYR A 1 374 ? -10.786 -21.285 -20.423 1.00 82.44 374 TYR A CA 1
ATOM 3083 C C . TYR A 1 374 ? -10.995 -19.893 -19.814 1.00 82.44 374 TYR A C 1
ATOM 3085 O O . TYR A 1 374 ? -12.016 -19.259 -20.044 1.00 82.44 374 TYR A O 1
ATOM 3093 N N . CYS A 1 375 ? -9.993 -19.366 -19.099 1.00 78.06 375 CYS A N 1
ATOM 3094 C CA . CYS A 1 375 ? -10.050 -18.006 -18.552 1.00 78.06 375 CYS A CA 1
ATOM 3095 C C . CYS A 1 375 ? -9.700 -16.924 -19.587 1.00 78.06 375 CYS A C 1
ATOM 3097 O O . CYS A 1 375 ? -9.883 -15.740 -19.314 1.00 78.06 375 CYS A O 1
ATOM 3099 N N . ASN A 1 376 ? -9.111 -17.300 -20.727 1.00 82.06 376 ASN A N 1
ATOM 3100 C CA . ASN A 1 376 ? -8.560 -16.384 -21.728 1.00 82.06 376 ASN A CA 1
ATOM 3101 C C . ASN A 1 376 ? -7.585 -15.339 -21.127 1.00 82.06 376 ASN A C 1
ATOM 3103 O O . ASN A 1 376 ? -7.607 -14.133 -21.429 1.00 82.06 376 ASN A O 1
ATOM 3107 N N . LEU A 1 377 ? -6.738 -15.816 -20.210 1.00 83.75 377 LEU A N 1
ATOM 3108 C CA . LEU A 1 377 ? -5.811 -15.021 -19.404 1.00 83.75 377 LEU A CA 1
ATOM 3109 C C . LEU A 1 377 ? -4.497 -15.777 -19.193 1.00 83.75 377 LEU A C 1
ATOM 3111 O O . LEU A 1 377 ? -4.481 -17.000 -19.048 1.00 83.75 377 LEU A O 1
ATOM 3115 N N . CYS A 1 378 ? -3.392 -15.034 -19.141 1.00 88.56 378 CYS A N 1
ATOM 3116 C CA . CYS A 1 378 ? -2.114 -15.572 -18.690 1.00 88.56 378 CYS A CA 1
ATOM 3117 C C . CYS A 1 378 ? -2.047 -15.581 -17.162 1.00 88.56 378 CYS A C 1
ATOM 3119 O O . CYS A 1 378 ? -2.410 -14.597 -16.518 1.00 88.56 378 CYS A O 1
ATOM 3121 N N . ARG A 1 379 ? -1.571 -16.686 -16.591 1.00 84.94 379 ARG A N 1
ATOM 3122 C CA . ARG A 1 379 ? -1.375 -16.887 -15.152 1.00 84.94 379 ARG A CA 1
ATOM 3123 C C . ARG A 1 379 ? 0.075 -17.301 -14.896 1.00 84.94 379 ARG A C 1
ATOM 3125 O O . ARG A 1 379 ? 0.732 -17.841 -15.783 1.00 84.94 379 ARG A O 1
ATOM 3132 N N . VAL A 1 380 ? 0.572 -17.017 -13.697 1.00 89.00 380 VAL A N 1
ATOM 3133 C CA . VAL A 1 380 ? 1.925 -17.404 -13.267 1.00 89.00 380 VAL A CA 1
ATOM 3134 C C . VAL A 1 380 ? 1.898 -18.864 -12.804 1.00 89.00 380 VAL A C 1
ATOM 3136 O O . VAL A 1 380 ? 1.038 -19.231 -12.006 1.00 89.00 380 VAL A O 1
ATOM 3139 N N . GLY A 1 381 ? 2.807 -19.687 -13.324 1.00 88.81 381 GLY A N 1
ATOM 3140 C CA . GLY A 1 381 ? 2.907 -21.127 -13.077 1.00 88.81 381 GLY A CA 1
ATOM 3141 C C . GLY A 1 381 ? 3.472 -21.886 -14.282 1.00 88.81 381 GLY A C 1
ATOM 3142 O O . GLY A 1 381 ? 3.678 -21.312 -15.353 1.00 88.81 381 GLY A O 1
ATOM 3143 N N . LYS A 1 382 ? 3.688 -23.191 -14.118 1.00 87.19 382 LYS A N 1
ATOM 3144 C CA . LYS A 1 382 ? 4.227 -24.096 -15.149 1.00 87.19 382 LYS A CA 1
ATOM 3145 C C . LYS A 1 382 ? 3.190 -24.527 -16.177 1.00 87.19 382 LYS A C 1
ATOM 3147 O O . LYS A 1 382 ? 3.555 -24.836 -17.308 1.00 87.19 382 LYS A O 1
ATOM 3152 N N . GLY A 1 383 ? 1.909 -24.549 -15.816 1.00 88.12 383 GLY A N 1
ATOM 3153 C CA . GLY A 1 383 ? 0.833 -24.823 -16.762 1.00 88.12 383 GLY A CA 1
ATOM 3154 C C . GLY A 1 383 ? -0.328 -25.628 -16.204 1.00 88.12 383 GLY A C 1
ATOM 3155 O O . GLY A 1 383 ? -0.240 -26.285 -15.164 1.00 88.12 383 GLY A O 1
ATOM 3156 N N . LEU A 1 384 ? -1.423 -25.625 -16.969 1.00 85.81 384 LEU A N 1
ATOM 3157 C CA . LEU A 1 384 ? -2.533 -26.548 -16.754 1.00 85.81 384 LEU A CA 1
ATOM 3158 C C . LEU A 1 384 ? -2.044 -27.994 -16.915 1.00 85.81 384 LEU A C 1
ATOM 3160 O O . LEU A 1 384 ? -1.423 -28.336 -17.917 1.00 85.81 384 LEU A O 1
ATOM 3164 N N . GLY A 1 385 ? -2.328 -28.839 -15.927 1.00 83.00 385 GLY A N 1
ATOM 3165 C CA . GLY A 1 385 ? -1.888 -30.233 -15.890 1.00 83.00 385 GLY A CA 1
ATOM 3166 C C . GLY A 1 385 ? -0.497 -30.444 -15.286 1.00 83.00 385 GLY A C 1
ATOM 3167 O O . GLY A 1 385 ? -0.131 -31.592 -15.048 1.00 83.00 385 GLY A O 1
ATOM 3168 N N . VAL A 1 386 ? 0.250 -29.382 -14.958 1.00 88.06 386 VAL A N 1
ATOM 3169 C CA . VAL A 1 386 ? 1.567 -29.486 -14.303 1.00 88.06 386 VAL A CA 1
ATOM 3170 C C . VAL A 1 386 ? 1.459 -29.117 -12.829 1.00 88.06 386 VAL A C 1
ATOM 3172 O O . VAL A 1 386 ? 1.506 -29.997 -11.978 1.00 88.06 386 VAL A O 1
ATOM 3175 N N . ASP A 1 387 ? 1.260 -27.838 -12.531 1.00 86.62 387 ASP A N 1
ATOM 3176 C CA . ASP A 1 387 ? 1.144 -27.272 -11.182 1.00 86.62 387 ASP A CA 1
ATOM 3177 C C . ASP A 1 387 ? -0.218 -26.604 -10.946 1.00 86.62 387 ASP A C 1
ATOM 3179 O O . ASP A 1 387 ? -0.649 -26.483 -9.801 1.00 86.62 387 ASP A O 1
ATOM 3183 N N . TYR A 1 388 ? -0.942 -26.269 -12.017 1.00 88.50 388 TYR A N 1
ATOM 3184 C CA . TYR A 1 388 ? -2.311 -25.764 -11.969 1.00 88.50 388 TYR A CA 1
ATOM 3185 C C . TYR A 1 388 ? -3.295 -26.691 -12.685 1.00 88.50 388 TYR A C 1
ATOM 3187 O O . TYR A 1 388 ? -2.938 -27.477 -13.561 1.00 88.50 388 TYR A O 1
ATOM 3195 N N . PHE A 1 389 ? -4.570 -26.567 -12.344 1.00 85.44 389 PHE A N 1
ATOM 3196 C CA . PHE A 1 389 ? -5.692 -27.074 -13.125 1.00 85.44 389 PHE A CA 1
ATOM 3197 C C . PHE A 1 389 ? -6.779 -26.000 -13.196 1.00 85.44 389 PHE A C 1
ATOM 3199 O O . PHE A 1 389 ? -6.817 -25.085 -12.374 1.00 85.44 389 PHE A O 1
ATOM 3206 N N . HIS A 1 390 ? -7.656 -26.086 -14.192 1.00 83.50 390 HIS A N 1
ATOM 3207 C CA . HIS A 1 390 ? -8.836 -25.232 -14.254 1.00 83.50 390 HIS A CA 1
ATOM 3208 C C . HIS A 1 390 ? -10.031 -26.015 -13.711 1.00 83.50 390 HIS A C 1
ATOM 3210 O O . HIS A 1 390 ? -10.364 -27.076 -14.237 1.00 83.50 390 HIS A O 1
ATOM 3216 N N . CYS A 1 391 ? -10.665 -25.501 -12.662 1.00 82.00 391 CYS A N 1
ATOM 3217 C CA . CYS A 1 391 ? -11.904 -26.053 -12.138 1.00 82.00 391 CYS A CA 1
ATOM 3218 C C . CYS A 1 391 ? -13.081 -25.449 -12.905 1.00 82.00 391 CYS A C 1
ATOM 3220 O O . CYS A 1 391 ? -13.329 -24.254 -12.772 1.00 82.00 391 CYS A O 1
ATOM 3222 N N . MET A 1 392 ? -13.808 -26.264 -13.675 1.00 81.62 392 MET A N 1
ATOM 3223 C CA . MET A 1 392 ? -14.961 -25.793 -14.459 1.00 81.62 392 MET A CA 1
ATOM 3224 C C . MET A 1 392 ? -16.114 -25.333 -13.563 1.00 81.62 392 MET A C 1
ATOM 3226 O O . MET A 1 392 ? -16.739 -24.320 -13.849 1.00 81.62 392 MET A O 1
ATOM 3230 N N . SER A 1 393 ? -16.347 -26.016 -12.439 1.00 77.06 393 SER A N 1
ATOM 3231 C CA . SER A 1 393 ? -17.416 -25.666 -11.494 1.00 77.06 393 SER A CA 1
ATOM 3232 C C . SER A 1 393 ? -17.176 -24.322 -10.800 1.00 77.06 393 SER A C 1
ATOM 3234 O O . SER A 1 393 ? -18.112 -23.573 -10.543 1.00 77.06 393 SER A O 1
ATOM 3236 N N . CYS A 1 394 ? -15.912 -24.001 -10.513 1.00 71.75 394 CYS A N 1
ATOM 3237 C CA . CYS A 1 394 ? -15.509 -22.721 -9.922 1.00 71.75 394 CYS A CA 1
ATOM 3238 C C . CYS A 1 394 ? -15.103 -21.679 -10.980 1.00 71.75 394 CYS A C 1
ATOM 3240 O O . CYS A 1 394 ? -14.742 -20.562 -10.617 1.00 71.75 394 CYS A O 1
ATOM 3242 N N . ASN A 1 395 ? -15.087 -22.065 -12.261 1.00 73.25 395 ASN A N 1
ATOM 3243 C CA . ASN A 1 395 ? -14.598 -21.290 -13.402 1.00 73.25 395 ASN A CA 1
ATOM 3244 C C . ASN A 1 395 ? -13.182 -20.692 -13.212 1.00 73.25 395 ASN A C 1
ATOM 3246 O O . ASN A 1 395 ? -12.854 -19.650 -13.770 1.00 73.25 395 ASN A O 1
ATOM 3250 N N . ALA A 1 396 ? -12.307 -21.321 -12.417 1.00 77.12 396 ALA A N 1
ATOM 3251 C CA . ALA A 1 396 ? -11.053 -20.707 -11.966 1.00 77.12 396 ALA A CA 1
ATOM 3252 C C . ALA A 1 396 ? -9.829 -21.623 -12.075 1.00 77.12 396 ALA A C 1
ATOM 3254 O O . ALA A 1 396 ? -9.912 -22.843 -11.930 1.00 77.12 396 ALA A O 1
ATOM 3255 N N . CYS A 1 397 ? -8.659 -21.011 -12.296 1.00 79.75 397 CYS A N 1
ATOM 3256 C CA . CYS A 1 397 ? -7.370 -21.709 -12.264 1.00 79.75 397 CYS A CA 1
ATOM 3257 C C . CYS A 1 397 ? -6.887 -21.850 -10.820 1.00 79.75 397 CYS A C 1
ATOM 3259 O O . CYS A 1 397 ? -6.715 -20.846 -10.132 1.00 79.75 397 CYS A O 1
ATOM 3261 N N . MET A 1 398 ? -6.622 -23.077 -10.384 1.00 81.56 398 MET A N 1
ATOM 3262 C CA . MET A 1 398 ? -6.212 -23.398 -9.019 1.00 81.56 398 MET A CA 1
ATOM 3263 C C . MET A 1 398 ? -4.962 -24.275 -9.016 1.00 81.56 398 MET A C 1
ATOM 3265 O O . MET A 1 398 ? -4.735 -25.047 -9.947 1.00 81.56 398 MET A O 1
ATOM 3269 N N . SER A 1 399 ? -4.150 -24.155 -7.964 1.00 82.44 399 SER A N 1
ATOM 3270 C CA . SER A 1 399 ? -3.013 -25.053 -7.742 1.00 82.44 399 SER A CA 1
ATOM 3271 C C . SER A 1 399 ? -3.499 -26.497 -7.627 1.00 82.44 399 SER A C 1
ATOM 3273 O O . SER A 1 399 ? -4.537 -26.754 -7.017 1.00 82.44 399 SER A O 1
ATOM 3275 N N . ARG A 1 400 ? -2.727 -27.462 -8.135 1.00 80.44 400 ARG A N 1
ATOM 3276 C CA . ARG A 1 400 ? -3.029 -28.897 -7.996 1.00 80.44 400 ARG A CA 1
ATOM 3277 C C . ARG A 1 400 ? -3.146 -29.366 -6.546 1.00 80.44 400 ARG A C 1
ATOM 3279 O O . ARG A 1 400 ? -3.806 -30.371 -6.308 1.00 80.44 400 ARG A O 1
ATOM 3286 N N . SER A 1 401 ? -2.586 -28.645 -5.574 1.00 78.19 401 SER A N 1
ATOM 3287 C CA . SER A 1 401 ? -2.811 -28.942 -4.150 1.00 78.19 401 SER A CA 1
ATOM 3288 C C . SER A 1 401 ? -4.285 -28.826 -3.733 1.00 78.19 401 SER A C 1
ATOM 3290 O O . SER A 1 401 ? -4.685 -29.412 -2.734 1.00 78.19 401 SER A O 1
ATOM 3292 N N . LEU A 1 402 ? -5.101 -28.110 -4.510 1.00 76.44 402 LEU A N 1
ATOM 3293 C CA . LEU A 1 402 ? -6.532 -27.904 -4.285 1.00 76.44 402 LEU A CA 1
ATOM 3294 C C . LEU A 1 402 ? -7.405 -28.825 -5.152 1.00 76.44 402 LEU A C 1
ATOM 3296 O O . LEU A 1 402 ? -8.578 -28.534 -5.355 1.00 76.44 402 LEU A O 1
ATOM 3300 N N . MET A 1 403 ? -6.874 -29.926 -5.695 1.00 70.06 403 MET A N 1
ATOM 3301 C CA . MET A 1 403 ? -7.637 -30.801 -6.603 1.00 70.06 403 MET A CA 1
ATOM 3302 C C . MET A 1 403 ? -8.926 -31.351 -5.967 1.00 70.06 403 MET A C 1
ATOM 3304 O O . MET A 1 403 ? -9.944 -31.436 -6.643 1.00 70.06 403 MET A O 1
ATOM 3308 N N . ASN A 1 404 ? -8.907 -31.608 -4.655 1.00 71.88 404 ASN A N 1
ATOM 3309 C CA . ASN A 1 404 ? -10.058 -32.073 -3.872 1.00 71.88 404 ASN A CA 1
ATOM 3310 C C . ASN A 1 404 ? -10.726 -30.941 -3.067 1.00 71.88 404 ASN A C 1
ATOM 3312 O O . ASN A 1 404 ? -11.141 -31.149 -1.928 1.00 71.88 404 ASN A O 1
ATOM 3316 N N . HIS A 1 405 ? -10.783 -29.721 -3.605 1.00 72.69 405 HIS A N 1
ATOM 3317 C CA . HIS A 1 405 ? -11.529 -28.647 -2.951 1.00 72.69 405 HIS A CA 1
ATOM 3318 C C . HIS A 1 405 ? -13.038 -28.872 -3.087 1.00 72.69 405 HIS A C 1
ATOM 3320 O O . HIS A 1 405 ? -13.537 -29.314 -4.123 1.00 72.69 405 HIS A O 1
ATOM 3326 N N . THR A 1 406 ? -13.782 -28.502 -2.049 1.00 69.62 406 THR A N 1
ATOM 3327 C CA . THR A 1 406 ? -15.240 -28.457 -2.119 1.00 69.62 406 THR A CA 1
ATOM 3328 C C . THR A 1 406 ? -15.649 -27.297 -3.020 1.00 69.62 406 THR A C 1
ATOM 3330 O O . THR A 1 406 ? -15.565 -26.134 -2.624 1.00 69.62 406 THR A O 1
ATOM 3333 N N . CYS A 1 407 ? -16.070 -27.613 -4.243 1.00 65.75 407 CYS A N 1
ATOM 3334 C CA . CYS A 1 407 ? -16.639 -26.633 -5.157 1.00 65.75 407 CYS A CA 1
ATOM 3335 C C . CYS A 1 407 ? -17.959 -26.124 -4.578 1.00 65.75 407 CYS A C 1
ATOM 3337 O O . CYS A 1 407 ? -18.844 -26.912 -4.242 1.00 65.75 407 CYS A O 1
ATOM 3339 N N . ARG A 1 408 ? -18.104 -24.808 -4.487 1.00 64.81 408 ARG A N 1
ATOM 3340 C CA . ARG A 1 408 ? -19.400 -24.164 -4.309 1.00 64.81 408 ARG A CA 1
ATOM 3341 C C . ARG A 1 408 ? -19.581 -23.219 -5.492 1.00 64.81 408 ARG A C 1
ATOM 3343 O O . ARG A 1 408 ? -18.628 -22.544 -5.885 1.00 64.81 408 ARG A O 1
ATOM 3350 N N . GLU A 1 409 ? -20.754 -23.231 -6.106 1.00 58.34 409 GLU A N 1
ATOM 3351 C CA . GLU A 1 409 ? -20.999 -22.489 -7.345 1.00 58.34 409 GLU A CA 1
ATOM 3352 C C . GLU A 1 409 ? -20.842 -20.970 -7.139 1.00 58.34 409 GLU A C 1
ATOM 3354 O O . GLU A 1 409 ? -21.223 -20.434 -6.100 1.00 58.34 409 GLU A O 1
ATOM 3359 N N . LYS A 1 410 ? -20.275 -20.282 -8.141 1.00 56.19 410 LYS A N 1
ATOM 3360 C CA . LYS A 1 410 ? -20.231 -18.809 -8.301 1.00 56.19 410 LYS A CA 1
ATOM 3361 C C . LYS A 1 410 ? -19.466 -17.966 -7.265 1.00 56.19 410 LYS A C 1
ATOM 3363 O O . LYS A 1 410 ? -19.423 -16.753 -7.409 1.00 56.19 410 LYS A O 1
ATOM 3368 N N . HIS A 1 411 ? -18.756 -18.552 -6.301 1.00 62.72 411 HIS A N 1
ATOM 3369 C CA . HIS A 1 411 ? -18.072 -17.774 -5.246 1.00 62.72 411 HIS A CA 1
ATOM 3370 C C . HIS A 1 411 ? -16.994 -16.772 -5.711 1.00 62.72 411 HIS A C 1
ATOM 3372 O O . HIS A 1 411 ? -16.645 -15.877 -4.949 1.00 62.72 411 HIS A O 1
ATOM 3378 N N . LEU A 1 412 ? -16.416 -16.928 -6.907 1.00 60.72 412 LEU A N 1
ATOM 3379 C CA . LEU A 1 412 ? -15.389 -16.013 -7.438 1.00 60.72 412 LEU A CA 1
ATOM 3380 C C . LEU A 1 412 ? -15.955 -14.965 -8.407 1.00 60.72 412 LEU A C 1
ATOM 3382 O O . LEU A 1 412 ? -15.209 -14.087 -8.839 1.00 60.72 412 LEU A O 1
ATOM 3386 N N . GLU A 1 413 ? -17.245 -15.057 -8.740 1.00 64.19 413 GLU A N 1
ATOM 3387 C CA . GLU A 1 413 ? -17.967 -14.093 -9.582 1.00 64.19 413 GLU A CA 1
ATOM 3388 C C . GLU A 1 413 ? -18.553 -12.935 -8.757 1.00 64.19 413 GLU A C 1
ATOM 3390 O O . GLU A 1 413 ? -19.362 -12.160 -9.258 1.00 64.19 413 GLU A O 1
ATOM 3395 N N . ASP A 1 414 ? -18.125 -12.793 -7.502 1.00 71.50 414 ASP A N 1
ATOM 3396 C CA . ASP A 1 414 ? -18.513 -11.694 -6.626 1.00 71.50 414 ASP A CA 1
ATOM 3397 C C . ASP A 1 414 ? -17.378 -10.672 -6.459 1.00 71.50 414 ASP A C 1
ATOM 3399 O O . ASP A 1 414 ? -16.188 -10.946 -6.660 1.00 71.50 414 ASP A O 1
ATOM 3403 N N . ASN A 1 415 ? -17.758 -9.458 -6.066 1.00 82.00 415 ASN A N 1
ATOM 3404 C CA . ASN A 1 415 ? -16.815 -8.416 -5.681 1.00 82.00 415 ASN A CA 1
ATOM 3405 C C . ASN A 1 415 ? -16.261 -8.683 -4.277 1.00 82.00 415 ASN A C 1
ATOM 3407 O O . ASN A 1 415 ? -16.947 -9.211 -3.401 1.00 82.00 415 ASN A O 1
ATOM 3411 N N . CYS A 1 416 ? -15.026 -8.253 -4.027 1.00 83.88 416 CYS A N 1
ATOM 3412 C CA . CYS A 1 416 ? -14.463 -8.280 -2.687 1.00 83.88 416 CYS A CA 1
ATOM 3413 C C . CYS A 1 416 ? -15.344 -7.439 -1.741 1.00 83.88 416 CYS A C 1
ATOM 3415 O O . CYS A 1 416 ? -15.588 -6.271 -2.039 1.00 83.88 416 CYS A O 1
ATOM 3417 N N . PRO A 1 417 ? -15.778 -7.964 -0.578 1.00 84.69 417 PRO A N 1
ATOM 3418 C CA . PRO A 1 417 ? -16.668 -7.238 0.336 1.00 84.69 417 PRO A CA 1
ATOM 3419 C C . PRO A 1 417 ? -16.018 -6.012 0.998 1.00 84.69 417 PRO A C 1
ATOM 3421 O O . PRO A 1 417 ? -16.705 -5.273 1.690 1.00 84.69 417 PRO A O 1
ATOM 3424 N N . ILE A 1 418 ? -14.704 -5.824 0.822 1.00 84.56 418 ILE A N 1
ATOM 3425 C CA . ILE A 1 418 ? -13.929 -4.742 1.438 1.00 84.56 418 ILE A CA 1
ATOM 3426 C C . ILE A 1 418 ? -13.593 -3.652 0.416 1.00 84.56 418 ILE A C 1
ATOM 3428 O O . ILE A 1 418 ? -13.917 -2.494 0.634 1.00 84.56 418 ILE A O 1
ATOM 3432 N N . CYS A 1 419 ? -12.950 -4.009 -0.704 1.00 83.69 419 CYS A N 1
ATOM 3433 C CA . CYS A 1 419 ? -12.544 -3.031 -1.723 1.00 83.69 419 CYS A CA 1
ATOM 3434 C C . CYS A 1 419 ? -13.505 -2.929 -2.916 1.00 83.69 419 CYS A C 1
ATOM 3436 O O . CYS A 1 419 ? -13.282 -2.112 -3.801 1.00 83.69 419 CYS A O 1
ATOM 3438 N N . HIS A 1 420 ? -14.544 -3.768 -2.971 1.00 81.81 420 HIS A N 1
ATOM 3439 C CA . HIS A 1 420 ? -15.540 -3.827 -4.050 1.00 81.81 420 HIS A CA 1
ATOM 3440 C C . HIS A 1 420 ? -14.989 -4.122 -5.454 1.00 81.81 420 HIS A C 1
ATOM 3442 O O . HIS A 1 420 ? -15.726 -4.060 -6.435 1.00 81.81 420 HIS A O 1
ATOM 3448 N N . GLU A 1 421 ? -13.722 -4.515 -5.562 1.00 80.81 421 GLU A N 1
ATOM 3449 C CA . GLU A 1 421 ? -13.132 -4.972 -6.815 1.00 80.81 421 GLU A CA 1
ATOM 3450 C C . GLU A 1 421 ? -13.602 -6.380 -7.180 1.00 80.81 421 GLU A C 1
ATOM 3452 O O . GLU A 1 421 ? -13.722 -7.261 -6.321 1.00 80.81 421 GLU A O 1
ATOM 3457 N N . TYR A 1 422 ? -13.779 -6.611 -8.478 1.00 78.06 422 TYR A N 1
ATOM 3458 C CA . TYR A 1 422 ? -14.167 -7.908 -9.013 1.00 78.06 422 TYR A CA 1
ATOM 3459 C C . TYR A 1 422 ? -13.048 -8.942 -8.836 1.00 78.06 422 TYR A C 1
ATOM 3461 O O . TYR A 1 422 ? -11.963 -8.819 -9.419 1.00 78.06 422 TYR A O 1
ATOM 3469 N N . ILE A 1 423 ? -13.315 -9.980 -8.035 1.00 79.56 423 ILE A N 1
ATOM 3470 C CA . ILE A 1 423 ? -12.305 -10.951 -7.585 1.00 79.56 423 ILE A CA 1
ATOM 3471 C C . ILE A 1 423 ? -11.717 -11.735 -8.765 1.00 79.56 423 ILE A C 1
ATOM 3473 O O . ILE A 1 423 ? -10.519 -12.015 -8.800 1.00 79.56 423 ILE A O 1
ATOM 3477 N N . PHE A 1 424 ? -12.536 -12.063 -9.764 1.00 70.00 424 PHE A N 1
ATOM 3478 C CA . PHE A 1 424 ? -12.117 -12.896 -10.889 1.00 70.00 424 PHE A CA 1
ATOM 3479 C C . PHE A 1 424 ? -11.046 -12.250 -11.785 1.00 70.00 424 PHE A C 1
ATOM 3481 O O . PHE A 1 424 ? -10.115 -12.921 -12.255 1.00 70.00 424 PHE A O 1
ATOM 3488 N N . THR A 1 425 ? -11.193 -10.948 -12.052 1.00 66.25 425 THR A N 1
ATOM 3489 C CA . THR A 1 425 ? -10.282 -10.190 -12.924 1.00 66.25 425 THR A CA 1
ATOM 3490 C C . THR A 1 425 ? -9.138 -9.537 -12.166 1.00 66.25 425 THR A C 1
ATOM 3492 O O . THR A 1 425 ? -8.177 -9.109 -12.806 1.00 66.25 425 THR A O 1
ATOM 3495 N N . SER A 1 426 ? -9.219 -9.450 -10.837 1.00 71.19 426 SER A N 1
ATOM 3496 C CA . SER A 1 426 ? -8.145 -8.881 -10.033 1.00 71.19 426 SER A CA 1
ATOM 3497 C C . SER A 1 426 ? -6.874 -9.732 -10.118 1.00 71.19 426 SER A C 1
ATOM 3499 O O . SER A 1 426 ? -6.898 -10.965 -10.174 1.00 71.19 426 SER A O 1
ATOM 3501 N N . CYS A 1 427 ? -5.728 -9.052 -10.139 1.00 61.84 427 CYS A N 1
ATOM 3502 C CA . CYS A 1 427 ? -4.416 -9.684 -10.003 1.00 61.84 427 CYS A CA 1
ATOM 3503 C C . CYS A 1 427 ? -4.057 -9.949 -8.530 1.00 61.84 427 CYS A C 1
ATOM 3505 O O . CYS A 1 427 ? -3.036 -10.584 -8.258 1.00 61.84 427 CYS A O 1
ATOM 3507 N N . SER A 1 428 ? -4.865 -9.447 -7.591 1.00 69.44 428 SER A N 1
ATOM 3508 C CA . SER A 1 428 ? -4.631 -9.576 -6.158 1.00 69.44 428 SER A CA 1
ATOM 3509 C C . SER A 1 428 ? -4.890 -11.012 -5.685 1.00 69.44 428 SER A C 1
ATOM 3511 O O . SER A 1 428 ? -5.903 -11.609 -6.054 1.00 69.44 428 SER A O 1
ATOM 3513 N N . PRO A 1 429 ? -4.010 -11.595 -4.846 1.00 71.62 429 PRO A N 1
ATOM 3514 C CA . PRO A 1 429 ? -4.253 -12.905 -4.251 1.00 71.62 429 PRO A CA 1
ATOM 3515 C C . PRO A 1 429 ? -5.567 -12.918 -3.465 1.00 71.62 429 PRO A C 1
ATOM 3517 O O . PRO A 1 429 ? -5.924 -11.915 -2.848 1.00 71.62 429 PRO A O 1
ATOM 3520 N N . VAL A 1 430 ? -6.260 -14.056 -3.445 1.00 80.19 430 VAL A N 1
ATOM 3521 C CA . VAL A 1 430 ? -7.561 -14.225 -2.778 1.00 80.19 430 VAL A CA 1
ATOM 3522 C C . VAL A 1 430 ? -7.420 -15.198 -1.608 1.00 80.19 430 VAL A C 1
ATOM 3524 O O . VAL A 1 430 ? -6.732 -16.215 -1.715 1.00 80.19 430 VAL A O 1
ATOM 3527 N N . LYS A 1 431 ? -8.093 -14.902 -0.496 1.00 77.56 431 LYS A N 1
ATOM 3528 C CA . LYS A 1 431 ? -8.188 -15.746 0.694 1.00 77.56 431 LYS A CA 1
ATOM 3529 C C . LYS A 1 431 ? -9.606 -16.305 0.818 1.00 77.56 431 LYS A C 1
ATOM 3531 O O . LYS A 1 431 ? -10.573 -15.548 0.873 1.00 77.56 431 LYS A O 1
ATOM 3536 N N . ALA A 1 432 ? -9.713 -17.630 0.907 1.00 80.75 432 ALA A N 1
ATOM 3537 C CA . ALA A 1 432 ? -10.945 -18.305 1.304 1.00 80.75 432 ALA A CA 1
ATOM 3538 C C . ALA A 1 432 ? -11.071 -18.315 2.835 1.00 80.75 432 ALA A C 1
ATOM 3540 O O . ALA A 1 432 ? -10.116 -18.656 3.541 1.00 80.75 432 ALA A O 1
ATOM 3541 N N . LEU A 1 433 ? -12.240 -17.921 3.332 1.00 82.88 433 LEU A N 1
ATOM 3542 C CA . LEU A 1 433 ? -12.580 -17.877 4.751 1.00 82.88 433 LEU A CA 1
ATOM 3543 C C . LEU A 1 433 ? -13.134 -19.228 5.232 1.00 82.88 433 LEU A C 1
ATOM 3545 O O . LEU A 1 433 ? -13.728 -19.953 4.431 1.00 82.88 433 LEU A O 1
ATOM 3549 N N . PRO A 1 434 ? -13.056 -19.547 6.540 1.00 78.25 434 PRO A N 1
ATOM 3550 C CA . PRO A 1 434 ? -13.627 -20.784 7.091 1.00 78.25 434 PRO A CA 1
ATOM 3551 C C . PRO A 1 434 ? -15.135 -20.938 6.847 1.00 78.25 434 PRO A C 1
ATOM 3553 O O . PRO A 1 434 ? -15.635 -22.049 6.697 1.00 78.25 434 PRO A O 1
ATOM 3556 N N . CYS A 1 435 ? -15.867 -19.823 6.761 1.00 77.88 435 CYS A N 1
ATOM 3557 C CA . CYS A 1 435 ? -17.296 -19.815 6.448 1.00 77.88 435 CYS A CA 1
ATOM 3558 C C . CYS A 1 435 ? -17.618 -20.090 4.965 1.00 77.88 435 CYS A C 1
ATOM 3560 O O . CYS A 1 435 ? -18.788 -20.258 4.622 1.00 77.88 435 CYS A O 1
ATOM 3562 N N . GLY A 1 436 ? -16.603 -20.139 4.094 1.00 77.00 436 GLY A N 1
ATOM 3563 C CA . GLY A 1 436 ? -16.728 -20.381 2.655 1.00 77.00 436 GLY A CA 1
ATOM 3564 C C . GLY A 1 436 ? -16.757 -19.124 1.778 1.00 77.00 436 GLY A C 1
ATOM 3565 O O . GLY A 1 436 ? -16.724 -19.250 0.560 1.00 77.00 436 GLY A O 1
ATOM 3566 N N . HIS A 1 437 ? -16.792 -17.920 2.357 1.00 81.25 437 HIS A N 1
ATOM 3567 C CA . HIS A 1 437 ? -16.696 -16.667 1.596 1.00 81.25 437 HIS A CA 1
ATOM 3568 C C . HIS A 1 437 ? -15.254 -16.342 1.183 1.00 81.25 437 HIS A C 1
ATOM 3570 O O . HIS A 1 437 ? -14.301 -16.887 1.739 1.00 81.25 437 HIS A O 1
ATOM 3576 N N . VAL A 1 438 ? -15.087 -15.427 0.226 1.00 81.94 438 VAL A N 1
ATOM 3577 C CA . VAL A 1 438 ? -13.781 -15.022 -0.315 1.00 81.94 438 VAL A CA 1
ATOM 3578 C C . VAL A 1 438 ? -13.582 -13.507 -0.254 1.00 81.94 438 VAL A C 1
ATOM 3580 O O . VAL A 1 438 ? -14.531 -12.731 -0.324 1.00 81.94 438 VAL A O 1
ATOM 3583 N N . MET A 1 439 ? -12.330 -13.079 -0.120 1.00 86.19 439 MET A N 1
ATOM 3584 C CA . MET A 1 439 ? -11.903 -11.680 -0.247 1.00 86.19 439 MET A CA 1
ATOM 3585 C C . MET A 1 439 ? -10.416 -11.631 -0.622 1.00 86.19 439 MET A C 1
ATOM 3587 O O . MET A 1 439 ? -9.718 -12.635 -0.476 1.00 86.19 439 MET A O 1
ATOM 3591 N N . HIS A 1 440 ? -9.898 -10.495 -1.096 1.00 84.00 440 HIS A N 1
ATOM 3592 C CA . HIS A 1 440 ? -8.461 -10.374 -1.361 1.00 84.00 440 HIS A CA 1
ATOM 3593 C C . HIS A 1 440 ? -7.640 -10.633 -0.095 1.00 84.00 440 HIS A C 1
ATOM 3595 O O . HIS A 1 440 ? -8.028 -10.212 0.986 1.00 84.00 440 HIS A O 1
ATOM 3601 N N . SER A 1 441 ? -6.481 -11.278 -0.217 1.00 80.38 441 SER A N 1
ATOM 3602 C CA . SER A 1 441 ? -5.595 -11.576 0.913 1.00 80.38 441 SER A CA 1
ATOM 3603 C C . SER A 1 441 ? -5.144 -10.312 1.643 1.00 80.38 441 SER A C 1
ATOM 3605 O O . SER A 1 441 ? -5.056 -10.329 2.865 1.00 80.38 441 SER A O 1
ATOM 3607 N N . LYS A 1 442 ? -4.918 -9.214 0.908 1.00 79.00 442 LYS A N 1
ATOM 3608 C CA . LYS A 1 442 ? -4.623 -7.898 1.491 1.00 79.00 442 LYS A CA 1
ATOM 3609 C C . LYS A 1 442 ? -5.820 -7.369 2.287 1.00 79.00 442 LYS A C 1
ATOM 3611 O O . LYS A 1 442 ? -5.675 -7.053 3.459 1.00 79.00 442 LYS A O 1
ATOM 3616 N N . CYS A 1 443 ? -7.012 -7.394 1.690 1.00 82.38 443 CYS A N 1
ATOM 3617 C CA . CYS A 1 443 ? -8.244 -7.007 2.374 1.00 82.38 443 CYS A CA 1
ATOM 3618 C C . CYS A 1 443 ? -8.544 -7.890 3.590 1.00 82.38 443 CYS A C 1
ATOM 3620 O O . CYS A 1 443 ? -9.022 -7.382 4.590 1.00 82.38 443 CYS A O 1
ATOM 3622 N N . PHE A 1 444 ? -8.251 -9.192 3.530 1.00 81.88 444 PHE A N 1
ATOM 3623 C CA . PHE A 1 444 ? -8.364 -10.091 4.674 1.00 81.88 444 PHE A CA 1
ATOM 3624 C C . PHE A 1 444 ? -7.432 -9.653 5.798 1.00 81.88 444 PHE A C 1
ATOM 3626 O O . PHE A 1 444 ? -7.900 -9.490 6.915 1.00 81.88 444 PHE A O 1
ATOM 3633 N N . GLN A 1 445 ? -6.149 -9.420 5.500 1.00 73.94 445 GLN A N 1
ATOM 3634 C CA . GLN A 1 445 ? -5.171 -8.961 6.488 1.00 73.94 445 GLN A CA 1
ATOM 3635 C C . GLN A 1 445 ? -5.627 -7.657 7.153 1.00 73.94 445 GLN A C 1
ATOM 3637 O O . GLN A 1 445 ? -5.783 -7.635 8.369 1.00 73.94 445 GLN A O 1
ATOM 3642 N N . GLU A 1 446 ? -5.941 -6.631 6.359 1.00 77.88 446 GLU A N 1
ATOM 3643 C CA . GLU A 1 446 ? -6.400 -5.321 6.843 1.00 77.88 446 GLU A CA 1
ATOM 3644 C C . GLU A 1 446 ? -7.699 -5.420 7.652 1.00 77.88 446 GLU A C 1
ATOM 3646 O O . GLU A 1 446 ? -7.820 -4.841 8.729 1.00 77.88 446 GLU A O 1
ATOM 3651 N N . TYR A 1 447 ? -8.673 -6.190 7.167 1.00 77.88 447 TYR A N 1
ATOM 3652 C CA . TYR A 1 447 ? -9.961 -6.340 7.834 1.00 77.88 447 TYR A CA 1
ATOM 3653 C C . TYR A 1 447 ? -9.840 -7.108 9.158 1.00 77.88 447 TYR A C 1
ATOM 3655 O O . TYR A 1 447 ? -10.457 -6.712 10.151 1.00 77.88 447 TYR A O 1
ATOM 3663 N N . THR A 1 448 ? -9.003 -8.154 9.208 1.00 72.06 448 THR A N 1
ATOM 3664 C CA . THR A 1 448 ? -8.758 -8.930 10.437 1.00 72.06 448 THR A CA 1
ATOM 3665 C C . THR A 1 448 ? -8.010 -8.165 11.524 1.00 72.06 448 THR A C 1
ATOM 3667 O O . THR A 1 448 ? -8.045 -8.596 12.674 1.00 72.06 448 THR A O 1
ATOM 3670 N N . CYS A 1 449 ? -7.399 -7.016 11.207 1.00 62.94 449 CYS A N 1
ATOM 3671 C CA . CYS A 1 449 ? -6.822 -6.127 12.219 1.00 62.94 449 CYS A CA 1
ATOM 3672 C C . CYS A 1 449 ? -7.889 -5.499 13.130 1.00 62.94 449 CYS A C 1
ATOM 3674 O O . CYS A 1 449 ? -7.594 -5.170 14.275 1.00 62.94 449 CYS A O 1
ATOM 3676 N N . PHE A 1 450 ? -9.121 -5.333 12.637 1.00 61.22 450 PHE A N 1
ATOM 3677 C CA . PHE A 1 450 ? -10.200 -4.656 13.368 1.00 61.22 450 PHE A CA 1
ATOM 3678 C C . PHE A 1 450 ? -11.407 -5.557 13.642 1.00 61.22 450 PHE A C 1
ATOM 3680 O O . PHE A 1 450 ? -12.151 -5.313 14.588 1.00 61.22 450 PHE A O 1
ATOM 3687 N N . ASN A 1 451 ? -11.626 -6.587 12.818 1.00 69.56 451 ASN A N 1
ATOM 3688 C CA . ASN A 1 451 ? -12.810 -7.437 12.881 1.00 69.56 451 ASN A CA 1
ATOM 3689 C C . ASN A 1 451 ? -12.434 -8.917 12.841 1.00 69.56 451 ASN A C 1
ATOM 3691 O O . ASN A 1 451 ? -11.790 -9.391 11.910 1.00 69.56 451 ASN A O 1
ATOM 3695 N N . TYR A 1 452 ? -12.926 -9.686 13.811 1.00 77.88 452 TYR A N 1
ATOM 3696 C CA . TYR A 1 452 ? -12.730 -11.137 13.846 1.00 77.88 452 TYR A CA 1
ATOM 3697 C C . TYR A 1 452 ? -13.886 -11.924 13.204 1.00 77.88 452 TYR A C 1
ATOM 3699 O O . TYR A 1 452 ? -13.849 -13.154 13.180 1.00 77.88 452 TYR A O 1
ATOM 3707 N N . THR A 1 453 ? -14.923 -11.248 12.697 1.00 84.06 453 THR A N 1
ATOM 3708 C CA . THR A 1 453 ? -16.128 -11.863 12.113 1.00 84.06 453 THR A CA 1
ATOM 3709 C C . THR A 1 453 ? -16.222 -11.590 10.620 1.00 84.06 453 THR A C 1
ATOM 3711 O O . THR A 1 453 ? -15.748 -10.577 10.143 1.00 84.06 453 THR A O 1
ATOM 3714 N N . CYS A 1 454 ? -16.824 -12.489 9.848 1.00 83.94 454 CYS A N 1
ATOM 3715 C CA . CYS A 1 454 ? -16.987 -12.324 8.409 1.00 83.94 454 CYS A CA 1
ATOM 3716 C C . CYS A 1 454 ? -17.925 -11.144 8.085 1.00 83.94 454 CYS A C 1
ATOM 3718 O O . CYS A 1 454 ? -19.036 -11.115 8.613 1.00 83.94 454 CYS A O 1
ATOM 3720 N N . PRO A 1 455 ? -17.575 -10.240 7.151 1.00 84.56 455 PRO A N 1
ATOM 3721 C CA . PRO A 1 455 ? -18.431 -9.100 6.807 1.00 84.56 455 PRO A CA 1
ATOM 3722 C C . PRO A 1 455 ? -19.731 -9.518 6.102 1.00 84.56 455 PRO A C 1
ATOM 3724 O O . PRO A 1 455 ? -20.673 -8.739 6.042 1.00 84.56 455 PRO A O 1
ATOM 3727 N N . ILE A 1 456 ? -19.789 -10.747 5.574 1.00 85.06 456 ILE A N 1
ATOM 3728 C CA . ILE A 1 456 ? -20.933 -11.254 4.806 1.00 85.06 456 ILE A CA 1
ATOM 3729 C C . ILE A 1 456 ? -21.902 -12.035 5.701 1.00 85.06 456 ILE A C 1
ATOM 3731 O O . ILE A 1 456 ? -23.111 -11.851 5.615 1.00 85.06 456 ILE A O 1
ATOM 3735 N N . CYS A 1 457 ? -21.390 -12.910 6.574 1.00 85.12 457 CYS A N 1
ATOM 3736 C CA . CYS A 1 457 ? -22.228 -13.797 7.396 1.00 85.12 457 CYS A CA 1
ATOM 3737 C C . CYS A 1 457 ? -21.967 -13.723 8.904 1.00 85.12 457 CYS A C 1
ATOM 3739 O O . CYS A 1 457 ? -22.560 -14.482 9.663 1.00 85.12 457 CYS A O 1
ATOM 3741 N N . SER A 1 458 ? -21.058 -12.856 9.347 1.00 87.44 458 SER A N 1
ATOM 3742 C CA . SER A 1 458 ? -20.702 -12.633 10.754 1.00 87.44 458 SER A CA 1
ATOM 3743 C C . SER A 1 458 ? -20.142 -13.839 11.519 1.00 87.44 458 SER A C 1
ATOM 3745 O O . SER A 1 458 ? -19.946 -13.740 12.724 1.00 87.44 458 SER A O 1
ATOM 3747 N N . LYS A 1 459 ? -19.809 -14.951 10.851 1.00 88.12 459 LYS A N 1
ATOM 3748 C CA . LYS A 1 459 ? -19.069 -16.078 11.454 1.00 88.12 459 LYS A CA 1
ATOM 3749 C C . LYS A 1 459 ? -17.632 -15.699 11.792 1.00 88.12 459 LYS A C 1
ATOM 3751 O O . LYS A 1 459 ? -17.015 -14.964 11.022 1.00 88.12 459 LYS A O 1
ATOM 3756 N N . SER A 1 460 ? -17.077 -16.225 12.879 1.00 84.12 460 SER A N 1
ATOM 3757 C CA . SER A 1 460 ? -15.677 -15.993 13.241 1.00 84.12 460 SER A CA 1
ATOM 3758 C C . SER A 1 460 ? -14.704 -16.462 12.148 1.00 84.12 460 SER A C 1
ATOM 3760 O O . SER A 1 460 ? -14.881 -17.509 11.524 1.00 84.12 460 SER A O 1
ATOM 3762 N N . LEU A 1 461 ? -13.674 -15.651 11.893 1.00 81.31 461 LEU A N 1
ATOM 3763 C CA . LEU A 1 461 ? -12.700 -15.832 10.811 1.00 81.31 461 LEU A CA 1
ATOM 3764 C C . LEU A 1 461 ? -11.522 -16.745 11.180 1.00 81.31 461 LEU A C 1
ATOM 3766 O O . LEU A 1 461 ? -10.757 -17.133 10.295 1.00 81.31 461 LEU A O 1
ATOM 3770 N N . GLY A 1 462 ? -11.373 -17.091 12.458 1.00 77.31 462 GLY A N 1
ATOM 3771 C CA . GLY A 1 462 ? -10.274 -17.900 12.978 1.00 77.31 462 GLY A CA 1
ATOM 3772 C C . GLY A 1 462 ? -10.623 -18.589 14.295 1.00 77.31 462 GLY A C 1
ATOM 3773 O O . GLY A 1 462 ? -11.770 -18.556 14.741 1.00 77.31 462 GLY A O 1
ATOM 3774 N N . ASP A 1 463 ? -9.622 -19.226 14.904 1.00 75.00 463 ASP A N 1
ATOM 3775 C CA . ASP A 1 463 ? -9.773 -19.869 16.209 1.00 75.00 463 ASP A CA 1
ATOM 3776 C C . ASP A 1 463 ? -9.803 -18.818 17.327 1.00 75.00 463 ASP A C 1
ATOM 3778 O O . ASP A 1 463 ? -8.784 -18.224 17.678 1.00 75.00 463 ASP A O 1
ATOM 3782 N N . MET A 1 464 ? -10.993 -18.592 17.881 1.00 78.50 464 MET A N 1
ATOM 3783 C CA . MET A 1 464 ? -11.231 -17.601 18.931 1.00 78.50 464 MET A CA 1
ATOM 3784 C C . MET A 1 464 ? -11.165 -18.198 20.343 1.00 78.50 464 MET A C 1
ATOM 3786 O O . MET A 1 464 ? -11.468 -17.497 21.305 1.00 78.50 464 MET A O 1
ATOM 3790 N N . GLN A 1 465 ? -10.758 -19.464 20.514 1.00 76.31 465 GLN A N 1
ATOM 3791 C CA . GLN A 1 465 ? -10.734 -20.121 21.830 1.00 76.31 465 GLN A CA 1
ATOM 3792 C C . GLN A 1 465 ? -9.933 -19.347 22.882 1.00 76.31 465 GLN A C 1
ATOM 3794 O O . GLN A 1 465 ? -10.368 -19.240 24.025 1.00 76.31 465 GLN A O 1
ATOM 3799 N N . VAL A 1 466 ? -8.772 -18.797 22.512 1.00 70.25 466 VAL A N 1
ATOM 3800 C CA . VAL A 1 466 ? -7.931 -18.015 23.436 1.00 70.25 466 VAL A CA 1
ATOM 3801 C C . VAL A 1 466 ? -8.629 -16.715 23.839 1.00 70.25 466 VAL A C 1
ATOM 3803 O O . VAL A 1 466 ? -8.680 -16.384 25.020 1.00 70.25 466 VAL A O 1
ATOM 3806 N N . TYR A 1 467 ? -9.225 -16.014 22.874 1.00 68.62 467 TYR A N 1
ATOM 3807 C CA . TYR A 1 467 ? -9.963 -14.776 23.117 1.00 68.62 467 TYR A CA 1
ATOM 3808 C C . TYR A 1 467 ? -11.204 -15.010 23.992 1.00 68.62 467 TYR A C 1
ATOM 3810 O O . TYR A 1 467 ? -11.442 -14.277 24.945 1.00 68.62 467 TYR A O 1
ATOM 3818 N N . PHE A 1 468 ? -11.959 -16.079 23.736 1.00 82.94 468 PHE A N 1
ATOM 3819 C CA . PHE A 1 468 ? -13.126 -16.437 24.543 1.00 82.94 468 PHE A CA 1
ATOM 3820 C C . PHE A 1 468 ? -12.752 -16.867 25.965 1.00 82.94 468 PHE A C 1
ATOM 3822 O O . PHE A 1 468 ? -13.475 -16.533 26.897 1.00 82.94 468 PHE A O 1
ATOM 3829 N N . LYS A 1 469 ? -11.597 -17.518 26.164 1.00 78.38 469 LYS A N 1
ATOM 3830 C CA . LYS A 1 469 ? -11.061 -17.790 27.510 1.00 78.38 469 LYS A CA 1
ATOM 3831 C C . LYS A 1 469 ? -10.662 -16.515 28.256 1.00 78.38 469 LYS A C 1
ATOM 3833 O O . LYS A 1 469 ? -10.825 -16.449 29.468 1.00 78.38 469 LYS A O 1
ATOM 3838 N N . MET A 1 470 ? -10.148 -15.506 27.553 1.00 70.06 470 MET A N 1
ATOM 3839 C CA . MET A 1 470 ? -9.866 -14.199 28.151 1.00 70.06 470 MET A CA 1
ATOM 3840 C C . MET A 1 470 ? -11.163 -13.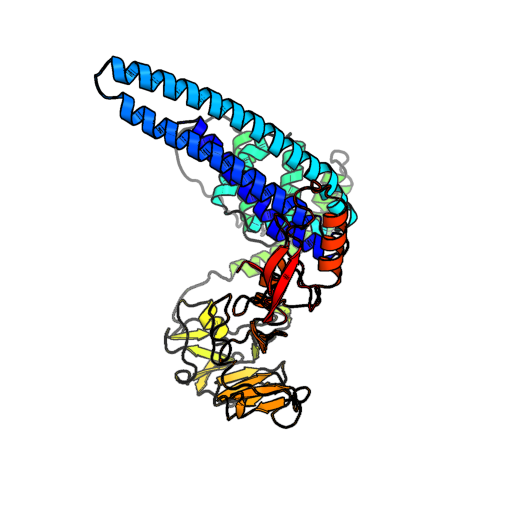505 28.592 1.00 70.06 470 MET A C 1
ATOM 3842 O O . MET A 1 470 ? -11.218 -12.979 29.698 1.00 70.06 470 MET A O 1
ATOM 3846 N N . LEU A 1 471 ? -12.219 -13.558 27.770 1.00 71.94 471 LEU A N 1
ATOM 3847 C CA . LEU A 1 471 ? -13.547 -13.066 28.158 1.00 71.94 471 LEU A CA 1
ATOM 3848 C C . LEU A 1 471 ? -14.106 -13.828 29.365 1.00 71.94 471 LEU A C 1
ATOM 3850 O O . LEU A 1 471 ? -14.622 -13.197 30.276 1.00 71.94 471 LEU A O 1
ATOM 3854 N N . ASP A 1 472 ? -13.950 -15.156 29.410 1.00 83.12 472 ASP A N 1
ATOM 3855 C CA . ASP A 1 472 ? -14.349 -15.963 30.572 1.00 83.12 472 ASP A CA 1
ATOM 3856 C C . ASP A 1 472 ? -13.678 -15.476 31.869 1.00 83.12 472 ASP A C 1
ATOM 3858 O O . ASP A 1 472 ? -14.338 -15.390 32.901 1.00 83.12 472 ASP A O 1
ATOM 3862 N N . ALA A 1 473 ? -12.382 -15.145 31.822 1.00 78.88 473 ALA A N 1
ATOM 3863 C CA . ALA A 1 473 ? -11.643 -14.645 32.982 1.00 78.88 473 ALA A CA 1
ATOM 3864 C C . ALA A 1 473 ? -12.107 -13.243 33.409 1.00 78.88 473 ALA A C 1
ATOM 3866 O O . ALA A 1 473 ? -12.363 -13.026 34.590 1.00 78.88 473 ALA A O 1
ATOM 3867 N N . LEU A 1 474 ? -12.283 -12.324 32.452 1.00 74.38 474 LEU A N 1
ATOM 3868 C CA . LEU A 1 474 ? -12.775 -10.966 32.720 1.00 74.38 474 LEU A CA 1
ATOM 3869 C C . LEU A 1 474 ? -14.167 -10.984 33.365 1.00 74.38 474 LEU A C 1
ATOM 3871 O O . LEU A 1 474 ? -14.406 -10.297 34.353 1.00 74.38 474 LEU A O 1
ATOM 3875 N N . LEU A 1 475 ? -15.066 -11.819 32.840 1.00 79.25 475 LEU A N 1
ATOM 3876 C CA . LEU A 1 475 ? -16.427 -11.967 33.357 1.00 79.25 475 LEU A CA 1
ATOM 3877 C C . LEU A 1 475 ? -16.470 -12.610 34.749 1.00 79.25 475 LEU A C 1
ATOM 3879 O O . LEU A 1 475 ? -17.396 -12.351 35.509 1.00 79.25 475 LEU A O 1
ATOM 3883 N N . ALA A 1 476 ? -15.491 -13.449 35.096 1.00 81.06 476 ALA A N 1
ATOM 3884 C CA . ALA A 1 476 ? -15.403 -14.057 36.422 1.00 81.06 476 ALA A CA 1
ATOM 3885 C C . ALA A 1 476 ? -14.928 -13.070 37.507 1.00 81.06 476 ALA A C 1
ATOM 3887 O O . ALA A 1 476 ? -15.224 -13.274 38.686 1.00 81.06 476 ALA A O 1
ATOM 3888 N N . GLU A 1 477 ? -14.192 -12.021 37.128 1.00 73.44 477 GLU A N 1
ATOM 3889 C CA . GLU A 1 477 ? -13.732 -10.964 38.040 1.00 73.44 477 GLU A CA 1
ATOM 3890 C C . GLU A 1 477 ? -14.816 -9.905 38.314 1.00 73.44 477 GLU A C 1
ATOM 3892 O O . GLU A 1 477 ? -14.825 -9.285 39.384 1.00 73.44 477 GLU A O 1
ATOM 3897 N N . GLU A 1 478 ? -15.762 -9.716 37.388 1.00 70.50 478 GLU A N 1
ATOM 3898 C CA . GLU A 1 478 ? -16.896 -8.806 37.566 1.00 70.50 478 GLU A CA 1
ATOM 3899 C C . GLU A 1 478 ? -17.898 -9.362 38.596 1.00 70.50 478 GLU A C 1
ATOM 3901 O O . GLU A 1 478 ? -18.590 -10.358 38.383 1.00 70.50 478 GLU A O 1
ATOM 3906 N N . LYS A 1 479 ? -18.014 -8.684 39.747 1.00 59.94 479 LYS A N 1
ATOM 3907 C CA . LYS A 1 479 ? -19.040 -8.985 40.758 1.00 59.94 479 LYS A CA 1
ATOM 3908 C C . LYS A 1 479 ? -20.413 -8.518 40.273 1.00 59.94 479 LYS A C 1
ATOM 3910 O O . LYS A 1 479 ? -20.799 -7.371 40.493 1.00 59.94 479 LYS A O 1
ATOM 3915 N N . ILE A 1 480 ? -21.151 -9.415 39.632 1.00 60.66 480 ILE A N 1
ATOM 3916 C CA . ILE A 1 480 ? -22.567 -9.229 39.290 1.00 60.66 480 ILE A CA 1
ATOM 3917 C C . ILE A 1 480 ? -23.395 -9.370 40.578 1.00 60.66 480 ILE A C 1
ATOM 3919 O O . ILE A 1 480 ? -23.135 -10.268 41.378 1.00 60.66 480 ILE A O 1
ATOM 3923 N N . SER A 1 481 ? -24.373 -8.486 40.811 1.00 60.00 481 SER A N 1
ATOM 3924 C CA . SER A 1 481 ? -25.258 -8.596 41.979 1.00 60.00 481 SER A CA 1
ATOM 3925 C C . SER A 1 481 ? -26.090 -9.885 41.930 1.00 60.00 481 SER A C 1
ATOM 3927 O O . SER A 1 481 ? -26.523 -10.325 40.861 1.00 60.00 481 SER A O 1
ATOM 3929 N N . ASP A 1 482 ? -26.352 -10.479 43.097 1.00 60.59 482 ASP A N 1
ATOM 3930 C CA . ASP A 1 482 ? -27.035 -11.779 43.219 1.00 60.59 482 ASP A CA 1
ATOM 3931 C C . ASP A 1 482 ? -28.440 -11.804 42.576 1.00 60.59 482 ASP A C 1
ATOM 3933 O O . ASP A 1 482 ? -28.915 -12.853 42.146 1.00 60.59 482 ASP A O 1
ATOM 3937 N N . GLU A 1 483 ? -29.087 -10.643 42.434 1.00 62.09 483 GLU A N 1
ATOM 3938 C CA . GLU A 1 483 ? -30.409 -10.482 41.808 1.00 62.09 483 GLU A CA 1
ATOM 3939 C C . GLU A 1 483 ? -30.405 -10.711 40.283 1.00 62.09 483 GLU A C 1
ATOM 3941 O O . GLU A 1 483 ? -31.433 -11.067 39.704 1.00 62.09 483 GLU A O 1
ATOM 3946 N N . ILE A 1 484 ? -29.257 -10.529 39.621 1.00 62.59 484 ILE A N 1
ATOM 3947 C CA . ILE A 1 484 ? -29.112 -10.614 38.157 1.00 62.59 484 ILE A CA 1
ATOM 3948 C C . ILE A 1 484 ? -28.452 -11.941 37.739 1.00 62.59 484 ILE A C 1
ATOM 3950 O O . ILE A 1 484 ? -28.643 -12.406 36.617 1.00 62.59 484 ILE A O 1
ATOM 3954 N N . SER A 1 485 ? -27.744 -12.611 38.657 1.00 60.78 485 SER A N 1
ATOM 3955 C CA . SER A 1 485 ? -26.967 -13.833 38.382 1.00 60.78 485 SER A CA 1
ATOM 3956 C C . SER A 1 485 ? -27.813 -15.025 37.888 1.00 60.78 485 SER A C 1
ATOM 3958 O O . SER A 1 485 ? -27.322 -15.874 37.144 1.00 60.78 485 SER A O 1
ATOM 3960 N N . SER A 1 486 ? -29.101 -15.067 38.251 1.00 69.25 486 SER A N 1
ATOM 3961 C CA . SER A 1 486 ? -30.044 -16.122 37.844 1.00 69.25 486 SER A CA 1
ATOM 3962 C C . SER A 1 486 ? -30.819 -15.813 36.556 1.00 69.25 486 SER A C 1
ATOM 3964 O O . SER A 1 486 ? -31.564 -16.667 36.066 1.00 69.25 486 SER A O 1
ATOM 3966 N N . GLN A 1 487 ? -30.653 -14.617 35.982 1.00 82.00 487 GLN A N 1
ATOM 3967 C CA . GLN A 1 487 ? -31.328 -14.245 34.742 1.00 82.00 487 GLN A CA 1
ATOM 3968 C C . GLN A 1 487 ? -30.635 -14.878 33.533 1.00 82.00 487 GLN A C 1
ATOM 3970 O O . GLN A 1 487 ? -29.411 -14.995 33.463 1.00 82.00 487 GLN A O 1
ATOM 3975 N N . THR A 1 488 ? -31.436 -15.285 32.550 1.00 85.50 488 THR A N 1
ATOM 3976 C CA . THR A 1 488 ? -30.938 -15.816 31.280 1.00 85.50 488 THR A CA 1
ATOM 3977 C C . THR A 1 488 ? -31.541 -15.044 30.121 1.00 85.50 488 THR A C 1
ATOM 3979 O O . THR A 1 488 ? -32.692 -14.614 30.173 1.00 85.50 488 THR A O 1
ATOM 3982 N N . GLN A 1 489 ? -30.750 -14.872 29.070 1.00 86.50 489 GLN A N 1
ATOM 3983 C CA . GLN A 1 489 ? -31.125 -14.169 27.856 1.00 86.50 489 GLN A CA 1
ATOM 3984 C C . GLN A 1 489 ? -31.099 -15.142 26.679 1.00 86.50 489 GLN A C 1
ATOM 3986 O O . GLN A 1 489 ? -30.162 -15.928 26.514 1.00 86.50 489 GLN A O 1
ATOM 3991 N N . VAL A 1 490 ? -32.132 -15.094 25.839 1.00 91.81 490 VAL A N 1
ATOM 3992 C CA . VAL A 1 490 ? -32.190 -15.916 24.627 1.00 91.81 490 VAL A CA 1
ATOM 3993 C C . VAL A 1 490 ? -31.255 -15.324 23.576 1.00 91.81 490 VAL A C 1
ATOM 3995 O O . VAL A 1 490 ? -31.353 -14.146 23.234 1.00 91.81 490 VAL A O 1
ATOM 3998 N N . VAL A 1 491 ? -30.355 -16.156 23.051 1.00 93.25 491 VAL A N 1
ATOM 3999 C CA . VAL A 1 491 ? -29.365 -15.756 22.051 1.00 93.25 491 VAL A CA 1
ATOM 4000 C C . VAL A 1 491 ? -29.328 -16.698 20.854 1.00 93.25 491 VAL A C 1
ATOM 4002 O O . VAL A 1 491 ? -29.583 -17.899 20.969 1.00 93.25 491 VAL A O 1
ATOM 4005 N N . LEU A 1 492 ? -28.957 -16.150 19.698 1.00 93.06 492 LEU A N 1
ATOM 4006 C CA . LEU A 1 492 ? -28.564 -16.893 18.502 1.00 93.06 492 LEU A CA 1
ATOM 4007 C C . LEU A 1 492 ? -27.045 -16.809 18.336 1.00 93.06 492 LEU A C 1
ATOM 4009 O O . LEU A 1 492 ? -26.485 -15.715 18.289 1.00 93.06 492 LEU A O 1
ATOM 4013 N N . CYS A 1 493 ? -26.367 -17.950 18.225 1.00 93.50 493 CYS A N 1
ATOM 4014 C CA . CYS A 1 493 ? -24.930 -17.970 17.963 1.00 93.50 493 CYS A CA 1
ATOM 4015 C C . CYS A 1 493 ? -24.643 -17.883 16.463 1.00 93.50 493 CYS A C 1
ATOM 4017 O O . CYS A 1 493 ? -25.123 -18.718 15.702 1.00 93.50 493 CYS A O 1
ATOM 4019 N N . ASN A 1 494 ? -23.820 -16.919 16.040 1.00 90.25 494 ASN A N 1
ATOM 4020 C CA . ASN A 1 494 ? -23.451 -16.773 14.631 1.00 90.25 494 ASN A CA 1
ATOM 4021 C C . ASN A 1 494 ? -22.536 -17.916 14.156 1.00 90.25 494 ASN A C 1
ATOM 4023 O O . ASN A 1 494 ? -22.576 -18.272 12.984 1.00 90.25 494 ASN A O 1
ATOM 4027 N N . ASP A 1 495 ? -21.747 -18.526 15.048 1.00 88.81 495 ASP A N 1
ATOM 4028 C CA . ASP A 1 495 ? -20.785 -19.567 14.662 1.00 88.81 495 ASP A CA 1
ATOM 4029 C C . ASP A 1 495 ? -21.436 -20.942 14.478 1.00 88.81 495 ASP A C 1
ATOM 4031 O O . ASP A 1 495 ? -21.184 -21.615 13.476 1.00 88.81 495 ASP A O 1
ATOM 4035 N N . CYS A 1 496 ? -22.288 -21.360 15.423 1.00 90.00 496 CYS A N 1
ATOM 4036 C CA . CYS A 1 496 ? -22.951 -22.669 15.381 1.00 90.00 496 CYS A CA 1
ATOM 4037 C C . CYS A 1 496 ? -24.413 -22.623 14.918 1.00 90.00 496 CYS A C 1
ATOM 4039 O O . CYS A 1 496 ? -25.024 -23.680 14.783 1.00 90.00 496 CYS A O 1
ATOM 4041 N N . GLU A 1 497 ? -24.971 -21.426 14.703 1.00 90.44 497 GLU A N 1
ATOM 4042 C CA . GLU A 1 497 ? -26.345 -21.173 14.230 1.00 90.44 497 GLU A CA 1
ATOM 4043 C C . GLU A 1 497 ? -27.457 -21.717 15.148 1.00 90.44 497 GLU A C 1
ATOM 4045 O O . GLU A 1 497 ? -28.635 -21.714 14.792 1.00 90.44 497 GLU A O 1
ATOM 4050 N N . LYS A 1 498 ? -27.113 -22.154 16.365 1.00 90.94 498 LYS A N 1
ATOM 4051 C CA . LYS A 1 498 ? -28.076 -22.651 17.354 1.00 90.94 498 LYS A CA 1
ATOM 4052 C C . LYS A 1 498 ? -28.601 -21.519 18.233 1.00 90.94 498 LYS A C 1
ATOM 4054 O O . LYS A 1 498 ? -27.857 -20.611 18.615 1.00 90.94 498 LYS A O 1
ATOM 4059 N N . LYS A 1 499 ? -29.882 -21.620 18.595 1.00 92.44 499 LYS A N 1
ATOM 4060 C CA . LYS A 1 499 ? -30.509 -20.806 19.643 1.00 92.44 499 LYS A CA 1
ATOM 4061 C C . LYS A 1 499 ? -30.271 -21.447 21.009 1.00 92.44 499 LYS A C 1
ATOM 4063 O O . LYS A 1 499 ? -30.289 -22.671 21.122 1.00 92.44 499 LYS A O 1
ATOM 4068 N N . GLY A 1 500 ? -30.078 -20.633 22.039 1.00 88.88 500 GLY A N 1
ATOM 4069 C CA . GLY A 1 500 ? -29.943 -21.105 23.416 1.00 88.88 500 GLY A CA 1
ATOM 4070 C C . GLY A 1 500 ? -30.182 -19.993 24.430 1.00 88.88 500 GLY A C 1
ATOM 4071 O O . GLY A 1 500 ? -30.151 -18.818 24.075 1.00 88.88 500 GLY A O 1
ATOM 4072 N N . ALA A 1 501 ? -30.425 -20.368 25.684 1.00 90.56 501 ALA A N 1
ATOM 4073 C CA . ALA A 1 501 ? -30.459 -19.434 26.803 1.00 90.56 501 ALA A CA 1
ATOM 4074 C C . ALA A 1 501 ? -29.040 -19.305 27.377 1.00 90.56 501 ALA A C 1
ATOM 4076 O O . ALA A 1 501 ? -28.458 -20.300 27.811 1.00 90.56 501 ALA A O 1
ATOM 4077 N N . ALA A 1 502 ? -28.470 -18.105 27.315 1.00 88.12 502 ALA A N 1
ATOM 4078 C CA . ALA A 1 502 ? -27.179 -17.776 27.910 1.00 88.12 502 ALA A CA 1
ATOM 4079 C C . ALA A 1 502 ? -27.398 -17.064 29.248 1.00 88.12 502 ALA A C 1
ATOM 4081 O O . ALA A 1 502 ? -28.388 -16.349 29.401 1.00 88.12 502 ALA A O 1
ATOM 4082 N N . SER A 1 503 ? -26.481 -17.227 30.204 1.00 85.00 503 SER A N 1
ATOM 4083 C CA . SER A 1 503 ? -26.482 -16.406 31.419 1.00 85.00 503 SER A CA 1
ATOM 4084 C C . SER A 1 503 ? -26.434 -14.928 31.042 1.00 85.00 503 SER A C 1
ATOM 4086 O O . SER A 1 503 ? -25.700 -14.544 30.126 1.00 85.00 503 SER A O 1
ATOM 4088 N N . PHE A 1 504 ? -27.256 -14.120 31.703 1.00 82.06 504 PHE A N 1
ATOM 4089 C CA . PHE A 1 504 ? -27.353 -12.702 31.402 1.00 82.06 504 PHE A CA 1
ATOM 4090 C C . PHE A 1 504 ? -26.056 -11.974 31.773 1.00 82.06 504 PHE A C 1
ATOM 4092 O O . PHE A 1 504 ? -25.526 -12.137 32.872 1.00 82.06 504 PHE A O 1
ATOM 4099 N N . HIS A 1 505 ? -25.579 -11.135 30.857 1.00 77.75 505 HIS A N 1
ATOM 4100 C CA . HIS A 1 505 ? -24.513 -10.171 31.096 1.00 77.75 505 HIS A CA 1
ATOM 4101 C C . HIS A 1 505 ? -24.807 -8.900 30.303 1.00 77.75 505 HIS A C 1
ATOM 4103 O O . HIS A 1 505 ? -25.305 -8.974 29.182 1.00 77.75 505 HIS A O 1
ATOM 4109 N N . TRP A 1 506 ? -24.438 -7.726 30.814 1.00 74.94 506 TRP A N 1
ATOM 4110 C CA . TRP A 1 506 ? -24.697 -6.464 30.105 1.00 74.94 506 TRP A CA 1
ATOM 4111 C C . TRP A 1 506 ? -23.979 -6.359 28.753 1.00 74.94 506 TRP A C 1
ATOM 4113 O O . TRP A 1 506 ? -24.452 -5.646 27.870 1.00 74.94 506 TRP A O 1
ATOM 4123 N N . LEU A 1 507 ? -22.853 -7.061 28.579 1.00 69.38 507 LEU A N 1
ATOM 4124 C CA . LEU A 1 507 ? -22.041 -6.980 27.359 1.00 69.38 507 LEU A CA 1
ATOM 4125 C C . LEU A 1 507 ? -21.882 -8.297 26.580 1.00 69.38 507 LEU A C 1
ATOM 4127 O O . LEU A 1 507 ? -21.804 -8.261 25.354 1.00 69.38 507 LEU A O 1
ATOM 4131 N N . TYR A 1 508 ? -21.808 -9.456 27.244 1.00 80.19 508 TYR A N 1
ATOM 4132 C CA . TYR A 1 508 ? -21.279 -10.683 26.631 1.00 80.19 508 TYR A CA 1
ATOM 4133 C C . TYR A 1 508 ? -22.127 -11.908 26.963 1.00 80.19 508 TYR A C 1
ATOM 4135 O O . TYR A 1 508 ? -22.237 -12.300 28.116 1.00 80.19 508 TYR A O 1
ATOM 4143 N N . HIS A 1 509 ? -22.665 -12.576 25.944 1.00 88.06 509 HIS A N 1
ATOM 4144 C CA . HIS A 1 509 ? -23.515 -13.750 26.137 1.00 88.06 509 HIS A CA 1
ATOM 4145 C C . HIS A 1 509 ? -22.847 -14.995 25.559 1.00 88.06 509 HIS A C 1
ATOM 4147 O O . HIS A 1 509 ? -22.735 -15.148 24.338 1.00 88.06 509 HIS A O 1
ATOM 4153 N N . LYS A 1 510 ? -22.403 -15.900 26.432 1.00 90.56 510 LYS A N 1
ATOM 4154 C CA . LYS A 1 510 ? -21.728 -17.131 26.014 1.00 90.56 510 LYS A CA 1
ATOM 4155 C C . LYS A 1 510 ? -22.724 -18.134 25.442 1.00 90.56 510 LYS A C 1
ATOM 4157 O O . LYS A 1 510 ? -23.697 -18.508 26.093 1.00 90.56 510 LYS A O 1
ATOM 4162 N N . CYS A 1 511 ? -22.459 -18.632 24.239 1.00 92.12 511 CYS A N 1
ATOM 4163 C CA . CYS A 1 511 ? -23.258 -19.694 23.643 1.00 92.12 511 CYS A CA 1
ATOM 4164 C C . CYS A 1 511 ? -23.111 -21.003 24.446 1.00 92.12 511 CYS A C 1
ATOM 4166 O O . CYS A 1 511 ? -21.996 -21.523 24.543 1.00 92.12 511 CYS A O 1
ATOM 4168 N N . PRO A 1 512 ? -24.208 -21.625 24.914 1.00 88.50 512 PRO A N 1
ATOM 4169 C CA . PRO A 1 512 ? -24.135 -22.868 25.687 1.00 88.50 512 PRO A CA 1
ATOM 4170 C C . PRO A 1 512 ? -23.733 -24.089 24.843 1.00 88.50 512 PRO A C 1
ATOM 4172 O O . PRO A 1 512 ? -23.271 -25.087 25.380 1.00 88.50 512 PRO A O 1
ATOM 4175 N N . SER A 1 513 ? -23.900 -24.035 23.515 1.00 90.00 513 SER A N 1
ATOM 4176 C CA . SER A 1 513 ? -23.599 -25.169 22.627 1.00 90.00 513 SER A CA 1
ATOM 4177 C C . SER A 1 513 ? -22.140 -25.249 22.182 1.00 90.00 513 SER A C 1
ATOM 4179 O O . SER A 1 513 ? -21.632 -26.346 21.981 1.00 90.00 513 SER A O 1
ATOM 4181 N N . CYS A 1 514 ? -21.490 -24.108 21.943 1.00 89.38 514 CYS A N 1
ATOM 4182 C CA . CYS A 1 514 ? -20.132 -24.071 21.381 1.00 89.38 514 CYS A CA 1
ATOM 4183 C C . CYS A 1 514 ? -19.160 -23.178 22.161 1.00 89.38 514 CYS A C 1
ATOM 4185 O O . CYS A 1 514 ? -17.995 -23.088 21.792 1.00 89.38 514 CYS A O 1
ATOM 4187 N N . GLY A 1 515 ? -19.624 -22.500 23.216 1.00 86.94 515 GLY A N 1
ATOM 4188 C CA . GLY A 1 515 ? -18.799 -21.616 24.037 1.00 86.94 515 GLY A CA 1
ATOM 4189 C C . GLY A 1 515 ? -18.415 -20.289 23.378 1.00 86.94 515 GLY A C 1
ATOM 4190 O O . GLY A 1 515 ? -17.676 -19.524 23.987 1.00 86.94 515 GLY A O 1
ATOM 4191 N N . SER A 1 516 ? -18.897 -20.004 22.165 1.00 89.00 516 SER A N 1
ATOM 4192 C CA . SER A 1 516 ? -18.608 -18.748 21.469 1.00 89.00 516 SER A CA 1
ATOM 4193 C C . SER A 1 516 ? -19.339 -17.556 22.082 1.00 89.00 516 SER A C 1
ATOM 4195 O O . SER A 1 516 ? -20.508 -17.665 22.456 1.00 89.00 516 SER A O 1
ATOM 4197 N N . TYR A 1 517 ? -18.667 -16.406 22.111 1.00 85.56 517 TYR A N 1
ATOM 4198 C CA . TYR A 1 517 ? -19.251 -15.108 22.461 1.00 85.56 517 TYR A CA 1
ATOM 4199 C C . TYR A 1 517 ? -19.778 -14.328 21.248 1.00 85.56 517 TYR A C 1
ATOM 4201 O O . TYR A 1 517 ? -20.335 -13.245 21.403 1.00 85.56 517 TYR A O 1
ATOM 4209 N N . ASN A 1 518 ? -19.644 -14.873 20.035 1.00 88.94 518 ASN A N 1
ATOM 4210 C CA . ASN A 1 518 ? -20.198 -14.298 18.811 1.00 88.94 518 ASN A CA 1
ATOM 4211 C C . ASN A 1 518 ? -21.705 -14.600 18.708 1.00 88.94 518 ASN A C 1
ATOM 4213 O O . ASN A 1 518 ? -22.161 -15.418 17.899 1.00 88.94 518 ASN A O 1
ATOM 4217 N N . THR A 1 519 ? -22.481 -13.987 19.596 1.00 89.19 519 THR A N 1
ATOM 4218 C CA . THR A 1 519 ? -23.919 -14.208 19.756 1.00 89.19 519 THR A CA 1
ATOM 4219 C C . THR A 1 519 ? -24.702 -12.914 19.544 1.00 89.19 519 THR A C 1
ATOM 4221 O O . THR A 1 519 ? -24.182 -11.809 19.690 1.00 89.19 519 THR A O 1
ATOM 4224 N N . ARG A 1 520 ? -25.969 -13.045 19.145 1.00 87.69 520 ARG A N 1
ATOM 4225 C CA . ARG A 1 520 ? -26.921 -11.936 19.011 1.00 87.69 520 ARG A CA 1
ATOM 4226 C C . ARG A 1 520 ? -28.113 -12.179 19.920 1.00 87.69 520 ARG A C 1
ATOM 4228 O O . ARG A 1 520 ? -28.582 -13.315 20.016 1.00 87.69 520 ARG A O 1
ATOM 4235 N N . LEU A 1 521 ? -28.596 -11.114 20.552 1.00 87.06 521 LEU A N 1
ATOM 4236 C CA . LEU A 1 521 ? -29.829 -11.143 21.333 1.00 87.06 521 LEU A CA 1
ATOM 4237 C C . LEU A 1 521 ? -31.031 -11.331 20.403 1.00 87.06 521 LEU A C 1
ATOM 4239 O O . LEU A 1 521 ? -31.040 -10.787 19.295 1.00 87.06 521 LEU A O 1
ATOM 4243 N N . LEU A 1 522 ? -32.002 -12.127 20.852 1.00 80.19 522 LEU A N 1
ATOM 4244 C CA . LEU A 1 522 ? -33.270 -12.362 20.161 1.00 80.19 522 LEU A CA 1
ATOM 4245 C C . LEU A 1 522 ? -34.439 -11.685 20.868 1.00 80.19 522 LEU A C 1
ATOM 4247 O O . LEU A 1 522 ? -34.405 -11.623 22.119 1.00 80.19 522 LEU A O 1
#

Solvent-accessible surface area (backbone atoms only — not comparable to full-atom values): 30755 Å² total; per-residue (Å²): 116,66,66,64,53,56,51,53,50,53,55,50,52,49,49,55,51,51,50,38,37,67,72,45,51,39,53,56,48,44,74,70,71,80,43,90,64,56,51,62,51,52,57,49,49,50,52,55,53,50,52,49,52,52,54,49,51,56,50,54,52,53,53,53,55,49,62,66,65,58,76,55,94,49,69,73,58,40,54,57,49,49,54,52,48,53,52,48,52,52,52,47,51,52,52,50,50,54,46,50,54,52,50,52,53,49,53,52,50,42,59,62,54,51,50,51,50,50,62,75,76,40,54,74,71,53,49,26,47,52,52,30,55,44,58,71,70,53,56,68,75,56,48,68,62,47,49,60,57,53,46,73,77,42,54,75,69,54,42,55,52,50,52,52,51,49,38,66,27,29,61,96,39,76,61,28,60,52,50,50,56,50,49,55,50,52,53,52,53,71,75,52,88,78,80,95,75,89,84,83,90,80,93,79,83,75,73,72,68,56,62,63,64,74,67,61,50,74,68,55,52,53,51,52,44,55,51,54,72,66,41,86,89,56,56,74,68,61,39,53,51,53,46,50,49,65,69,44,46,71,59,56,56,60,56,52,56,69,66,60,70,79,74,75,74,94,75,91,72,101,46,58,57,86,62,65,52,51,55,38,71,93,76,68,36,42,20,41,97,89,38,40,23,37,44,26,36,38,40,76,90,79,60,33,43,28,62,40,72,68,51,37,43,71,78,40,100,55,79,79,64,62,81,72,50,57,38,25,26,34,45,86,78,67,49,73,41,70,69,60,58,46,45,85,51,85,93,65,54,44,66,29,32,81,42,65,38,86,84,68,70,43,51,27,63,80,68,57,64,28,74,40,81,89,73,73,42,75,45,83,40,83,25,78,80,72,49,26,37,72,40,76,72,56,69,39,81,40,52,54,92,51,73,86,58,86,78,57,77,63,69,47,81,41,50,18,87,79,82,62,46,52,48,69,81,46,90,65,59,72,38,80,41,84,85,70,52,58,32,37,41,66,52,48,55,62,45,54,75,81,39,63,45,36,95,87,71,52,28,57,62,64,90,51,64,70,59,44,52,51,50,53,52,56,60,70,70,54,87,70,57,79,88,48,69,81,39,65,37,52,29,39,24,48,72,80,70,48,74,43,69,15,61,53,54,100,85,58,40,48,34,79,88,78,60,45,59,61,49,43,82,110

Nearest PDB structures (foldseek):
  7ynx-assembly2_B  TM=8.842E-01  e=6.567E-18  Homo sapiens
  2dkt-assembly1_A  TM=8.261E-01  e=4.098E-12  Mus musculus
  2k2c-assembly1_A  TM=8.053E-01  e=5.333E-11  Homo sapiens
  5i6j-assembly1_A-2  TM=2.050E-01  e=2.295E-01  Homo sapiens
  5i6r-assembly1_A-2  TM=1.705E-01  e=4.298E-01  Homo sapiens

Radius of gyration: 33.43 Å; Cα contacts (8 Å, |Δi|>4): 543; chains: 1; bounding box: 85×80×84 Å

Sequence (522 aa):
MDFKKRFHLIYFLHQIHSDAEDEIVFPALEARGKLKNISHAYTFDHKHVVEHFNKISRILDKMSGLHLSVSTIDSNIREKGMLRYHHLCRKLQEVCKSMHNLLSDHINREEIELWSIIRDFFTNQEQGKIIGCMLGRIRAEILQDMIPWLMASLKQEEQHVLMYLWSMATKNTMFDEWLVEWWDGYITDITNPVNNEGKSSQLCDKSGRYDRLLKLSQDDLEMAIRRVSRDSCLDPQKKSYIIQNLLMSRWIIRQQITSTEVNIKNDELEFPGKHPSYRDPLKLIYGCKHYKRSCKLFAPCCNQLHTCIHCHNEDSDHSIDRKSITKMMCMKCLMIQPISATCSTVSCKLSMAKYYCRICKLFDDDREIYHCPYCNLCRVGKGLGVDYFHCMSCNACMSRSLMNHTCREKHLEDNCPICHEYIFTSCSPVKALPCGHVMHSKCFQEYTCFNYTCPICSKSLGDMQVYFKMLDALLAEEKISDEISSQTQVVLCNDCEKKGAASFHWLYHKCPSCGSYNTRLL